Protein AF-A0A523C8T9-F1 (afdb_monomer_lite)

pLDDT: mean 72.07, std 26.59, range [23.75, 97.38]

Structure (mmCIF, N/CA/C/O backbone):
data_AF-A0A523C8T9-F1
#
_entry.id   AF-A0A523C8T9-F1
#
loop_
_atom_site.group_PDB
_atom_site.id
_atom_site.type_symbol
_atom_site.label_atom_id
_atom_site.label_alt_id
_atom_site.label_comp_id
_atom_site.label_asym_id
_atom_site.label_entity_id
_atom_site.label_seq_id
_atom_site.pdbx_PDB_ins_code
_atom_site.Cartn_x
_atom_site.Cartn_y
_atom_site.Cartn_z
_atom_site.occupancy
_atom_site.B_iso_or_equiv
_atom_site.auth_seq_id
_atom_site.auth_comp_id
_atom_site.auth_asym_id
_atom_site.auth_atom_id
_atom_site.pdbx_PDB_model_num
ATOM 1 N N . MET A 1 1 ? 38.894 -55.718 3.018 1.00 37.22 1 MET A N 1
ATOM 2 C CA . MET A 1 1 ? 40.128 -54.945 2.731 1.00 37.22 1 MET A CA 1
ATOM 3 C C . MET A 1 1 ? 39.734 -53.475 2.623 1.00 37.22 1 MET A C 1
ATOM 5 O O . MET A 1 1 ? 38.821 -53.216 1.859 1.00 37.22 1 MET A O 1
ATOM 9 N N . LYS A 1 2 ? 40.288 -52.498 3.348 1.00 43.62 2 LYS A N 1
ATOM 10 C CA . LYS A 1 2 ? 41.238 -52.496 4.485 1.00 43.62 2 LYS A CA 1
ATOM 11 C C . LYS A 1 2 ? 40.579 -51.779 5.685 1.00 43.62 2 LYS A C 1
ATOM 13 O O . LYS A 1 2 ? 39.730 -50.921 5.477 1.00 43.62 2 LYS A O 1
ATOM 18 N N . THR A 1 3 ? 40.974 -52.120 6.909 1.00 45.78 3 THR A N 1
ATOM 19 C CA . THR A 1 3 ? 40.557 -51.466 8.174 1.00 45.78 3 THR A CA 1
ATOM 20 C C . THR A 1 3 ? 41.821 -50.969 8.937 1.00 45.78 3 THR A C 1
ATOM 22 O O . THR A 1 3 ? 42.900 -51.067 8.350 1.00 45.78 3 THR A O 1
ATOM 25 N N . PRO A 1 4 ? 41.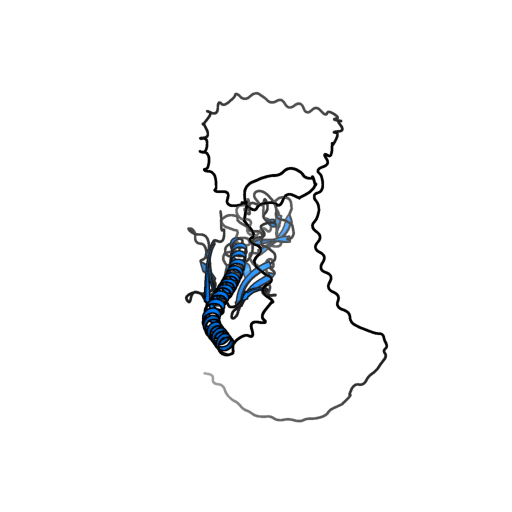749 -50.319 10.129 1.00 72.38 4 PRO A N 1
ATOM 26 C CA . PRO A 1 4 ? 41.976 -48.872 10.257 1.00 72.38 4 PRO A CA 1
ATOM 27 C C . PRO A 1 4 ? 43.333 -48.520 10.933 1.00 72.38 4 PRO A C 1
ATOM 29 O O . PRO A 1 4 ? 44.276 -48.406 10.152 1.00 72.38 4 PRO A O 1
ATOM 32 N N . PRO A 1 5 ? 43.567 -48.451 12.276 1.00 59.34 5 PRO A N 1
ATOM 33 C CA . PRO A 1 5 ? 42.740 -48.182 13.482 1.00 59.34 5 PRO A CA 1
ATOM 34 C C . PRO A 1 5 ? 43.213 -46.952 14.336 1.00 59.34 5 PRO A C 1
ATOM 36 O O . PRO A 1 5 ? 44.256 -46.386 14.051 1.00 59.34 5 PRO A O 1
ATOM 39 N N . TRP A 1 6 ? 42.466 -46.633 15.418 1.00 37.47 6 TRP A N 1
ATOM 40 C CA . TRP A 1 6 ? 42.847 -46.151 16.792 1.00 37.47 6 TRP A CA 1
ATOM 41 C C . TRP A 1 6 ? 43.844 -44.975 17.062 1.00 37.47 6 TRP A C 1
ATOM 43 O O . TRP A 1 6 ? 44.745 -44.727 16.279 1.00 37.47 6 TRP A O 1
ATOM 53 N N . ALA A 1 7 ? 43.854 -44.270 18.216 1.00 35.88 7 ALA A N 1
ATOM 54 C CA . ALA A 1 7 ? 42.842 -43.835 19.215 1.00 35.88 7 ALA A CA 1
ATOM 55 C C . ALA A 1 7 ? 43.500 -42.895 20.281 1.00 35.88 7 ALA A C 1
ATOM 57 O O . ALA A 1 7 ? 44.720 -42.855 20.371 1.00 35.88 7 ALA A O 1
ATOM 58 N N . ALA A 1 8 ? 42.682 -42.280 21.163 1.00 37.72 8 ALA A N 1
ATOM 59 C CA . ALA A 1 8 ? 43.032 -41.743 22.506 1.00 37.72 8 ALA A CA 1
ATOM 60 C C . ALA A 1 8 ? 43.953 -40.486 22.610 1.00 37.72 8 ALA A C 1
ATOM 62 O O . ALA A 1 8 ? 44.745 -40.224 21.721 1.00 37.72 8 ALA A O 1
ATOM 63 N N . ALA A 1 9 ? 43.962 -39.673 23.688 1.00 35.75 9 ALA A N 1
ATOM 64 C CA . ALA A 1 9 ? 42.971 -39.326 24.736 1.00 35.75 9 ALA A CA 1
ATOM 65 C C . ALA A 1 9 ? 43.523 -38.196 25.663 1.00 35.75 9 ALA A C 1
ATOM 67 O O . ALA A 1 9 ? 44.728 -38.174 25.880 1.00 35.75 9 ALA A O 1
ATOM 68 N N . ARG A 1 10 ? 42.643 -37.410 26.336 1.00 32.00 10 ARG A N 1
ATOM 69 C CA . ARG A 1 10 ? 42.911 -36.575 27.562 1.00 32.00 10 ARG A CA 1
ATOM 70 C C . ARG A 1 10 ? 43.926 -35.403 27.398 1.00 32.00 10 ARG A C 1
ATOM 72 O O . ARG A 1 10 ? 44.662 -35.372 26.429 1.00 32.00 10 ARG A O 1
ATOM 79 N N . SER A 1 11 ? 44.068 -34.401 28.285 1.00 34.22 11 SER A N 1
ATOM 80 C CA . SER A 1 11 ? 43.147 -33.680 29.204 1.00 34.22 11 SER A CA 1
ATOM 81 C C . SER A 1 11 ? 43.831 -32.402 29.771 1.00 34.22 11 SER A C 1
ATOM 83 O O . SER A 1 11 ? 44.939 -32.512 30.281 1.00 34.22 11 SER A O 1
ATOM 85 N N . ILE A 1 12 ? 43.174 -31.227 29.703 1.00 36.88 12 ILE A N 1
ATOM 86 C CA . ILE A 1 12 ? 42.833 -30.268 30.809 1.00 36.88 12 ILE A CA 1
ATOM 87 C C . ILE A 1 12 ? 43.649 -30.400 32.143 1.00 36.88 12 ILE A C 1
ATOM 89 O O . ILE A 1 12 ? 43.722 -31.544 32.594 1.00 36.88 12 ILE A O 1
ATOM 93 N N . PRO A 1 13 ? 44.119 -29.339 32.891 1.00 49.94 13 PRO A N 1
ATOM 94 C CA . PRO A 1 13 ? 43.817 -27.879 32.870 1.00 49.94 13 PRO A CA 1
ATOM 95 C C . PRO A 1 13 ? 45.052 -26.915 33.144 1.00 49.94 13 PRO A C 1
ATOM 97 O O . PRO A 1 13 ? 46.022 -27.066 32.408 1.00 49.94 13 PRO A O 1
ATOM 100 N N . PRO A 1 14 ? 45.079 -25.860 34.029 1.00 64.56 14 PRO A N 1
ATOM 101 C CA . PRO A 1 14 ? 45.525 -24.516 33.600 1.00 64.56 14 PRO A CA 1
ATOM 102 C C . PRO A 1 14 ? 46.557 -23.806 34.525 1.00 64.56 14 PRO A C 1
ATOM 104 O O . PRO A 1 14 ? 46.969 -24.339 35.549 1.00 64.56 14 PRO A O 1
ATOM 107 N N . ASN A 1 15 ? 46.919 -22.553 34.211 1.00 34.69 15 ASN A N 1
ATOM 108 C CA . ASN A 1 15 ? 47.305 -21.469 35.148 1.00 34.69 15 ASN A CA 1
ATOM 109 C C . ASN A 1 15 ? 47.692 -20.214 34.327 1.00 34.69 15 ASN A C 1
ATOM 111 O O . ASN A 1 15 ? 48.072 -20.359 33.173 1.00 34.69 15 ASN A O 1
ATOM 115 N N . ARG A 1 16 ? 47.771 -18.972 34.821 1.00 36.19 16 ARG A N 1
ATOM 116 C CA . ARG A 1 16 ? 47.111 -18.135 35.854 1.00 36.19 16 ARG A CA 1
ATOM 117 C C . ARG A 1 16 ? 48.080 -16.956 36.071 1.00 36.19 16 ARG A C 1
ATOM 119 O O . ARG A 1 16 ? 49.260 -17.217 36.269 1.00 36.19 16 ARG A O 1
ATOM 126 N N . LEU A 1 17 ? 47.551 -15.731 36.204 1.00 35.91 17 LEU A N 1
ATOM 127 C CA . LEU A 1 17 ? 48.224 -14.544 36.788 1.00 35.91 17 LEU A CA 1
ATOM 128 C C . LEU A 1 17 ? 49.372 -13.933 35.922 1.00 35.91 17 LEU A C 1
ATOM 130 O O . LEU A 1 17 ? 50.015 -14.639 35.163 1.00 35.91 17 LEU A O 1
ATOM 134 N N . ALA A 1 18 ? 49.673 -12.624 35.941 1.00 36.56 18 ALA A N 1
ATOM 135 C CA . ALA A 1 18 ? 49.119 -11.516 36.729 1.00 36.56 18 ALA A CA 1
ATOM 136 C C . ALA A 1 18 ? 49.058 -10.172 35.954 1.00 36.56 18 ALA A C 1
ATOM 138 O O . ALA A 1 18 ? 49.987 -9.795 35.251 1.00 36.56 18 ALA A O 1
ATOM 139 N N . ALA A 1 19 ? 47.958 -9.446 36.173 1.00 34.91 19 ALA A N 1
ATOM 140 C CA . ALA A 1 19 ? 47.850 -8.026 36.544 1.00 34.91 19 ALA A CA 1
ATOM 141 C C . ALA A 1 19 ? 48.919 -6.975 36.143 1.00 34.91 19 ALA A C 1
ATOM 143 O O . ALA A 1 19 ? 50.061 -7.017 36.600 1.00 34.91 19 ALA A O 1
ATOM 144 N N . ARG A 1 20 ? 48.436 -5.842 35.599 1.00 33.44 20 ARG A N 1
ATOM 145 C CA . ARG A 1 20 ? 48.812 -4.511 36.120 1.00 33.44 20 ARG A CA 1
ATOM 146 C C . ARG A 1 20 ? 47.688 -3.475 35.986 1.00 33.44 20 ARG A C 1
ATOM 148 O O . ARG A 1 20 ? 46.862 -3.547 35.084 1.00 33.44 20 ARG A O 1
ATOM 155 N N . LEU A 1 21 ? 47.652 -2.553 36.946 1.00 37.12 21 LEU A N 1
ATOM 156 C CA . LEU A 1 21 ? 46.619 -1.532 37.157 1.00 37.12 21 LEU A CA 1
ATOM 157 C C . LEU A 1 21 ? 47.009 -0.193 36.514 1.00 37.12 21 LEU A C 1
ATOM 159 O O . LEU A 1 21 ? 48.173 0.190 36.614 1.00 37.12 21 LEU A O 1
ATOM 163 N N . TYR A 1 22 ? 46.023 0.593 36.066 1.00 31.20 22 TYR A N 1
ATOM 164 C CA . TYR A 1 22 ? 45.958 2.018 36.430 1.00 31.20 22 TYR A CA 1
ATOM 165 C C . TYR A 1 22 ? 44.509 2.547 36.408 1.00 31.20 22 TYR A C 1
ATOM 167 O O . TYR A 1 22 ? 43.668 2.031 35.674 1.00 31.20 22 TYR A O 1
ATOM 175 N N . ARG A 1 23 ? 44.205 3.537 37.259 1.00 32.47 23 ARG A N 1
ATOM 176 C CA . ARG A 1 23 ? 42.871 4.153 37.456 1.00 32.47 23 ARG A CA 1
ATOM 177 C C . ARG A 1 23 ? 42.874 5.627 36.970 1.00 32.47 23 ARG A C 1
ATOM 179 O O . ARG A 1 23 ? 43.949 6.156 36.713 1.00 32.47 23 ARG A O 1
ATOM 186 N N . PRO A 1 24 ? 41.708 6.287 36.816 1.00 61.38 24 PRO A N 1
ATOM 187 C CA . PRO A 1 24 ? 41.586 7.632 36.224 1.00 61.38 24 PRO A CA 1
ATOM 188 C C . PRO A 1 24 ? 41.754 8.761 37.259 1.00 61.38 24 PRO A C 1
ATOM 190 O O . PRO A 1 24 ? 41.778 8.442 38.444 1.00 61.38 24 PRO A O 1
ATOM 193 N N . GLN A 1 25 ? 41.776 10.039 36.813 1.00 43.09 25 GLN A N 1
ATOM 194 C CA . GLN A 1 25 ? 41.272 11.299 37.448 1.00 43.09 25 GLN A CA 1
ATOM 195 C C . GLN A 1 25 ? 41.841 12.563 36.684 1.00 43.09 25 GLN A C 1
ATOM 197 O O . GLN A 1 25 ? 42.446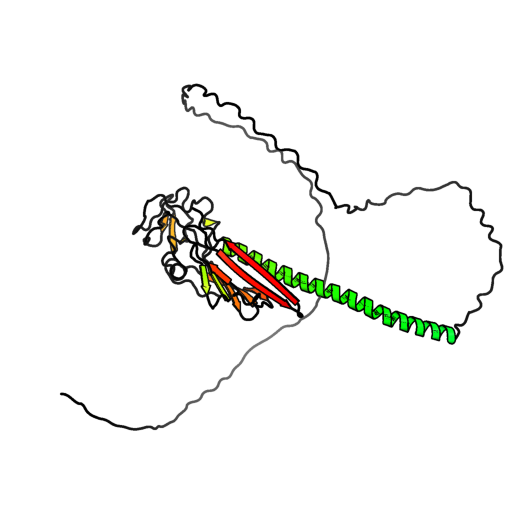 12.340 35.636 1.00 43.09 25 GLN A O 1
ATOM 202 N N . PRO A 1 26 ? 41.553 13.854 37.019 1.00 53.84 26 PRO A N 1
ATOM 203 C CA . PRO A 1 26 ? 40.389 14.593 36.472 1.00 53.84 26 PRO A CA 1
ATOM 204 C C . PRO A 1 26 ? 40.651 16.109 36.152 1.00 53.84 26 PRO A C 1
ATOM 206 O O . PRO A 1 26 ? 41.791 16.554 36.194 1.00 53.84 26 PRO A O 1
ATOM 209 N N . SER A 1 27 ? 39.575 16.912 35.979 1.00 34.81 27 SER A N 1
ATOM 210 C CA . SER A 1 27 ? 39.503 18.387 36.232 1.00 34.81 27 SER A CA 1
ATOM 211 C C . SER A 1 27 ? 40.286 19.340 35.294 1.00 34.81 27 SER A C 1
ATOM 213 O O . SER A 1 27 ? 41.322 18.972 34.767 1.00 34.81 27 SER A O 1
ATOM 215 N N . ALA A 1 28 ? 39.931 20.615 35.051 1.00 35.06 28 ALA A N 1
ATOM 216 C CA . ALA A 1 28 ? 38.731 21.471 35.215 1.00 35.06 28 ALA A CA 1
ATOM 2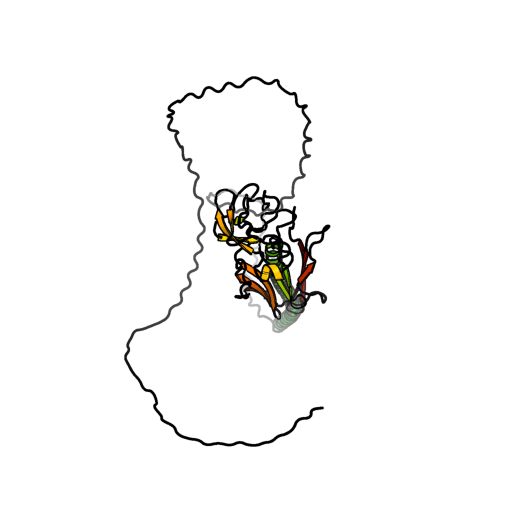17 C C . ALA A 1 28 ? 38.895 22.663 34.204 1.00 35.06 28 ALA A C 1
ATOM 219 O O . ALA A 1 28 ? 39.973 22.806 33.639 1.00 35.06 28 ALA A O 1
ATOM 220 N N . LEU A 1 29 ? 37.921 23.514 33.840 1.00 30.98 29 LEU A N 1
ATOM 221 C CA . LEU A 1 29 ? 37.247 24.530 34.666 1.00 30.98 29 LEU A CA 1
ATOM 222 C C . LEU A 1 29 ? 36.001 25.140 33.970 1.00 30.98 29 LEU A C 1
ATOM 224 O O . LEU A 1 29 ? 35.875 25.144 32.750 1.00 30.98 29 LEU A O 1
ATOM 228 N N . MET A 1 30 ? 35.114 25.685 34.807 1.00 29.20 30 MET A N 1
ATOM 229 C CA . MET A 1 30 ? 33.895 26.479 34.525 1.00 29.20 30 MET A CA 1
ATOM 230 C C . MET A 1 30 ? 34.236 28.011 34.482 1.00 29.20 30 MET A C 1
ATOM 232 O O . MET A 1 30 ? 35.439 28.279 34.519 1.00 29.20 30 MET A O 1
ATOM 236 N N . PRO A 1 31 ? 33.315 29.031 34.459 1.00 52.06 31 PRO A N 1
ATOM 237 C CA . PRO A 1 31 ? 31.879 29.034 34.836 1.00 52.06 31 PRO A CA 1
ATOM 238 C C . PRO A 1 31 ? 30.874 29.941 34.048 1.00 52.06 31 PRO A C 1
ATOM 240 O O . PRO A 1 31 ? 31.252 30.815 33.277 1.00 52.06 31 PRO A O 1
ATOM 243 N N . ALA A 1 32 ? 29.589 29.819 34.443 1.00 29.67 32 ALA A N 1
ATOM 244 C CA . ALA A 1 32 ? 28.508 30.838 34.418 1.00 29.67 32 ALA A CA 1
ATOM 245 C C . ALA A 1 32 ? 27.866 31.225 33.048 1.00 29.67 32 ALA A C 1
ATOM 247 O O . ALA A 1 32 ? 28.505 31.138 32.012 1.00 29.67 32 ALA A O 1
ATOM 248 N N . LYS A 1 33 ? 26.587 31.653 32.958 1.00 27.23 33 LYS A N 1
ATOM 249 C CA . LYS A 1 33 ? 25.671 32.200 33.990 1.00 27.23 33 LYS A CA 1
ATOM 250 C C . LYS A 1 33 ? 24.159 32.038 33.635 1.00 27.23 33 LYS A C 1
ATOM 252 O O . LYS A 1 33 ? 23.792 32.196 32.480 1.00 27.23 33 LYS A O 1
ATOM 257 N N . THR A 1 34 ? 23.321 31.828 34.664 1.00 29.62 34 THR A N 1
ATOM 258 C CA . THR A 1 34 ? 21.890 32.238 34.845 1.00 29.62 34 THR A CA 1
ATOM 259 C C . THR A 1 34 ? 20.736 31.858 33.878 1.00 29.62 34 THR A C 1
ATOM 261 O O . THR A 1 34 ? 20.648 32.340 32.759 1.00 29.62 34 THR A O 1
ATOM 264 N N . GLU A 1 35 ? 19.743 31.179 34.486 1.00 28.80 35 GLU A N 1
ATOM 265 C CA . GLU A 1 35 ? 18.283 31.476 34.498 1.00 28.80 35 GLU A CA 1
ATOM 266 C C . GLU A 1 35 ? 17.289 30.969 33.412 1.00 28.80 35 GLU A C 1
ATOM 268 O O . GLU A 1 35 ? 17.412 31.167 32.209 1.00 28.80 35 GLU A O 1
ATOM 273 N N . ARG A 1 36 ? 16.210 30.355 33.934 1.00 26.61 36 ARG A N 1
ATOM 274 C CA . ARG A 1 36 ? 14.832 30.231 33.399 1.00 26.61 36 ARG A CA 1
ATOM 275 C C . ARG A 1 36 ? 13.896 30.947 34.418 1.00 26.61 36 ARG A C 1
ATOM 277 O O . ARG A 1 36 ? 14.420 31.331 35.465 1.00 26.61 36 ARG A O 1
ATOM 284 N N . PRO A 1 37 ? 12.543 30.941 34.315 1.00 45.47 37 PRO A N 1
ATOM 285 C CA . PRO A 1 37 ? 11.622 30.764 33.174 1.00 45.47 37 PRO A CA 1
ATOM 286 C C . PRO A 1 37 ? 10.543 31.882 33.075 1.00 45.47 37 PRO A C 1
ATOM 288 O O . PRO A 1 37 ? 10.222 32.510 34.079 1.00 45.47 37 PRO A O 1
ATOM 291 N N . THR A 1 38 ? 9.809 31.977 31.954 1.00 29.05 38 THR A N 1
ATOM 292 C CA . THR A 1 38 ? 8.390 32.414 32.011 1.00 29.05 38 THR A CA 1
ATOM 293 C C . THR A 1 38 ? 7.542 31.863 30.862 1.00 29.05 38 THR A C 1
ATOM 295 O O . THR A 1 38 ? 7.963 31.860 29.709 1.00 29.05 38 THR A O 1
ATOM 298 N N . MET A 1 39 ? 6.318 31.429 31.176 1.00 28.11 39 MET A N 1
ATOM 299 C CA . MET A 1 39 ? 5.235 31.263 30.199 1.00 28.11 39 MET A CA 1
ATOM 300 C C . MET A 1 39 ? 4.612 32.625 29.875 1.00 28.11 39 MET A C 1
ATOM 302 O O . MET A 1 39 ? 4.397 33.414 30.793 1.00 28.11 39 MET A O 1
ATOM 306 N N . MET A 1 40 ? 4.151 32.832 28.640 1.00 23.75 40 MET A N 1
ATOM 307 C CA . MET A 1 40 ? 2.917 33.598 28.433 1.00 23.75 40 MET A CA 1
ATOM 308 C C . MET A 1 40 ? 2.206 33.181 27.144 1.00 23.75 40 MET A C 1
ATOM 310 O O . MET A 1 40 ? 2.809 33.114 26.077 1.00 23.75 40 MET A O 1
ATOM 314 N N . TRP A 1 41 ? 0.914 32.882 27.265 1.00 24.62 41 TRP A N 1
ATOM 315 C CA . TRP A 1 41 ? 0.017 32.667 26.135 1.00 24.62 41 TRP A CA 1
ATOM 316 C C . TRP A 1 41 ? -0.462 34.020 25.603 1.00 24.62 41 TRP A C 1
ATOM 318 O O . TRP A 1 41 ? -0.910 34.850 26.392 1.00 24.62 41 TRP A O 1
ATOM 328 N N . THR A 1 42 ? -0.498 34.197 24.283 1.00 28.97 42 THR A N 1
ATOM 329 C CA . THR A 1 42 ? -1.355 35.207 23.643 1.00 28.97 42 THR A CA 1
ATOM 330 C C . THR A 1 42 ? -2.029 34.636 22.400 1.00 28.97 42 THR A C 1
ATOM 332 O O . THR A 1 42 ? -1.442 34.474 21.334 1.00 28.97 42 THR A O 1
ATOM 335 N N . THR A 1 43 ? -3.318 34.345 22.541 1.00 29.05 43 THR A N 1
ATOM 336 C CA . THR A 1 43 ? -4.246 34.143 21.428 1.00 29.05 43 THR A CA 1
ATOM 337 C C . THR A 1 43 ? -4.558 35.483 20.762 1.00 29.05 43 THR A C 1
ATOM 339 O O . THR A 1 43 ? -5.124 36.348 21.430 1.00 29.05 43 THR A O 1
ATOM 342 N N . THR A 1 44 ? -4.324 35.627 19.453 1.00 28.31 44 THR A N 1
ATOM 343 C CA . THR A 1 44 ? -5.009 36.660 18.652 1.00 28.31 44 THR A CA 1
ATOM 344 C C . THR A 1 44 ? -5.352 36.140 17.260 1.00 28.31 44 THR A C 1
ATOM 346 O O . THR A 1 44 ? -4.497 36.001 16.388 1.00 28.31 44 THR A O 1
ATOM 349 N N . THR A 1 45 ? -6.641 35.902 17.046 1.00 27.78 45 THR A N 1
ATOM 350 C CA . THR A 1 45 ? -7.249 35.624 15.742 1.00 27.78 45 THR A CA 1
ATOM 351 C C . THR A 1 45 ? -7.250 36.886 14.874 1.00 27.78 45 THR A C 1
ATOM 353 O O . THR A 1 45 ? -7.756 37.919 15.308 1.00 27.78 45 THR A O 1
ATOM 356 N N . ALA A 1 46 ? -6.773 36.810 13.628 1.00 29.73 46 ALA A N 1
ATOM 357 C CA . ALA A 1 46 ? -6.945 37.881 12.641 1.00 29.73 46 ALA A CA 1
ATOM 358 C C . ALA A 1 46 ? -7.241 37.306 11.244 1.00 29.73 46 ALA A C 1
ATOM 360 O O . ALA A 1 46 ? -6.449 36.558 10.678 1.00 29.73 46 ALA A O 1
ATOM 361 N N . CYS A 1 47 ? -8.407 37.654 10.696 1.00 26.98 47 CYS A N 1
ATOM 362 C CA . CYS A 1 47 ? -8.896 37.185 9.397 1.00 26.98 47 CYS A CA 1
ATOM 363 C C . CYS A 1 47 ? -8.464 38.146 8.265 1.00 26.98 47 CYS A C 1
ATOM 365 O O . CYS A 1 47 ? -8.610 39.362 8.432 1.00 26.98 47 CYS A O 1
ATOM 367 N N . PRO A 1 48 ? -7.955 37.663 7.111 1.00 37.44 48 PRO A N 1
ATOM 368 C CA . PRO A 1 48 ? -7.512 38.535 6.026 1.00 37.44 48 PRO A CA 1
ATOM 369 C C . PRO A 1 48 ? -8.681 39.152 5.240 1.00 37.44 48 PRO A C 1
ATOM 371 O O . PRO A 1 48 ? -9.649 38.496 4.854 1.00 37.44 48 PRO A O 1
ATOM 374 N N . ARG A 1 49 ? -8.564 40.455 4.969 1.00 27.48 49 ARG A N 1
ATOM 375 C CA . ARG A 1 49 ? -9.554 41.278 4.256 1.00 27.48 49 ARG A CA 1
ATOM 376 C C . ARG A 1 49 ? -9.382 41.150 2.735 1.00 27.48 49 ARG A C 1
ATOM 378 O O . ARG A 1 49 ? -8.260 41.112 2.242 1.00 27.48 49 ARG A O 1
ATOM 385 N N . LYS A 1 50 ? -10.497 41.136 1.991 1.00 29.31 50 LYS A N 1
ATOM 386 C CA . LYS A 1 50 ? -10.520 41.087 0.513 1.00 29.31 50 LYS A CA 1
ATOM 387 C C . LYS A 1 50 ? -9.653 42.188 -0.116 1.00 29.31 50 LYS A C 1
ATOM 389 O O . LYS A 1 50 ? -9.819 43.357 0.232 1.00 29.31 50 LYS A O 1
ATOM 394 N N . LEU A 1 51 ? -8.829 41.815 -1.096 1.00 31.48 51 LEU A N 1
ATOM 395 C CA . LEU A 1 51 ? -8.132 42.740 -1.993 1.00 31.48 51 LEU A CA 1
ATOM 396 C C . LEU A 1 51 ? -8.873 42.889 -3.327 1.00 31.48 51 LEU A C 1
ATOM 398 O O . LEU A 1 51 ? -9.486 41.952 -3.839 1.00 31.48 51 LEU A O 1
ATOM 402 N N . THR A 1 52 ? -8.834 44.110 -3.849 1.00 30.16 52 THR A N 1
ATOM 403 C CA . THR A 1 52 ? -9.580 44.576 -5.020 1.00 30.16 52 THR A CA 1
ATOM 404 C C . THR A 1 52 ? -8.901 44.161 -6.325 1.00 30.16 52 THR A C 1
ATOM 406 O O . THR A 1 52 ? -7.680 44.216 -6.440 1.00 30.16 52 THR A O 1
ATOM 409 N N . THR A 1 53 ? -9.685 43.819 -7.346 1.00 32.12 53 THR A N 1
ATOM 410 C CA . THR A 1 53 ? -9.190 43.574 -8.706 1.00 32.12 53 THR A CA 1
ATOM 411 C C . THR A 1 53 ? -8.762 44.875 -9.391 1.00 32.12 53 THR A C 1
ATOM 413 O O . THR A 1 53 ? -9.587 45.754 -9.639 1.00 32.12 53 THR A O 1
ATOM 416 N N . SER A 1 54 ? -7.487 44.983 -9.773 1.00 26.72 54 SER A N 1
ATOM 417 C CA . SER A 1 54 ? -6.995 46.013 -10.697 1.00 26.72 54 SER A CA 1
ATOM 418 C C . SER A 1 54 ? -6.721 45.405 -12.079 1.00 26.72 54 SER A C 1
ATOM 420 O O . SER A 1 54 ? -6.076 44.367 -12.214 1.00 26.72 54 SER A O 1
ATOM 422 N N . ARG A 1 55 ? -7.242 46.040 -13.137 1.00 28.61 55 ARG A N 1
ATOM 423 C CA . ARG A 1 55 ? -6.935 45.662 -14.526 1.00 28.61 55 ARG A CA 1
ATOM 424 C C . ARG A 1 55 ? -5.542 46.166 -14.890 1.00 28.61 55 ARG A C 1
ATOM 426 O O . ARG A 1 55 ? -5.337 47.377 -14.920 1.00 28.61 55 ARG A O 1
ATOM 433 N N . ILE A 1 56 ? -4.637 45.268 -15.268 1.00 27.95 56 ILE A N 1
ATOM 434 C CA . ILE A 1 56 ? -3.414 45.647 -15.985 1.00 27.95 56 ILE A CA 1
ATOM 435 C C . ILE A 1 56 ? -3.745 45.725 -17.478 1.00 27.95 56 ILE A C 1
ATOM 437 O O . ILE A 1 56 ? -4.317 44.804 -18.057 1.00 27.95 56 ILE A O 1
ATOM 441 N N . LYS A 1 57 ? -3.430 46.871 -18.084 1.00 29.22 57 LYS A N 1
ATOM 442 C CA . LYS A 1 57 ? -3.699 47.191 -19.488 1.00 29.22 57 LYS A CA 1
ATOM 443 C C . LYS A 1 57 ? -2.380 47.082 -20.254 1.00 29.22 57 LYS A C 1
ATOM 445 O O . LYS A 1 57 ? -1.623 48.045 -20.295 1.00 29.22 57 LYS A O 1
ATOM 450 N N . THR A 1 58 ? -2.084 45.912 -20.815 1.00 29.78 58 THR A N 1
ATOM 451 C CA . THR A 1 58 ? -0.811 45.676 -21.515 1.00 29.78 58 THR A CA 1
ATOM 452 C C . THR A 1 58 ? -0.912 46.108 -22.976 1.00 29.78 58 THR A C 1
ATOM 454 O O . THR A 1 58 ? -1.644 45.514 -23.765 1.00 29.78 58 THR A O 1
ATOM 457 N N . THR A 1 59 ? -0.187 47.163 -23.337 1.00 29.80 59 THR A N 1
ATOM 458 C CA . THR A 1 59 ? -0.027 47.641 -24.716 1.00 29.80 59 THR A CA 1
ATOM 459 C C . THR A 1 59 ? 0.925 46.744 -25.506 1.00 29.80 59 THR A C 1
ATOM 461 O O . THR A 1 59 ? 2.024 46.455 -25.037 1.00 29.80 59 THR A O 1
ATOM 464 N N . MET A 1 60 ? 0.534 46.352 -26.721 1.00 29.55 60 MET A N 1
ATOM 465 C CA . MET A 1 60 ? 1.427 45.692 -27.682 1.00 29.55 60 MET A CA 1
ATOM 466 C C . MET A 1 60 ? 2.420 46.700 -28.288 1.00 29.55 60 MET A C 1
ATOM 468 O O . MET A 1 60 ? 1.987 47.780 -28.693 1.00 29.55 60 MET A O 1
ATOM 472 N N . PRO A 1 61 ? 3.703 46.341 -28.456 1.00 32.78 61 PRO A N 1
ATOM 473 C CA . PRO A 1 61 ? 4.578 46.947 -29.449 1.00 32.78 61 PRO A CA 1
ATOM 474 C C . PRO A 1 61 ? 4.559 46.127 -30.751 1.00 32.78 61 PRO A C 1
ATOM 476 O O . PRO A 1 61 ? 4.705 44.906 -30.743 1.00 32.78 61 PRO A O 1
ATOM 479 N N . SER A 1 62 ? 4.382 46.809 -31.880 1.00 32.94 62 SER A N 1
ATOM 480 C CA . SER A 1 62 ? 4.355 46.219 -33.219 1.00 32.94 62 SER A CA 1
ATOM 481 C C . SER A 1 62 ? 5.667 46.460 -33.970 1.00 32.94 62 SER A C 1
ATOM 483 O O . SER A 1 62 ? 5.943 47.603 -34.333 1.00 32.94 62 SER A O 1
ATOM 485 N N . THR A 1 63 ? 6.407 45.401 -34.308 1.00 31.44 63 THR A N 1
ATOM 486 C CA . THR A 1 63 ? 7.437 45.455 -35.364 1.00 31.44 63 THR A CA 1
ATOM 487 C C . THR A 1 63 ? 7.734 44.065 -35.934 1.00 31.44 63 THR A C 1
ATOM 489 O O . THR A 1 63 ? 8.302 43.212 -35.262 1.00 31.44 63 THR A O 1
ATOM 492 N N . PHE A 1 64 ? 7.379 43.859 -37.204 1.00 28.45 64 PHE A N 1
ATOM 493 C CA . PHE A 1 64 ? 7.852 42.752 -38.042 1.00 28.45 64 PHE A CA 1
ATOM 494 C C . PHE A 1 64 ? 8.933 43.274 -39.000 1.00 28.45 64 PHE A C 1
ATOM 496 O O . PHE A 1 64 ? 8.725 44.327 -39.605 1.00 28.45 64 PHE A O 1
ATOM 503 N N . PRO A 1 65 ? 10.000 42.508 -39.265 1.00 37.47 65 PRO A N 1
ATOM 504 C CA . PRO A 1 65 ? 10.646 42.477 -40.567 1.00 37.47 65 PRO A CA 1
ATOM 505 C C . PRO A 1 65 ? 10.136 41.269 -41.371 1.00 37.47 65 PRO A C 1
ATOM 507 O O . PRO A 1 65 ? 10.005 40.160 -40.851 1.00 37.47 65 PRO A O 1
ATOM 510 N N . ALA A 1 66 ? 9.824 41.485 -42.647 1.00 32.25 66 ALA A N 1
ATOM 511 C CA . ALA A 1 66 ? 9.345 40.436 -43.541 1.00 32.25 66 ALA A CA 1
ATOM 512 C C . ALA A 1 66 ? 10.507 39.670 -44.191 1.00 32.25 66 ALA A C 1
ATOM 514 O O . ALA A 1 66 ? 11.436 40.288 -44.705 1.00 32.25 66 ALA A O 1
ATOM 515 N N . THR A 1 67 ? 10.376 38.346 -44.294 1.00 30.19 67 THR A N 1
ATOM 516 C CA . THR A 1 67 ? 11.159 37.530 -45.234 1.00 30.19 67 THR A CA 1
ATOM 517 C C . THR A 1 67 ? 10.212 36.565 -45.938 1.00 30.19 67 THR A C 1
ATOM 519 O O . THR A 1 67 ? 9.493 35.802 -45.294 1.00 30.19 67 THR A O 1
ATOM 522 N N . ALA A 1 68 ? 10.158 36.633 -47.268 1.00 32.44 68 ALA A N 1
ATOM 523 C CA . ALA A 1 68 ? 9.178 35.901 -48.060 1.00 32.44 68 ALA A CA 1
ATOM 524 C C . ALA A 1 68 ? 9.595 34.440 -48.298 1.00 32.44 68 ALA A C 1
ATOM 526 O O . ALA A 1 68 ? 10.667 34.181 -48.841 1.00 32.44 68 ALA A O 1
ATOM 527 N N . ALA A 1 69 ? 8.700 33.495 -47.998 1.00 31.42 69 ALA A N 1
ATOM 528 C CA . ALA A 1 69 ? 8.784 32.108 -48.452 1.00 31.42 69 ALA A CA 1
ATOM 529 C C . ALA A 1 69 ? 7.503 31.753 -49.223 1.00 31.42 69 ALA A C 1
ATOM 531 O O . ALA A 1 69 ? 6.402 31.737 -48.674 1.00 31.42 69 ALA A O 1
ATOM 532 N N . LYS A 1 70 ? 7.647 31.528 -50.530 1.00 30.12 70 LYS A N 1
ATOM 533 C CA . LYS A 1 70 ? 6.546 31.413 -51.493 1.00 30.12 70 LYS A CA 1
ATOM 534 C C . LYS A 1 70 ? 6.192 29.943 -51.723 1.00 30.12 70 LYS A C 1
ATOM 536 O O . LYS A 1 70 ? 6.734 29.322 -52.633 1.00 30.12 70 LYS A O 1
ATOM 541 N N . TRP A 1 71 ? 5.270 29.400 -50.932 1.00 27.91 71 TRP A N 1
ATOM 542 C CA . TRP A 1 71 ? 4.768 28.035 -51.116 1.00 27.91 71 TRP A CA 1
ATOM 543 C C . TRP A 1 71 ? 3.430 28.037 -51.857 1.00 27.91 71 TRP A C 1
ATOM 545 O O . TRP A 1 71 ? 2.449 28.618 -51.396 1.00 27.91 71 TRP A O 1
ATOM 555 N N . ARG A 1 72 ? 3.404 27.397 -53.034 1.00 29.06 72 ARG A N 1
ATOM 556 C CA . ARG A 1 72 ? 2.160 27.069 -53.742 1.00 29.06 72 ARG A CA 1
ATOM 557 C C . ARG A 1 72 ? 1.422 25.990 -52.950 1.00 29.06 72 ARG A C 1
ATOM 559 O O . ARG A 1 72 ? 2.028 24.980 -52.612 1.00 29.06 72 ARG A O 1
ATOM 566 N N . PHE A 1 73 ? 0.127 26.182 -52.732 1.00 30.34 73 PHE A N 1
ATOM 567 C CA . PHE A 1 73 ? -0.788 25.095 -52.400 1.00 30.34 73 PHE A CA 1
ATOM 568 C C . PHE A 1 73 ? -1.662 24.822 -53.618 1.00 30.34 73 PHE A C 1
ATOM 570 O O . PHE A 1 73 ? -2.481 25.663 -53.991 1.00 30.34 73 PHE A O 1
ATOM 577 N N . ASP A 1 74 ? -1.460 23.664 -54.242 1.00 31.84 74 ASP A N 1
ATOM 578 C CA . ASP A 1 74 ? -2.333 23.192 -55.310 1.00 31.84 74 ASP A CA 1
ATOM 579 C C . ASP A 1 74 ? -3.688 22.758 -54.735 1.00 31.84 74 ASP A C 1
ATOM 581 O O . ASP A 1 74 ? -3.792 22.153 -53.665 1.00 31.84 74 ASP A O 1
ATOM 585 N N . THR A 1 75 ? -4.751 23.098 -55.456 1.00 41.28 75 THR A N 1
ATOM 586 C CA . THR A 1 75 ? -6.135 22.817 -55.073 1.00 41.28 75 THR A CA 1
ATOM 587 C C . THR A 1 75 ? -6.477 21.339 -55.254 1.00 41.28 75 THR A C 1
ATOM 589 O O . THR A 1 75 ? -6.478 20.846 -56.382 1.00 41.28 75 THR A O 1
ATOM 592 N N . LEU A 1 76 ? -6.876 20.658 -54.175 1.00 38.03 76 LEU A N 1
ATOM 593 C CA . LEU A 1 76 ? -7.569 19.365 -54.240 1.00 38.03 76 LEU A CA 1
ATOM 594 C C . LEU A 1 76 ? -9.060 19.535 -53.886 1.00 38.03 76 LEU A C 1
ATOM 596 O O . LEU A 1 76 ? -9.399 20.378 -53.053 1.00 38.03 76 LEU A O 1
ATOM 600 N N . PRO A 1 77 ? -9.967 18.783 -54.539 1.00 41.03 77 PRO A N 1
ATOM 601 C CA . PRO A 1 77 ? -11.399 19.062 -54.506 1.00 41.03 77 PRO A CA 1
ATOM 602 C C . PRO A 1 77 ? -12.069 18.672 -53.182 1.00 41.03 77 PRO A C 1
ATOM 604 O O . PRO A 1 77 ? -11.706 17.696 -52.524 1.00 41.03 77 PRO A O 1
ATOM 607 N N . ALA A 1 78 ? -13.107 19.429 -52.821 1.00 37.81 78 ALA A N 1
ATOM 608 C CA . ALA A 1 78 ? -13.853 19.256 -51.582 1.00 37.81 78 ALA A CA 1
ATOM 609 C C . ALA A 1 78 ? -14.580 17.899 -51.518 1.00 37.81 78 ALA A C 1
ATOM 611 O O . ALA A 1 78 ? -15.522 17.641 -52.270 1.00 37.81 78 ALA A O 1
ATOM 612 N N . ARG A 1 79 ? -14.195 17.054 -50.556 1.00 32.69 79 ARG A N 1
ATOM 613 C CA . ARG A 1 79 ? -14.933 15.832 -50.218 1.00 32.69 79 ARG A CA 1
ATOM 614 C C . ARG A 1 79 ? -16.066 16.183 -49.254 1.00 32.69 79 ARG A C 1
ATOM 616 O O . ARG A 1 79 ? -15.813 16.522 -48.101 1.00 32.69 79 ARG A O 1
ATOM 623 N N . GLN A 1 80 ? -17.312 16.109 -49.722 1.00 42.34 80 GLN A N 1
ATOM 624 C CA . GLN A 1 80 ? -18.487 16.302 -48.869 1.00 42.34 80 GLN A CA 1
ATOM 625 C C . GLN A 1 80 ? -18.522 15.235 -47.763 1.00 42.34 80 GLN A C 1
ATOM 627 O O . GLN A 1 80 ? -18.489 14.039 -48.048 1.00 42.34 80 GLN A O 1
ATOM 632 N N . ILE A 1 81 ? -18.621 15.675 -46.507 1.00 35.59 81 ILE A N 1
ATOM 633 C CA . ILE A 1 81 ? -18.904 14.816 -45.352 1.00 35.59 81 ILE A CA 1
ATOM 634 C C . ILE A 1 81 ? -20.370 15.060 -44.963 1.00 35.59 81 ILE A C 1
ATOM 636 O O . ILE A 1 81 ? -20.741 16.218 -44.749 1.00 35.59 81 ILE A O 1
ATOM 640 N N . PRO A 1 82 ? -21.227 14.025 -44.885 1.00 37.62 82 PRO A N 1
ATOM 641 C CA . PRO A 1 82 ? -22.620 14.204 -44.497 1.00 37.62 82 PRO A CA 1
ATOM 642 C C . PRO A 1 82 ? -22.731 14.626 -43.025 1.00 37.62 82 PRO A C 1
ATOM 644 O O . PRO A 1 82 ? -22.096 14.048 -42.146 1.00 37.62 82 PRO A O 1
ATOM 647 N N . SER A 1 83 ? -23.576 15.623 -42.759 1.00 40.28 83 SER A N 1
ATOM 648 C CA . SER A 1 83 ? -23.853 16.123 -41.409 1.00 40.28 83 SER A CA 1
ATOM 649 C C . SER A 1 83 ? -24.660 15.104 -40.597 1.00 40.28 83 SER A C 1
ATOM 651 O O . SER A 1 83 ? -25.889 15.042 -40.680 1.00 40.28 83 SER A O 1
ATOM 653 N N . THR A 1 84 ? -23.973 14.294 -39.793 1.00 37.19 84 THR A N 1
ATOM 654 C CA . THR A 1 84 ? -24.602 13.460 -38.767 1.00 37.19 84 THR A CA 1
ATOM 655 C C . THR A 1 84 ? -24.963 14.320 -37.556 1.00 37.19 84 THR A C 1
ATOM 657 O O . THR A 1 84 ? -24.106 14.788 -36.808 1.00 37.19 84 THR A O 1
ATOM 660 N N . LYS A 1 85 ? -26.269 14.537 -37.355 1.00 39.03 85 LYS A N 1
ATOM 661 C CA . LYS A 1 85 ? -26.811 15.228 -36.176 1.00 39.03 85 LYS A CA 1
ATOM 662 C C . LYS A 1 85 ? -26.332 14.548 -34.889 1.00 39.03 85 LYS A C 1
ATOM 664 O O . LYS A 1 85 ? -26.717 13.415 -34.615 1.00 39.03 85 LYS A O 1
ATOM 669 N N . ILE A 1 86 ? -25.592 15.283 -34.062 1.00 34.91 86 ILE A N 1
ATOM 670 C CA . ILE A 1 86 ? -25.357 14.912 -32.664 1.00 34.91 86 ILE A CA 1
ATOM 671 C C . ILE A 1 86 ? -26.704 15.024 -31.921 1.00 34.91 86 ILE A C 1
ATOM 673 O O . ILE A 1 86 ? -27.324 16.095 -31.974 1.00 34.91 86 ILE A O 1
ATOM 677 N N . PRO A 1 87 ? -27.196 13.968 -31.245 1.00 39.50 87 PRO A N 1
ATOM 678 C CA . PRO A 1 87 ? -28.387 14.079 -30.414 1.00 39.50 87 PRO A CA 1
ATOM 679 C C . PRO A 1 87 ? -28.090 14.985 -29.213 1.00 39.50 87 PRO A C 1
ATOM 681 O O . PRO A 1 87 ? -27.104 14.793 -28.502 1.00 39.50 87 PRO A O 1
ATOM 684 N N . ARG A 1 88 ? -28.944 15.988 -28.980 1.00 41.91 88 ARG A N 1
ATOM 685 C CA . ARG A 1 88 ? -28.849 16.832 -27.782 1.00 41.91 88 ARG A CA 1
ATOM 686 C C . ARG A 1 88 ? -29.151 15.975 -26.553 1.00 41.91 88 ARG A C 1
ATOM 688 O O . ARG A 1 88 ? -30.151 15.260 -26.553 1.00 41.91 88 ARG A O 1
ATOM 695 N N . GLN A 1 89 ? -28.324 16.078 -25.515 1.00 42.25 89 GLN A N 1
ATOM 696 C CA . GLN A 1 89 ? -28.651 15.508 -24.209 1.00 42.25 89 GLN A CA 1
ATOM 697 C C . GLN A 1 89 ? -29.939 16.158 -23.661 1.00 42.25 89 GLN A C 1
ATOM 699 O O . GLN A 1 89 ? -30.150 17.357 -23.880 1.00 42.25 89 GLN A O 1
ATOM 704 N N . PRO A 1 90 ? -30.810 15.399 -22.972 1.00 53.16 90 PRO A N 1
ATOM 705 C CA . PRO A 1 90 ? -31.921 15.979 -22.226 1.00 53.16 90 PRO A CA 1
ATOM 706 C C . PRO A 1 90 ? -31.388 16.812 -21.042 1.00 53.16 90 PRO A C 1
ATOM 708 O O . PRO A 1 90 ? -30.322 16.494 -20.514 1.00 53.16 90 PRO A O 1
ATOM 711 N N . PRO A 1 91 ? -32.098 17.872 -20.613 1.00 51.69 91 PRO A N 1
ATOM 712 C CA . PRO A 1 91 ? -31.689 18.666 -19.458 1.00 51.69 91 PRO A CA 1
ATOM 713 C C . PRO A 1 91 ? -31.783 17.848 -18.161 1.00 51.69 91 PRO A C 1
ATOM 715 O O . PRO A 1 91 ? -32.768 17.144 -17.936 1.00 51.69 91 PRO A O 1
ATOM 718 N N . GLU A 1 92 ? -30.772 17.970 -17.301 1.00 48.56 92 GLU A N 1
ATOM 719 C CA . GLU A 1 92 ? -30.767 17.349 -15.972 1.00 48.56 92 GLU A CA 1
ATOM 720 C C . GLU A 1 92 ? -31.831 17.973 -15.043 1.00 48.56 92 GLU A C 1
ATOM 722 O O . GLU A 1 92 ? -32.116 19.173 -15.139 1.00 48.56 92 GLU A O 1
ATOM 727 N N . PRO A 1 93 ? -32.424 17.188 -14.122 1.00 52.84 93 PRO A N 1
ATOM 728 C CA . PRO A 1 93 ? -33.342 17.708 -13.115 1.00 52.84 93 PRO A CA 1
ATOM 729 C C . PRO A 1 93 ? -32.596 18.534 -12.045 1.00 52.84 93 PRO A C 1
ATOM 731 O O . PRO A 1 93 ? -31.451 18.225 -11.712 1.00 52.84 93 PRO A O 1
ATOM 734 N N . PRO A 1 94 ? -33.233 19.563 -11.455 1.00 51.41 94 PRO A N 1
ATOM 735 C CA . PRO A 1 94 ? -32.592 20.414 -10.456 1.00 51.41 94 PRO A CA 1
ATOM 736 C C . PRO A 1 94 ? -32.313 19.661 -9.148 1.00 51.41 94 PRO A C 1
ATOM 738 O O . PRO A 1 94 ? -33.185 18.988 -8.595 1.00 51.41 94 PRO A O 1
ATOM 741 N N . THR A 1 95 ? -31.105 19.832 -8.612 1.00 46.56 95 THR A N 1
ATOM 742 C CA . THR A 1 95 ? -30.714 19.321 -7.293 1.00 46.56 95 THR A CA 1
ATOM 743 C C . THR A 1 95 ? -31.388 20.110 -6.155 1.00 46.56 95 THR A C 1
ATOM 745 O O . THR A 1 95 ? -31.568 21.327 -6.261 1.00 46.56 95 THR A O 1
ATOM 748 N N . PRO A 1 96 ? -31.763 19.461 -5.035 1.00 37.47 96 PRO A N 1
ATOM 749 C CA . PRO A 1 96 ? -32.382 20.147 -3.904 1.00 37.47 96 PRO A CA 1
ATOM 750 C C . PRO A 1 96 ? -31.340 20.915 -3.073 1.00 37.47 96 PRO A C 1
ATOM 752 O O . PRO A 1 96 ? -30.510 20.327 -2.380 1.00 37.47 96 PRO A O 1
ATOM 755 N N . ASN A 1 97 ? -31.415 22.247 -3.101 1.00 36.03 97 ASN A N 1
ATOM 756 C CA . ASN A 1 97 ? -30.572 23.132 -2.292 1.00 36.03 97 ASN A CA 1
ATOM 757 C C . ASN A 1 97 ? -31.035 23.172 -0.823 1.00 36.03 97 ASN A C 1
ATOM 759 O O . ASN A 1 97 ? -32.044 23.804 -0.516 1.00 36.03 97 ASN A O 1
ATOM 763 N N . TRP A 1 98 ? -30.261 22.587 0.097 1.00 37.50 98 TRP A N 1
ATOM 764 C CA . TRP A 1 98 ? -30.511 22.633 1.549 1.00 37.50 98 TRP A CA 1
ATOM 765 C C . TRP A 1 98 ? -29.462 23.447 2.330 1.00 37.50 98 TRP A C 1
ATOM 767 O O . TRP A 1 98 ? -28.981 23.019 3.369 1.00 37.50 98 TRP A O 1
ATOM 777 N N . TRP A 1 99 ? -29.122 24.660 1.878 1.00 28.67 99 TRP A N 1
ATOM 778 C CA . TRP A 1 99 ? -28.238 25.566 2.637 1.00 28.67 99 TRP A CA 1
ATOM 779 C C . TRP A 1 99 ? -28.849 26.959 2.813 1.00 28.67 99 TRP A C 1
ATOM 781 O O . TRP A 1 99 ? -28.487 27.922 2.141 1.00 28.67 99 TRP A O 1
ATOM 791 N N . LEU A 1 100 ? -29.775 27.060 3.770 1.00 32.38 100 LEU A N 1
ATOM 792 C CA . LEU A 1 100 ? -30.312 28.320 4.289 1.00 32.38 100 LEU A CA 1
ATOM 793 C C . LEU A 1 100 ? -29.625 28.647 5.623 1.00 32.38 100 LEU A C 1
ATOM 795 O O . LEU A 1 100 ? -30.153 28.377 6.697 1.00 32.38 100 LEU A O 1
ATOM 799 N N . CYS A 1 101 ? -28.428 29.234 5.551 1.00 29.41 101 CYS A N 1
ATOM 800 C CA . CYS A 1 101 ? -27.759 29.816 6.715 1.00 29.41 101 CYS A CA 1
ATOM 801 C C . CYS A 1 101 ? -27.774 31.344 6.576 1.00 29.41 101 CYS A C 1
ATOM 803 O O . CYS A 1 101 ? -27.167 31.906 5.662 1.00 29.41 101 CYS A O 1
ATOM 805 N N . ALA A 1 102 ? -28.550 32.014 7.430 1.00 33.62 102 ALA A N 1
ATOM 806 C CA . ALA A 1 102 ? -28.834 33.440 7.309 1.00 33.62 102 ALA A CA 1
ATOM 807 C C . ALA A 1 102 ? -27.630 34.308 7.713 1.00 33.62 102 ALA A C 1
ATOM 809 O O . ALA A 1 102 ? -27.051 34.138 8.784 1.00 33.62 102 ALA A O 1
ATOM 810 N N . SER A 1 103 ? -27.290 35.292 6.878 1.00 32.50 103 SER A N 1
ATOM 811 C CA . SER A 1 103 ? -26.301 36.318 7.211 1.00 32.50 103 SER A CA 1
ATOM 812 C C . SER A 1 103 ? -26.942 37.466 8.010 1.00 32.50 103 SER A C 1
ATOM 814 O O . SER A 1 103 ? -27.995 37.974 7.613 1.00 32.50 103 SER A O 1
ATOM 816 N N . PRO A 1 104 ? -26.327 37.936 9.112 1.00 38.69 104 PRO A N 1
ATOM 817 C CA . PRO A 1 104 ? -26.813 39.113 9.821 1.00 38.69 104 PRO A CA 1
ATOM 818 C C . PRO A 1 104 ? -26.491 40.394 9.034 1.00 38.69 104 PRO A C 1
ATOM 820 O O . PRO A 1 104 ? -25.358 40.607 8.598 1.00 38.69 104 PRO A O 1
ATOM 823 N N . ARG A 1 105 ? -27.484 41.280 8.878 1.00 36.06 105 ARG A N 1
ATOM 824 C CA . ARG A 1 105 ? -27.291 42.653 8.373 1.00 36.06 105 ARG A CA 1
ATOM 825 C C . ARG A 1 105 ? -27.111 43.634 9.545 1.00 36.06 105 ARG A C 1
ATOM 827 O O . ARG A 1 105 ? -27.706 43.416 10.598 1.00 36.06 105 ARG A O 1
ATOM 834 N N . PRO A 1 106 ? -26.311 44.705 9.389 1.00 38.44 106 PRO A N 1
ATOM 835 C CA . PRO A 1 106 ? -25.969 45.601 10.492 1.00 38.44 106 PRO A CA 1
ATOM 836 C C . PRO A 1 106 ? -27.099 46.581 10.836 1.00 38.44 106 PRO A C 1
ATOM 838 O O . PRO A 1 106 ? -27.745 47.137 9.948 1.00 38.44 106 PRO A O 1
ATOM 841 N N . LEU A 1 107 ? -27.278 46.847 12.133 1.00 34.28 107 LEU A N 1
ATOM 842 C CA . LEU A 1 107 ? -28.130 47.924 12.642 1.00 34.28 107 LEU A CA 1
ATOM 843 C C . LEU A 1 107 ? -27.405 49.274 12.607 1.00 34.28 107 LEU A C 1
ATOM 845 O O . LEU A 1 107 ? -26.250 49.384 13.016 1.00 34.28 107 LEU A O 1
ATOM 849 N N . GLY A 1 108 ? -28.123 50.324 12.207 1.00 35.12 108 GLY A N 1
ATOM 850 C CA . GLY A 1 108 ? -27.666 51.701 12.350 1.00 35.12 108 GLY A CA 1
ATOM 851 C C . GLY A 1 108 ? -28.743 52.731 12.007 1.00 35.12 108 GLY A C 1
ATOM 852 O O . GLY A 1 108 ? -29.311 52.676 10.923 1.00 35.12 108 GLY A O 1
ATOM 853 N N . LYS A 1 109 ? -28.894 53.720 12.905 1.00 31.92 109 LYS A N 1
ATOM 854 C CA . LYS A 1 109 ? -29.682 54.974 12.816 1.00 31.92 109 LYS A CA 1
ATOM 855 C C . LYS A 1 109 ? -31.165 54.935 13.242 1.00 31.92 109 LYS A C 1
ATOM 857 O O . LYS A 1 109 ? -32.051 54.598 12.473 1.00 31.92 109 LYS A O 1
ATOM 862 N N . SER A 1 110 ? -31.375 55.378 14.488 1.00 36.59 110 SER A N 1
ATOM 863 C CA . SER A 1 110 ? -32.220 56.520 14.909 1.00 36.59 110 SER A CA 1
ATOM 864 C C . SER A 1 110 ? -33.378 56.973 14.001 1.00 36.59 110 SER A C 1
ATOM 866 O O . SER A 1 110 ? -33.128 57.353 12.863 1.00 36.59 110 SER A O 1
ATOM 868 N N . LEU A 1 111 ? -34.591 57.079 14.564 1.00 32.66 111 LEU A N 1
ATOM 869 C CA . LEU A 1 111 ? -35.367 58.328 14.725 1.00 32.66 111 LEU A CA 1
ATOM 870 C C . LEU A 1 111 ? -36.670 58.032 15.522 1.00 32.66 111 LEU A C 1
ATOM 872 O O . LEU A 1 111 ? -37.434 57.143 15.167 1.00 32.66 111 LEU A O 1
ATOM 876 N N . THR A 1 112 ? -36.855 58.760 16.631 1.00 32.84 112 THR A N 1
ATOM 877 C CA . THR A 1 112 ? -38.076 59.476 17.102 1.00 32.84 112 THR A CA 1
ATOM 878 C C . THR A 1 112 ? -39.421 59.219 16.384 1.00 32.84 112 THR A C 1
ATOM 880 O O . THR A 1 112 ? -39.428 59.170 15.162 1.00 32.84 112 THR A O 1
ATOM 883 N N . LEU A 1 113 ? -40.638 59.258 16.949 1.00 29.44 113 LEU A N 1
ATOM 884 C CA . LEU A 1 113 ? -41.288 59.688 18.214 1.00 29.44 113 LEU A CA 1
ATOM 885 C C . LEU A 1 113 ? -42.717 60.147 17.775 1.00 29.44 113 LEU A C 1
ATOM 887 O O . LEU A 1 113 ? -42.843 60.631 16.656 1.00 29.44 113 LEU A O 1
ATOM 891 N N . TRP A 1 114 ? -43.724 60.097 18.666 1.00 32.28 114 TRP A N 1
ATOM 892 C CA . TRP A 1 114 ? -45.083 60.712 18.593 1.00 32.28 114 TRP A CA 1
ATOM 893 C C . TRP A 1 114 ? -46.320 59.870 18.168 1.00 32.28 114 TRP A C 1
ATOM 895 O O . TRP A 1 114 ? -46.366 59.261 17.108 1.00 32.28 114 TRP A O 1
ATOM 905 N N . LEU A 1 115 ? -47.365 60.012 19.014 1.00 32.62 115 LEU A N 1
ATOM 906 C CA . LEU A 1 115 ? -48.830 59.899 18.789 1.00 32.62 115 LEU A CA 1
ATOM 907 C C . LEU A 1 115 ? -49.548 58.519 18.811 1.00 32.62 115 LEU A C 1
ATOM 909 O O . LEU A 1 115 ? -49.921 57.965 17.786 1.00 32.62 115 LEU A O 1
ATOM 913 N N . LEU A 1 116 ? -49.793 58.026 20.040 1.00 34.75 116 LEU A N 1
ATOM 914 C CA . LEU A 1 116 ? -51.111 57.851 20.728 1.00 34.75 116 LEU A CA 1
ATOM 915 C C . LEU A 1 116 ? -52.441 57.883 19.911 1.00 34.75 116 LEU A C 1
ATOM 917 O O . LEU A 1 116 ? -52.500 58.623 18.933 1.00 34.75 116 LEU A O 1
ATOM 921 N N . PRO A 1 117 ? -53.585 57.340 20.427 1.00 51.62 117 PRO A N 1
ATOM 922 C CA . PRO A 1 117 ? -53.813 56.433 21.580 1.00 51.62 117 PRO A CA 1
ATOM 923 C C . PRO A 1 117 ? -54.839 55.279 21.321 1.00 51.62 117 PRO A C 1
ATOM 925 O O . PRO A 1 117 ? -55.376 55.139 20.231 1.00 51.62 117 PRO A O 1
ATOM 928 N N . ALA A 1 118 ? -55.198 54.546 22.395 1.00 38.78 118 ALA A N 1
ATOM 929 C CA . ALA A 1 118 ? -56.262 53.521 22.504 1.00 38.78 118 ALA A CA 1
ATOM 930 C C . ALA A 1 118 ? -55.978 52.190 21.756 1.00 38.78 118 ALA A C 1
ATOM 932 O O . ALA A 1 118 ? -55.445 52.181 20.661 1.00 38.78 118 ALA A O 1
ATOM 933 N N . ILE A 1 119 ? -56.274 50.997 22.288 1.00 44.50 119 ILE A N 1
ATOM 934 C CA . ILE A 1 119 ? -57.239 50.595 23.324 1.00 44.50 119 ILE A CA 1
ATOM 935 C C . ILE A 1 119 ? -56.590 49.547 24.250 1.00 44.50 119 ILE A C 1
ATOM 937 O O . ILE A 1 119 ? -56.280 48.461 23.782 1.00 44.50 119 ILE A O 1
ATOM 941 N N . PHE A 1 120 ? -56.467 49.812 25.558 1.00 33.03 120 PHE A N 1
ATOM 942 C CA . PHE A 1 120 ? -56.616 48.785 26.610 1.00 33.03 120 PHE A CA 1
ATOM 943 C C . PHE A 1 120 ? -56.764 49.457 27.985 1.00 33.03 120 PHE A C 1
ATOM 945 O O . PHE A 1 120 ? -55.796 49.780 28.672 1.00 33.03 120 PHE A O 1
ATOM 952 N N . ARG A 1 121 ? -58.011 49.722 28.390 1.00 37.91 121 ARG A N 1
ATOM 953 C CA . ARG A 1 121 ? -58.330 50.401 29.655 1.00 37.91 121 ARG A CA 1
ATOM 954 C C . ARG A 1 121 ? -58.327 49.394 30.812 1.00 37.91 121 ARG A C 1
ATOM 956 O O . ARG A 1 121 ? -59.383 49.104 31.372 1.00 37.91 121 ARG A O 1
ATOM 963 N N . ILE A 1 122 ? -57.158 48.845 31.163 1.00 43.56 122 ILE A N 1
ATOM 964 C CA . ILE A 1 122 ? -57.034 48.022 32.377 1.00 43.56 122 ILE A CA 1
ATOM 965 C C . ILE A 1 122 ? -57.269 48.928 33.580 1.00 43.56 122 ILE A C 1
ATOM 967 O O . ILE A 1 122 ? -56.488 49.827 33.888 1.00 43.56 122 ILE A O 1
ATOM 971 N N . LYS A 1 123 ? -58.396 48.691 34.244 1.00 41.34 123 LYS A N 1
ATOM 972 C CA . LYS A 1 123 ? -58.819 49.382 35.453 1.00 41.34 123 LYS A CA 1
ATOM 973 C C . LYS A 1 123 ? -57.949 48.881 36.607 1.00 41.34 123 LYS A C 1
ATOM 975 O O . LYS A 1 123 ? -58.335 47.942 37.297 1.00 41.34 123 LYS A O 1
ATOM 980 N N . ILE A 1 124 ? -56.769 49.478 36.793 1.00 47.59 124 ILE A N 1
ATOM 981 C CA . ILE A 1 124 ? -55.962 49.260 37.999 1.00 47.59 124 ILE A CA 1
ATOM 982 C C . ILE A 1 124 ? -56.771 49.824 39.169 1.00 47.59 124 ILE A C 1
ATOM 984 O O . ILE A 1 124 ? -56.798 51.031 39.402 1.00 47.59 124 ILE A O 1
ATOM 988 N N . GLN A 1 125 ? -57.501 48.946 39.856 1.00 54.22 125 GLN A N 1
ATOM 989 C CA . GLN A 1 125 ? -58.055 49.269 41.160 1.00 54.22 125 GLN A CA 1
ATOM 990 C C . GLN A 1 125 ? -56.893 49.402 42.132 1.00 54.22 125 GLN A C 1
ATOM 992 O O . GLN A 1 125 ? -56.084 48.486 42.279 1.00 54.22 125 GLN A O 1
ATOM 997 N N . ASP A 1 126 ? -56.843 50.552 42.789 1.00 51.19 126 ASP A N 1
ATOM 998 C CA . ASP A 1 126 ? -55.923 50.825 43.876 1.00 51.19 126 ASP A CA 1
ATOM 999 C C . ASP A 1 126 ? -56.276 49.913 45.062 1.00 51.19 126 ASP A C 1
ATOM 1001 O O . ASP A 1 126 ? -57.181 50.187 45.851 1.00 51.19 126 ASP A O 1
ATOM 1005 N N . MET A 1 127 ? -55.623 48.752 45.127 1.00 52.44 127 MET A N 1
ATOM 1006 C CA . MET A 1 127 ? -55.752 47.807 46.229 1.00 52.44 127 MET A CA 1
ATOM 1007 C C . MET A 1 127 ? -54.482 47.810 47.060 1.00 52.44 127 MET A C 1
ATOM 1009 O O . MET A 1 127 ? -53.629 46.936 46.929 1.00 52.44 127 MET A O 1
ATOM 1013 N N . GLY A 1 128 ? -54.434 48.795 47.958 1.00 48.91 128 GLY A N 1
ATOM 1014 C CA . GLY A 1 128 ? -53.973 48.643 49.332 1.00 48.91 128 GLY A CA 1
ATOM 1015 C C . GLY A 1 128 ? -52.621 47.962 49.507 1.00 48.91 128 GLY A C 1
ATOM 1016 O O . GLY A 1 128 ? -52.517 46.738 49.466 1.00 48.91 128 GLY A O 1
ATOM 1017 N N . ARG A 1 129 ? -51.622 48.777 49.851 1.00 61.22 129 ARG A N 1
ATOM 1018 C CA . ARG A 1 129 ? -50.273 48.421 50.313 1.00 61.22 129 ARG A CA 1
ATOM 1019 C C . ARG A 1 129 ? -50.298 47.309 51.382 1.00 61.22 129 ARG A C 1
ATOM 1021 O O . ARG A 1 129 ? -50.187 47.576 52.577 1.00 61.22 129 ARG A O 1
ATOM 1028 N N . ARG A 1 130 ? -50.433 46.045 50.963 1.00 56.84 130 ARG A N 1
ATOM 1029 C CA . ARG A 1 130 ? -50.277 44.874 51.829 1.00 56.84 130 ARG A CA 1
ATOM 1030 C C . ARG A 1 130 ? -48.813 44.838 52.227 1.00 56.84 130 ARG A C 1
ATOM 1032 O O . ARG A 1 130 ? -47.956 44.519 51.407 1.00 56.84 130 ARG A O 1
ATOM 1039 N N . GLY A 1 131 ? -48.539 45.232 53.472 1.00 55.62 131 GLY A N 1
ATOM 1040 C CA . GLY A 1 131 ? -47.204 45.154 54.050 1.00 55.62 131 GLY A CA 1
ATOM 1041 C C . GLY A 1 131 ? -46.629 43.765 53.804 1.00 55.62 131 GLY A C 1
ATOM 1042 O O . GLY A 1 131 ? -47.350 42.772 53.940 1.00 55.62 131 GLY A O 1
ATOM 1043 N N . ASN A 1 132 ? -45.363 43.718 53.391 1.00 63.97 132 ASN A N 1
ATOM 1044 C CA . ASN A 1 132 ? -44.692 42.491 52.990 1.00 63.97 132 ASN A CA 1
ATOM 1045 C C . ASN A 1 132 ? -44.509 41.597 54.227 1.00 63.97 132 ASN A C 1
ATOM 1047 O O . ASN A 1 132 ? -43.484 41.659 54.906 1.00 63.97 132 ASN A O 1
ATOM 1051 N N . LYS A 1 133 ? -45.551 40.828 54.573 1.00 60.88 133 LYS A N 1
ATOM 1052 C CA . LYS A 1 133 ? -45.497 39.807 55.616 1.00 60.88 133 LYS A CA 1
ATOM 1053 C C . LYS A 1 133 ? -44.402 38.846 55.191 1.00 60.88 133 LYS A C 1
ATOM 1055 O O . LYS A 1 133 ? -44.567 38.162 54.186 1.00 60.88 133 LYS A O 1
ATOM 1060 N N . GLN A 1 134 ? -43.304 38.819 55.939 1.00 65.12 134 GLN A N 1
ATOM 1061 C CA . GLN A 1 134 ? -42.244 37.842 55.737 1.00 65.12 134 GLN A CA 1
ATOM 1062 C C . GLN A 1 134 ? -42.865 36.452 55.901 1.00 65.12 134 GLN A C 1
ATOM 1064 O O . GLN A 1 134 ? -43.174 36.024 57.012 1.00 65.12 134 GLN A O 1
ATOM 1069 N N . GLN A 1 135 ? -43.128 35.789 54.777 1.00 70.00 135 GLN A N 1
ATOM 1070 C CA . GLN A 1 135 ? -43.588 34.411 54.754 1.00 70.00 135 GLN A CA 1
ATOM 1071 C C . GLN A 1 135 ? -42.376 33.549 55.098 1.00 70.00 135 GLN A C 1
ATOM 1073 O O . GLN A 1 135 ? -41.505 33.321 54.263 1.00 70.00 135 GLN A O 1
ATOM 1078 N N . GLY A 1 136 ? -42.281 33.149 56.365 1.00 73.88 136 GLY A N 1
ATOM 1079 C CA . GLY A 1 136 ? -41.305 32.154 56.785 1.00 73.88 136 GLY A CA 1
ATOM 1080 C C . GLY A 1 136 ? -41.653 30.807 56.160 1.00 73.88 136 GLY A C 1
ATOM 1081 O O . GLY A 1 136 ? -42.806 30.381 56.233 1.00 73.88 136 GLY A O 1
ATOM 1082 N N . PHE A 1 137 ? -40.661 30.144 55.566 1.00 78.62 137 PHE A N 1
ATOM 1083 C CA . PHE A 1 137 ? -40.811 28.775 55.077 1.00 78.62 137 PHE A CA 1
ATOM 1084 C C . PHE A 1 137 ? -41.195 27.843 56.224 1.00 78.62 137 PHE A C 1
ATOM 1086 O O . PHE A 1 137 ? -40.616 27.903 57.313 1.00 78.62 137 PHE A O 1
ATOM 1093 N N . THR A 1 138 ? -42.151 26.953 55.974 1.00 89.50 138 THR A N 1
ATOM 1094 C CA . THR A 1 138 ? -42.491 25.917 56.954 1.00 89.50 138 THR A CA 1
ATOM 1095 C C . THR A 1 138 ? -41.504 24.751 56.856 1.00 89.50 138 THR A C 1
ATOM 1097 O O . THR A 1 138 ? -41.021 24.417 55.774 1.00 89.50 138 THR A O 1
ATOM 1100 N N . LEU A 1 139 ? -41.215 24.086 57.981 1.00 90.81 139 LEU A N 1
ATOM 1101 C CA . LEU A 1 139 ? -40.330 22.910 58.000 1.00 90.81 139 LEU A CA 1
ATOM 1102 C C . LEU A 1 139 ? -40.820 21.818 57.027 1.00 90.81 139 LEU A C 1
ATOM 1104 O O . LEU A 1 139 ? -40.022 21.204 56.325 1.00 90.81 139 LEU A O 1
ATOM 1108 N N . ILE A 1 140 ? -42.139 21.609 56.962 1.00 92.81 140 ILE A N 1
ATOM 1109 C CA . ILE A 1 140 ? -42.763 20.601 56.097 1.00 92.81 140 ILE A CA 1
ATOM 1110 C C . ILE A 1 140 ? -42.591 20.916 54.605 1.00 92.81 140 ILE A C 1
ATOM 1112 O O . ILE A 1 140 ? -42.324 20.013 53.819 1.00 92.81 140 ILE A O 1
ATOM 1116 N N . GLU A 1 141 ? -42.667 22.188 54.215 1.00 91.19 141 GLU A N 1
ATOM 1117 C CA . GLU A 1 141 ? -42.446 22.636 52.837 1.00 91.19 141 GLU A CA 1
ATOM 1118 C C . GLU A 1 141 ? -41.001 22.378 52.390 1.00 91.19 141 GLU A C 1
ATOM 1120 O O . GLU A 1 141 ? -40.781 21.821 51.314 1.00 91.19 141 GLU A O 1
ATOM 1125 N N . LEU A 1 142 ? -40.018 22.668 53.250 1.00 92.56 142 LEU A N 1
ATOM 1126 C CA . LEU A 1 142 ? -38.611 22.367 52.971 1.00 92.56 142 LEU A CA 1
ATOM 1127 C C . LEU A 1 142 ? -38.357 20.855 52.854 1.00 92.56 142 LEU A C 1
ATOM 1129 O O . LEU A 1 142 ? -37.657 20.427 51.936 1.00 92.56 142 LEU A O 1
ATOM 1133 N N . ILE A 1 143 ? -38.956 20.038 53.730 1.00 95.06 143 ILE A N 1
ATOM 1134 C CA . ILE A 1 143 ? -38.860 18.570 53.655 1.00 95.06 143 ILE A CA 1
ATOM 1135 C C . ILE A 1 143 ? -39.424 18.061 52.322 1.00 95.06 143 ILE A C 1
ATOM 1137 O O . ILE A 1 143 ? -38.751 17.300 51.628 1.00 95.06 143 ILE A O 1
ATOM 1141 N N . ILE A 1 144 ? -40.622 18.508 51.929 1.00 95.62 144 ILE A N 1
ATOM 1142 C CA . ILE A 1 144 ? -41.257 18.100 50.667 1.00 95.62 144 ILE A CA 1
ATOM 1143 C C . ILE A 1 144 ? -40.388 18.495 49.465 1.00 95.62 144 ILE A C 1
ATOM 1145 O O . ILE A 1 144 ? -40.168 17.666 48.583 1.00 95.62 144 ILE A O 1
ATOM 1149 N N . VAL A 1 145 ? -39.835 19.713 49.440 1.00 95.94 145 VAL A N 1
ATOM 1150 C CA . VAL A 1 145 ? -38.956 20.172 48.350 1.00 95.94 145 VAL A CA 1
ATOM 1151 C C . VAL A 1 145 ? -37.695 19.310 48.232 1.00 95.94 145 VAL A C 1
ATOM 1153 O O . VAL A 1 145 ? -37.366 18.879 47.128 1.00 95.94 145 VAL A O 1
ATOM 1156 N N . VAL A 1 146 ? -37.008 19.006 49.339 1.00 95.56 146 VAL A N 1
ATOM 1157 C CA . VAL A 1 146 ? -35.787 18.176 49.306 1.00 95.56 146 VAL A CA 1
ATOM 1158 C C . VAL A 1 146 ? -36.098 16.737 48.875 1.00 95.56 146 VAL A C 1
ATOM 1160 O O . VAL A 1 146 ? -35.352 16.170 48.078 1.00 95.56 146 VAL A O 1
ATOM 1163 N N . VAL A 1 147 ? -37.219 16.159 49.324 1.00 97.19 147 VAL A N 1
ATOM 1164 C CA . VAL A 1 147 ? -37.660 14.816 48.901 1.00 97.19 147 VAL A CA 1
ATOM 1165 C C . VAL A 1 147 ? -37.994 14.782 47.404 1.00 97.19 147 VAL A C 1
ATOM 1167 O O . VAL A 1 147 ? -37.523 13.893 46.694 1.00 97.19 147 VAL A O 1
ATOM 1170 N N . LEU A 1 148 ? -38.749 15.763 46.896 1.00 96.81 148 LEU A N 1
ATOM 1171 C CA . LEU A 1 148 ? -39.099 15.849 45.474 1.00 96.81 148 LEU A CA 1
ATOM 1172 C C . LEU A 1 148 ? -37.864 16.061 44.588 1.00 96.81 148 LEU A C 1
ATOM 1174 O O . LEU A 1 148 ? -37.725 15.385 43.569 1.00 96.81 148 LEU A O 1
ATOM 1178 N N . LEU A 1 149 ? -36.939 16.941 44.989 1.00 97.06 149 LEU A N 1
ATOM 1179 C CA . LEU A 1 149 ? -35.663 17.133 44.291 1.00 97.06 149 LEU A CA 1
ATOM 1180 C C . LEU A 1 149 ? -34.791 15.871 44.322 1.00 97.06 149 LEU A C 1
ATOM 1182 O O . LEU A 1 149 ? -34.137 15.574 43.327 1.00 97.06 149 LEU A O 1
ATOM 1186 N N . GLY A 1 150 ? -34.812 15.102 45.415 1.00 97.12 150 GLY A N 1
ATOM 1187 C CA . GLY A 1 150 ? -34.118 13.818 45.511 1.00 97.12 150 GLY A CA 1
ATOM 1188 C C . GLY A 1 150 ? -34.639 12.788 44.504 1.00 97.12 150 GLY A C 1
ATOM 1189 O O . GLY A 1 150 ? -33.849 12.190 43.775 1.00 97.12 150 GLY A O 1
ATOM 1190 N N . ILE A 1 151 ? -35.963 12.625 44.408 1.00 95.81 151 ILE A N 1
ATOM 1191 C CA . ILE A 1 151 ? -36.599 11.692 43.459 1.00 95.81 151 ILE A CA 1
ATOM 1192 C C . ILE A 1 151 ? -36.334 12.127 42.009 1.00 95.81 151 ILE A C 1
ATOM 1194 O O . ILE A 1 151 ? -35.878 11.323 41.195 1.00 95.81 151 ILE A O 1
ATOM 1198 N N . LEU A 1 152 ? -36.563 13.406 41.689 1.00 96.56 152 LEU A N 1
ATOM 1199 C CA . LEU A 1 152 ? -36.334 13.947 40.344 1.00 96.56 152 LEU A CA 1
ATOM 1200 C C . LEU A 1 152 ? -34.853 13.894 39.945 1.00 96.56 152 LEU A C 1
ATOM 1202 O O . LEU A 1 152 ? -34.542 13.554 38.805 1.00 96.56 152 LEU A O 1
ATOM 1206 N N . GLY A 1 153 ? -33.940 14.182 40.877 1.00 96.06 153 GLY A N 1
ATOM 1207 C CA . GLY A 1 153 ? -32.498 14.090 40.662 1.00 96.06 153 GLY A CA 1
ATOM 1208 C C . GLY A 1 153 ? -32.039 12.656 40.398 1.00 96.06 153 GLY A C 1
ATOM 1209 O O . GLY A 1 153 ? -31.306 12.422 39.439 1.00 96.06 153 GLY A O 1
ATOM 1210 N N . ALA A 1 154 ? -32.521 11.689 41.186 1.00 93.88 154 ALA A N 1
ATOM 1211 C CA . ALA A 1 154 ? -32.207 10.273 41.001 1.00 93.88 154 ALA A CA 1
ATOM 1212 C C . ALA A 1 154 ? -32.696 9.738 39.643 1.00 93.88 154 ALA A C 1
ATOM 1214 O O . ALA A 1 154 ? -31.952 9.038 38.957 1.00 93.88 154 ALA A O 1
ATOM 1215 N N . MET A 1 155 ? -33.911 10.105 39.219 1.00 93.44 155 MET A N 1
ATOM 1216 C CA . MET A 1 155 ? -34.437 9.727 37.902 1.00 93.44 155 MET A CA 1
ATOM 1217 C C . MET A 1 155 ? -33.690 10.434 36.760 1.00 93.44 155 MET A C 1
ATOM 1219 O O . MET A 1 155 ? -33.283 9.790 35.794 1.00 93.44 155 MET A O 1
ATOM 1223 N N . GLY A 1 156 ? -33.478 11.749 36.866 1.00 94.44 156 GLY A N 1
ATOM 1224 C CA . GLY A 1 156 ? -32.844 12.558 35.822 1.00 94.44 156 GLY A CA 1
ATOM 1225 C C . GLY A 1 156 ? -31.377 12.202 35.570 1.00 94.44 156 GLY A C 1
ATOM 1226 O O . GLY A 1 156 ? -30.948 12.170 34.416 1.00 94.44 156 GLY A O 1
ATOM 1227 N N . ALA A 1 157 ? -30.616 11.876 36.620 1.00 94.00 157 ALA A N 1
ATOM 1228 C CA . ALA A 1 157 ? -29.200 11.526 36.508 1.00 94.00 157 ALA A CA 1
ATOM 1229 C C . ALA A 1 157 ? -28.953 10.302 35.605 1.00 94.00 157 ALA A C 1
ATOM 1231 O O . ALA A 1 157 ? -28.000 10.304 34.825 1.00 94.00 157 ALA A O 1
ATOM 1232 N N . GLY A 1 158 ? -29.830 9.291 35.660 1.00 91.12 158 GLY A N 1
ATOM 1233 C CA . GLY A 1 158 ? -29.734 8.099 34.811 1.00 91.12 158 GLY A CA 1
ATOM 1234 C C . GLY A 1 158 ? -29.883 8.423 33.322 1.00 91.12 158 GLY A C 1
ATOM 1235 O O . GLY A 1 158 ? -29.015 8.070 32.524 1.00 91.12 158 GLY A O 1
ATOM 1236 N N . PHE A 1 159 ? -30.933 9.167 32.954 1.00 92.31 159 PHE A N 1
ATOM 1237 C CA . PHE A 1 159 ? -31.165 9.588 31.565 1.00 92.31 159 PHE A CA 1
ATOM 1238 C C . PHE A 1 159 ? -30.027 10.454 31.014 1.00 92.31 159 PHE A C 1
ATOM 1240 O O . PHE A 1 159 ? -29.601 10.263 29.876 1.00 92.31 159 PHE A O 1
ATOM 1247 N N . ILE A 1 160 ? -29.507 11.380 31.826 1.00 93.06 160 ILE A N 1
ATOM 1248 C CA . ILE A 1 160 ? -28.391 12.250 31.436 1.00 93.06 160 ILE A CA 1
ATOM 1249 C C . ILE A 1 160 ? -27.107 11.429 31.225 1.00 93.06 160 ILE A C 1
ATOM 1251 O O . ILE A 1 160 ? -26.416 11.630 30.227 1.00 93.06 160 ILE A O 1
ATOM 1255 N N . SER A 1 161 ? -26.797 10.476 32.113 1.00 92.94 161 SER A N 1
ATOM 1256 C CA . SER A 1 161 ? -25.611 9.618 31.967 1.00 92.94 161 SER A CA 1
ATOM 1257 C C . SER A 1 161 ? -25.653 8.769 30.698 1.00 92.94 161 SER A C 1
ATOM 1259 O O . SER A 1 161 ? -24.613 8.577 30.071 1.00 92.94 161 SER A O 1
ATOM 1261 N N . GLU A 1 162 ? -26.821 8.250 30.322 1.00 93.31 162 GLU A N 1
ATOM 1262 C CA . GLU A 1 162 ? -26.946 7.396 29.138 1.00 93.31 162 GLU A CA 1
ATOM 1263 C C . GLU A 1 162 ? -26.862 8.213 27.839 1.00 93.31 162 GLU A C 1
ATOM 1265 O O . GLU A 1 162 ? -26.186 7.810 26.894 1.00 93.31 162 GLU A O 1
ATOM 1270 N N . ALA A 1 163 ? -27.438 9.421 27.827 1.00 90.19 163 ALA A N 1
ATOM 1271 C CA . ALA A 1 163 ? -27.287 10.360 26.716 1.00 90.19 163 ALA A CA 1
ATOM 1272 C C . ALA A 1 163 ? -25.815 10.748 26.466 1.00 90.19 163 ALA A C 1
ATOM 1274 O O . ALA A 1 163 ? -25.390 10.836 25.314 1.00 90.19 163 ALA A O 1
ATOM 1275 N N . PHE A 1 164 ? -25.018 10.937 27.527 1.00 93.00 164 PHE A N 1
ATOM 1276 C CA . PHE A 1 164 ? -23.581 11.195 27.388 1.00 93.00 164 PHE A CA 1
ATOM 1277 C C . PHE A 1 164 ? -22.787 9.967 26.924 1.00 93.00 164 PHE A C 1
ATOM 1279 O O . PHE A 1 164 ? -21.887 10.126 26.102 1.00 93.00 164 PHE A O 1
ATOM 1286 N N . ARG A 1 165 ? -23.115 8.751 27.386 1.00 91.25 165 ARG A N 1
ATOM 1287 C CA . ARG A 1 165 ? -22.461 7.515 26.909 1.00 91.25 165 ARG A CA 1
ATOM 1288 C C . ARG A 1 165 ? -22.616 7.339 25.404 1.00 91.25 165 ARG A C 1
ATOM 1290 O O . ARG A 1 165 ? -21.611 7.255 24.710 1.00 91.25 165 ARG A O 1
ATOM 1297 N N . GLY A 1 166 ? -23.847 7.424 24.895 1.00 90.38 166 GLY A N 1
ATOM 1298 C CA . GLY A 1 166 ? -24.111 7.303 23.459 1.00 90.38 166 GLY A CA 1
ATOM 1299 C C . GLY A 1 166 ? -23.384 8.349 22.602 1.00 90.38 166 GLY A C 1
ATOM 1300 O O . GLY A 1 166 ? -23.034 8.060 21.460 1.00 90.38 166 GLY A O 1
ATOM 1301 N N . PHE A 1 167 ? -23.108 9.541 23.146 1.00 92.44 167 PHE A N 1
ATOM 1302 C CA . PHE A 1 167 ? -22.276 10.546 22.477 1.00 92.44 167 PHE A CA 1
ATOM 1303 C C . PHE A 1 167 ? -20.802 10.117 22.388 1.00 92.44 167 PHE A C 1
ATOM 1305 O O . PHE A 1 167 ? -20.220 10.181 21.308 1.00 92.44 167 PHE A O 1
ATOM 1312 N N . PHE A 1 168 ? -20.206 9.641 23.488 1.00 91.31 168 PHE A N 1
ATOM 1313 C CA . PHE A 1 168 ? -18.811 9.178 23.490 1.00 91.31 168 PHE A CA 1
ATOM 1314 C C . PHE A 1 168 ? -18.608 7.893 22.676 1.00 91.31 168 PHE A C 1
ATOM 1316 O O . PHE A 1 168 ? -17.618 7.784 21.957 1.00 91.31 168 PHE A O 1
ATOM 1323 N N . ASP A 1 169 ? -19.552 6.952 22.724 1.00 91.50 169 ASP A N 1
ATOM 1324 C CA . ASP A 1 169 ? -19.491 5.722 21.927 1.00 91.50 169 ASP A CA 1
ATOM 1325 C C . ASP A 1 169 ? -19.550 6.035 20.420 1.00 91.50 169 ASP A C 1
ATOM 1327 O O . ASP A 1 169 ? -18.818 5.445 19.621 1.00 91.50 169 ASP A O 1
ATOM 1331 N N . ALA A 1 170 ? -20.368 7.018 20.021 1.00 91.88 170 ALA A N 1
ATOM 1332 C CA . ALA A 1 170 ? -20.410 7.506 18.644 1.00 91.88 170 ALA A CA 1
ATOM 1333 C C . ALA A 1 170 ? -19.100 8.196 18.219 1.00 91.88 170 ALA A C 1
ATOM 1335 O O . ALA A 1 170 ? -18.644 7.977 17.097 1.00 91.88 170 ALA A O 1
ATOM 1336 N N . ASP A 1 171 ? -18.479 8.988 19.098 1.00 93.31 171 ASP A N 1
ATOM 1337 C CA . ASP A 1 171 ? -17.201 9.664 18.832 1.00 93.31 171 ASP A CA 1
ATOM 1338 C C . ASP A 1 171 ? -16.058 8.648 18.630 1.00 93.31 171 ASP A C 1
ATOM 1340 O O . ASP A 1 171 ? -15.366 8.675 17.610 1.00 93.31 171 ASP A O 1
ATOM 1344 N N . VAL A 1 172 ? -15.945 7.652 19.519 1.00 91.44 172 VAL A N 1
ATOM 1345 C CA . VAL A 1 172 ? -14.956 6.559 19.412 1.00 91.44 172 VAL A CA 1
ATOM 1346 C C . VAL A 1 172 ? -15.171 5.717 18.146 1.00 91.44 172 VAL A C 1
ATOM 1348 O O . VAL A 1 172 ? -14.203 5.360 17.469 1.00 91.44 172 VAL A O 1
ATOM 1351 N N . ARG A 1 173 ? -16.427 5.430 17.771 1.00 93.38 173 ARG A N 1
ATOM 1352 C CA . ARG A 1 173 ? -16.762 4.758 16.501 1.00 93.38 173 ARG A CA 1
ATOM 1353 C C . ARG A 1 173 ? -16.306 5.564 15.284 1.00 93.38 173 ARG A C 1
ATOM 1355 O O . ARG A 1 173 ? -15.760 4.989 14.340 1.00 93.38 173 ARG A O 1
ATOM 1362 N N . MET A 1 174 ? -16.516 6.880 15.297 1.00 94.88 174 MET A N 1
ATOM 1363 C CA . MET A 1 174 ? -16.095 7.770 14.212 1.00 94.88 174 MET A CA 1
ATOM 1364 C C . MET A 1 174 ? -14.568 7.871 14.107 1.00 94.88 174 MET A C 1
ATOM 1366 O O . MET A 1 174 ? -14.043 7.826 12.993 1.00 94.88 174 MET A O 1
ATOM 1370 N N . GLU A 1 175 ? -13.851 7.929 15.235 1.00 94.44 175 GLU A N 1
ATOM 1371 C CA . GLU A 1 175 ? -12.382 7.910 15.266 1.00 94.44 175 GLU A CA 1
ATOM 1372 C C . GLU A 1 175 ? -11.830 6.620 14.633 1.00 94.44 175 GLU A C 1
ATOM 1374 O O . GLU A 1 175 ? -11.034 6.684 13.693 1.00 94.44 175 GLU A O 1
ATOM 1379 N N . MET A 1 176 ? -12.313 5.448 15.072 1.00 95.00 176 MET A N 1
ATOM 1380 C CA . MET A 1 176 ? -11.915 4.152 14.499 1.00 95.00 176 MET A CA 1
ATOM 1381 C C . MET A 1 176 ? -12.205 4.063 12.998 1.00 95.00 176 MET A C 1
ATOM 1383 O O . MET A 1 176 ? -11.398 3.517 12.240 1.00 95.00 176 MET A O 1
ATOM 1387 N N . TYR A 1 177 ? -13.355 4.588 12.562 1.00 96.06 177 TYR A N 1
ATOM 1388 C CA . TYR A 1 177 ? -13.738 4.576 11.156 1.00 96.06 177 TYR A CA 1
ATOM 1389 C C . TYR A 1 177 ? -12.805 5.434 10.295 1.00 96.06 177 TYR A C 1
ATOM 1391 O O . TYR A 1 177 ? -12.299 4.946 9.284 1.00 96.06 177 TYR A O 1
ATOM 1399 N N . GLU A 1 178 ? -12.542 6.685 10.684 1.00 96.31 178 GLU A N 1
ATOM 1400 C CA . GLU A 1 178 ? -11.678 7.581 9.907 1.00 96.31 178 GLU A CA 1
ATOM 1401 C C . GLU A 1 178 ? -10.200 7.156 9.952 1.00 96.31 178 GLU A C 1
ATOM 1403 O O . GLU A 1 178 ? -9.518 7.250 8.929 1.00 96.31 178 GLU A O 1
ATOM 1408 N N . GLU A 1 179 ? -9.712 6.592 11.064 1.00 95.88 179 GLU A N 1
ATOM 1409 C CA . GLU A 1 179 ? -8.366 6.008 11.143 1.00 95.88 179 GLU A CA 1
ATOM 1410 C C . GLU A 1 179 ? -8.196 4.867 10.128 1.00 95.88 179 GLU A C 1
ATOM 1412 O O . GLU A 1 179 ? -7.346 4.952 9.233 1.00 95.88 179 GLU A O 1
ATOM 1417 N N . GLY A 1 180 ? -9.056 3.843 10.185 1.00 96.25 180 GLY A N 1
ATOM 1418 C CA . GLY A 1 180 ? -8.990 2.704 9.265 1.00 96.25 180 GLY A CA 1
ATOM 1419 C C . GLY A 1 180 ? -9.240 3.094 7.807 1.00 96.25 180 GLY A C 1
ATOM 1420 O O . GLY A 1 180 ? -8.540 2.628 6.907 1.00 96.25 180 GLY A O 1
ATOM 1421 N N . LYS A 1 181 ? -10.164 4.025 7.553 1.00 96.31 181 LYS A N 1
ATOM 1422 C CA . LYS A 1 181 ? -10.415 4.590 6.219 1.00 96.31 181 LYS A CA 1
ATOM 1423 C C . LYS A 1 181 ? -9.201 5.342 5.674 1.00 96.31 181 LYS A C 1
ATOM 1425 O O . LYS A 1 181 ? -8.866 5.161 4.504 1.00 96.31 181 LYS A O 1
ATOM 1430 N N . SER A 1 182 ? -8.513 6.143 6.490 1.00 97.12 182 SER A N 1
ATOM 1431 C CA . SER A 1 182 ? -7.310 6.872 6.064 1.00 97.12 182 SER A CA 1
ATOM 1432 C C . SER A 1 182 ? -6.168 5.918 5.690 1.00 97.12 182 SER A C 1
ATOM 1434 O O . SER A 1 182 ? -5.540 6.083 4.638 1.00 97.12 182 SER A O 1
ATOM 1436 N N . ALA A 1 183 ? -5.966 4.861 6.485 1.00 97.06 183 ALA A N 1
ATOM 1437 C CA . ALA A 1 183 ? -5.007 3.803 6.197 1.00 97.06 183 ALA A CA 1
ATOM 1438 C C . ALA A 1 183 ? -5.380 3.040 4.915 1.00 97.06 183 ALA A C 1
ATOM 1440 O O . ALA A 1 183 ? -4.527 2.848 4.047 1.00 97.06 183 ALA A O 1
ATOM 1441 N N . MET A 1 184 ? -6.655 2.670 4.750 1.00 96.88 184 MET A N 1
ATOM 1442 C CA . MET A 1 184 ? -7.152 1.953 3.573 1.00 96.88 184 MET A CA 1
ATOM 1443 C C . MET A 1 184 ? -6.989 2.766 2.282 1.00 96.88 184 MET A C 1
ATOM 1445 O O . MET A 1 184 ? -6.441 2.252 1.311 1.00 96.88 184 MET A O 1
ATOM 1449 N N . VAL A 1 185 ? -7.386 4.045 2.271 1.00 97.00 185 VAL A N 1
ATOM 1450 C CA . VAL A 1 185 ? -7.234 4.932 1.099 1.00 97.00 185 VAL A CA 1
ATOM 1451 C C . VAL A 1 185 ? -5.761 5.111 0.725 1.00 97.00 185 VAL A C 1
ATOM 1453 O O . VAL A 1 185 ? -5.422 5.147 -0.461 1.00 97.00 185 VAL A O 1
ATOM 1456 N N . ARG A 1 186 ? -4.861 5.189 1.715 1.00 96.12 186 ARG A N 1
ATOM 1457 C CA . ARG A 1 186 ? -3.420 5.248 1.456 1.00 96.12 186 ARG A CA 1
ATOM 1458 C C . ARG A 1 186 ? -2.895 3.949 0.844 1.00 96.12 186 ARG A C 1
ATOM 1460 O O . ARG A 1 186 ? -2.173 4.012 -0.149 1.00 96.12 186 ARG A O 1
ATOM 1467 N N . MET A 1 187 ? -3.258 2.797 1.409 1.00 96.56 187 MET A N 1
ATOM 1468 C CA . MET A 1 187 ? -2.857 1.493 0.872 1.00 96.56 187 MET A CA 1
ATOM 1469 C C . MET A 1 187 ? -3.378 1.293 -0.551 1.00 96.56 187 MET A C 1
ATOM 1471 O O . MET A 1 187 ? -2.596 0.960 -1.433 1.00 96.56 187 MET A O 1
ATOM 1475 N N . GLU A 1 188 ? -4.658 1.580 -0.800 1.00 96.25 188 GLU A N 1
ATOM 1476 C CA . GLU A 1 188 ? -5.267 1.528 -2.131 1.00 96.25 188 GLU A CA 1
ATOM 1477 C C . GLU A 1 188 ? -4.511 2.394 -3.139 1.00 96.25 188 GLU A C 1
ATOM 1479 O O . GLU A 1 188 ? -4.129 1.900 -4.200 1.00 96.25 188 GLU A O 1
ATOM 1484 N N . ARG A 1 189 ? -4.252 3.666 -2.805 1.00 94.69 189 ARG A N 1
ATOM 1485 C CA . ARG A 1 189 ? -3.556 4.585 -3.711 1.00 94.69 189 ARG A CA 1
ATOM 1486 C C . ARG A 1 189 ? -2.152 4.099 -4.055 1.00 94.69 189 ARG A C 1
ATOM 1488 O O . ARG A 1 189 ? -1.763 4.190 -5.213 1.00 94.69 189 ARG A O 1
ATOM 1495 N N . GLU A 1 190 ? -1.391 3.617 -3.073 1.00 95.69 190 GLU A N 1
ATOM 1496 C CA . GLU A 1 190 ? -0.016 3.164 -3.303 1.00 95.69 190 GLU A CA 1
ATOM 1497 C C . GLU A 1 190 ? 0.035 1.799 -4.019 1.00 95.69 190 GLU A C 1
ATOM 1499 O O . GLU A 1 190 ? 0.876 1.614 -4.894 1.00 95.69 190 GLU A O 1
ATOM 1504 N N . ILE A 1 191 ? -0.893 0.876 -3.736 1.00 95.62 191 ILE A N 1
ATOM 1505 C CA . ILE A 1 191 ? -0.974 -0.440 -4.401 1.00 95.62 191 ILE A CA 1
ATOM 1506 C C . ILE A 1 191 ? -1.493 -0.322 -5.843 1.00 95.62 191 ILE A C 1
ATOM 1508 O O . ILE A 1 191 ? -1.059 -1.079 -6.710 1.00 95.62 191 ILE A O 1
ATOM 1512 N N . HIS A 1 192 ? -2.381 0.631 -6.150 1.00 93.25 192 HIS A N 1
ATOM 1513 C CA . HIS A 1 192 ? -2.896 0.805 -7.516 1.00 93.25 192 HIS A CA 1
ATOM 1514 C C . HIS A 1 192 ? -1.797 1.169 -8.532 1.00 93.25 192 HIS A C 1
ATOM 1516 O O . HIS A 1 192 ? -1.900 0.803 -9.704 1.00 93.25 192 HIS A O 1
ATOM 1522 N N . ILE A 1 193 ? -0.737 1.838 -8.062 1.00 93.69 193 ILE A N 1
ATOM 1523 C CA . ILE A 1 193 ? 0.460 2.217 -8.831 1.00 93.69 193 ILE A CA 1
ATOM 1524 C C . ILE A 1 193 ? 1.636 1.243 -8.620 1.00 93.69 193 ILE A C 1
ATOM 1526 O O . ILE A 1 193 ? 2.792 1.590 -8.874 1.00 93.69 193 ILE A O 1
ATOM 1530 N N . ALA A 1 194 ? 1.373 0.025 -8.134 1.00 95.06 194 ALA A N 1
ATOM 1531 C CA . ALA A 1 194 ? 2.398 -1.004 -8.008 1.00 95.06 194 ALA A CA 1
ATOM 1532 C C . ALA A 1 194 ? 2.904 -1.467 -9.386 1.00 95.06 194 ALA A C 1
ATOM 1534 O O . ALA A 1 194 ? 2.136 -1.627 -10.336 1.00 95.06 194 ALA A O 1
ATOM 1535 N N . VAL A 1 195 ? 4.207 -1.732 -9.484 1.00 93.25 195 VAL A N 1
ATOM 1536 C CA . VAL A 1 195 ? 4.835 -2.271 -10.697 1.00 93.25 195 VAL A CA 1
ATOM 1537 C C . VAL A 1 195 ? 4.295 -3.692 -10.956 1.00 93.25 195 VAL A C 1
ATOM 1539 O O . VAL A 1 195 ? 4.309 -4.525 -10.041 1.00 93.25 195 VAL A O 1
ATOM 1542 N N . PRO A 1 196 ? 3.839 -4.024 -12.181 1.00 91.50 196 PRO A N 1
ATOM 1543 C CA . PRO A 1 196 ? 3.308 -5.349 -12.488 1.00 91.50 196 PRO A CA 1
ATOM 1544 C C . PRO A 1 196 ? 4.270 -6.490 -12.132 1.00 91.50 196 PRO A C 1
ATOM 1546 O O . PRO A 1 196 ? 5.482 -6.420 -12.348 1.00 91.50 196 PRO A O 1
ATOM 1549 N N . ASN A 1 197 ? 3.708 -7.552 -11.548 1.00 91.06 197 ASN A N 1
ATOM 1550 C CA . ASN A 1 197 ? 4.415 -8.722 -11.010 1.00 91.06 197 ASN A CA 1
ATOM 1551 C C . ASN A 1 197 ? 5.492 -8.419 -9.944 1.00 91.06 197 ASN A C 1
ATOM 1553 O O . ASN A 1 197 ? 6.201 -9.330 -9.520 1.00 91.06 197 ASN A O 1
ATOM 1557 N N . ALA A 1 198 ? 5.639 -7.172 -9.488 1.00 93.94 198 ALA A N 1
ATOM 1558 C CA . ALA A 1 198 ? 6.580 -6.768 -8.445 1.00 93.94 198 ALA A CA 1
ATOM 1559 C C . ALA A 1 198 ? 5.872 -6.627 -7.091 1.00 93.94 198 ALA A C 1
ATOM 1561 O O . ALA A 1 198 ? 6.108 -5.658 -6.376 1.00 93.94 198 ALA A O 1
ATOM 1562 N N . VAL A 1 199 ? 4.992 -7.577 -6.766 1.00 95.44 199 VAL A N 1
ATOM 1563 C CA . VAL A 1 199 ? 4.214 -7.614 -5.521 1.00 95.44 199 VAL A CA 1
ATOM 1564 C C . VAL A 1 199 ? 4.402 -8.968 -4.853 1.00 95.44 199 VAL A C 1
ATOM 1566 O O . VAL A 1 199 ? 4.405 -9.999 -5.527 1.00 95.44 199 VAL A O 1
ATOM 1569 N N . ASP A 1 200 ? 4.557 -8.943 -3.535 1.00 95.00 200 ASP A N 1
ATOM 1570 C CA . ASP A 1 200 ? 4.723 -10.103 -2.668 1.00 95.00 200 ASP A CA 1
ATOM 1571 C C . ASP A 1 200 ? 3.885 -9.958 -1.409 1.00 95.00 200 ASP A C 1
ATOM 1573 O O . ASP A 1 200 ? 3.763 -8.865 -0.854 1.00 95.00 200 ASP A O 1
ATOM 1577 N N . VAL A 1 201 ? 3.336 -11.080 -0.957 1.00 94.75 201 VAL A N 1
ATOM 1578 C CA . VAL A 1 201 ? 2.622 -11.195 0.310 1.00 94.75 201 VAL A CA 1
ATOM 1579 C C . VAL A 1 201 ? 3.337 -12.260 1.126 1.00 94.75 201 VAL A C 1
ATOM 1581 O O . VAL A 1 201 ? 3.274 -13.451 0.828 1.00 94.75 201 VAL A O 1
ATOM 1584 N N . ALA A 1 202 ? 4.043 -11.797 2.149 1.00 90.50 202 ALA A N 1
ATOM 1585 C CA . ALA A 1 202 ? 4.904 -12.600 2.998 1.00 90.50 202 ALA A CA 1
ATOM 1586 C C . ALA A 1 202 ? 4.236 -12.890 4.351 1.00 90.50 202 ALA A C 1
ATOM 1588 O O . ALA A 1 202 ? 3.232 -12.274 4.714 1.00 90.50 202 ALA A O 1
ATOM 1589 N N . ILE A 1 203 ? 4.842 -13.806 5.118 1.00 78.50 203 ILE A N 1
ATOM 1590 C CA . ILE A 1 203 ? 4.510 -14.086 6.528 1.00 78.50 203 ILE A CA 1
ATOM 1591 C C . ILE A 1 203 ? 3.002 -14.335 6.709 1.00 78.50 203 ILE A C 1
ATOM 1593 O O . ILE 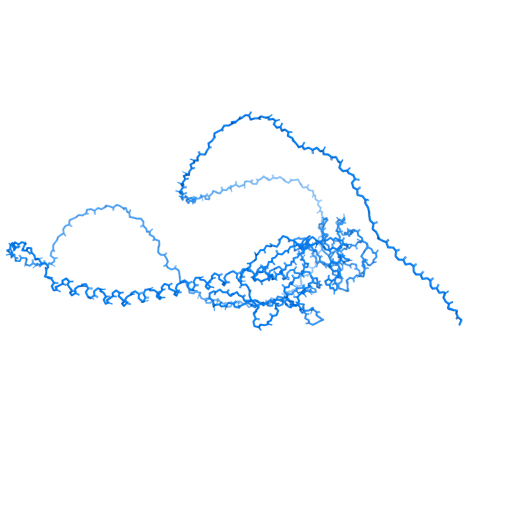A 1 203 ? 2.295 -13.534 7.303 1.00 78.50 203 ILE A O 1
ATOM 1597 N N . ALA A 1 204 ? 2.495 -15.417 6.108 1.00 83.00 204 ALA A N 1
ATOM 1598 C CA . ALA A 1 204 ? 1.090 -15.847 6.191 1.00 83.00 204 ALA A CA 1
ATOM 1599 C C . ALA A 1 204 ? 0.014 -14.798 5.807 1.00 83.00 204 ALA A C 1
ATOM 1601 O O . ALA A 1 204 ? -1.170 -15.056 6.006 1.00 83.00 204 ALA A O 1
ATOM 1602 N N . GLY A 1 205 ? 0.399 -13.660 5.213 1.00 88.88 205 GLY A N 1
ATOM 1603 C CA . GLY A 1 205 ? -0.508 -12.562 4.879 1.00 88.88 205 GLY A CA 1
ATOM 1604 C C . GLY A 1 205 ? -0.373 -11.309 5.748 1.00 88.88 205 GLY A C 1
ATOM 1605 O O . GLY A 1 205 ? -1.119 -10.362 5.526 1.00 88.88 205 GLY A O 1
ATOM 1606 N N . ASP A 1 206 ? 0.570 -11.257 6.694 1.00 93.31 206 ASP A N 1
ATOM 1607 C CA . ASP A 1 206 ? 0.775 -10.101 7.586 1.00 93.31 206 ASP A CA 1
ATOM 1608 C C . ASP A 1 206 ? 1.468 -8.912 6.907 1.00 93.31 206 ASP A C 1
ATOM 1610 O O . ASP A 1 206 ? 1.451 -7.786 7.412 1.00 93.31 206 ASP A O 1
ATOM 1614 N N . THR A 1 207 ? 2.143 -9.151 5.780 1.00 95.19 207 THR A N 1
ATOM 1615 C CA . THR A 1 207 ? 2.981 -8.154 5.107 1.00 95.19 207 THR A CA 1
ATOM 1616 C C . THR A 1 207 ? 2.810 -8.208 3.596 1.00 95.19 207 THR A C 1
ATOM 1618 O O . THR A 1 207 ? 3.031 -9.253 2.993 1.00 95.19 207 THR A O 1
ATOM 1621 N N . VAL A 1 208 ? 2.532 -7.062 2.972 1.00 96.69 208 VAL A N 1
ATOM 1622 C CA . VAL A 1 208 ? 2.587 -6.875 1.515 1.00 96.69 208 VAL A CA 1
ATOM 1623 C C . VAL A 1 208 ? 3.741 -5.938 1.151 1.00 96.69 208 VAL A C 1
ATOM 1625 O O . VAL A 1 208 ? 3.886 -4.862 1.729 1.00 96.69 208 VAL A O 1
ATOM 1628 N N . SER A 1 209 ? 4.590 -6.352 0.210 1.00 96.56 209 SER A N 1
ATOM 1629 C CA . SER A 1 209 ? 5.734 -5.579 -0.299 1.00 96.56 209 SER A CA 1
ATOM 1630 C C . SER A 1 209 ? 5.597 -5.391 -1.805 1.00 96.56 209 SER A C 1
ATOM 1632 O O . SER A 1 209 ? 5.231 -6.337 -2.500 1.00 96.56 209 SER A O 1
ATOM 1634 N N . PHE A 1 210 ? 5.884 -4.195 -2.322 1.00 96.56 210 PHE A N 1
ATOM 1635 C CA . PHE A 1 210 ? 5.783 -3.928 -3.753 1.00 96.56 210 PHE A CA 1
ATOM 1636 C C . PHE A 1 210 ? 6.713 -2.820 -4.261 1.00 96.56 210 PHE A C 1
ATOM 1638 O O . PHE A 1 210 ? 7.046 -1.866 -3.554 1.00 96.56 210 PHE A O 1
ATOM 1645 N N . GLY A 1 211 ? 7.123 -2.949 -5.524 1.00 95.62 211 GLY A N 1
ATOM 1646 C CA . GLY A 1 211 ? 7.732 -1.859 -6.288 1.00 95.62 211 GLY A CA 1
ATOM 1647 C C . GLY A 1 211 ? 6.676 -0.849 -6.729 1.00 95.62 211 GLY A C 1
ATOM 1648 O O . GLY A 1 211 ? 5.550 -1.243 -7.023 1.00 95.62 211 GLY A O 1
ATOM 1649 N N . VAL A 1 212 ? 7.023 0.437 -6.805 1.00 95.56 212 VAL A N 1
ATOM 1650 C CA . VAL A 1 212 ? 6.081 1.507 -7.176 1.00 95.56 212 VAL A CA 1
ATOM 1651 C C . VAL A 1 212 ? 6.495 2.181 -8.478 1.00 95.56 212 VAL A C 1
ATOM 1653 O O . VAL A 1 212 ? 7.673 2.476 -8.675 1.00 95.56 212 VAL A O 1
ATOM 1656 N N . ILE A 1 213 ? 5.524 2.413 -9.362 1.00 94.50 213 ILE A N 1
ATOM 1657 C CA . ILE A 1 213 ? 5.721 3.126 -10.625 1.00 94.50 213 ILE A CA 1
ATOM 1658 C C . ILE A 1 213 ? 5.992 4.607 -10.334 1.00 94.50 213 ILE A C 1
ATOM 1660 O O . ILE A 1 213 ? 5.312 5.229 -9.514 1.00 94.50 213 ILE A O 1
ATOM 1664 N N . ASP A 1 214 ? 6.971 5.184 -11.025 1.00 94.06 214 ASP A N 1
ATOM 1665 C CA . ASP A 1 214 ? 7.178 6.632 -11.042 1.00 94.06 214 ASP A CA 1
ATOM 1666 C C . ASP A 1 214 ? 6.315 7.270 -12.145 1.00 94.06 214 ASP A C 1
ATOM 1668 O O . ASP A 1 214 ? 6.719 7.385 -13.304 1.00 94.06 214 ASP A O 1
ATOM 1672 N N . GLU A 1 215 ? 5.091 7.660 -11.774 1.00 90.62 215 GLU A N 1
ATOM 1673 C CA . GLU A 1 215 ? 4.135 8.330 -12.669 1.00 90.62 215 GLU A CA 1
ATOM 1674 C C . GLU A 1 215 ? 4.668 9.667 -13.214 1.00 90.62 215 GLU A C 1
ATOM 1676 O O . GLU A 1 215 ? 4.304 10.063 -14.320 1.00 90.62 215 GLU A O 1
ATOM 1681 N N . ASN A 1 216 ? 5.552 10.352 -12.474 1.00 90.94 216 ASN A N 1
ATOM 1682 C CA . ASN A 1 216 ? 6.135 11.620 -12.911 1.00 90.94 216 ASN A CA 1
ATOM 1683 C C . ASN A 1 216 ? 7.206 11.385 -13.982 1.00 90.94 216 ASN A C 1
ATOM 1685 O O . ASN A 1 216 ? 7.252 12.114 -14.970 1.00 90.94 216 ASN A O 1
ATOM 1689 N N . ALA A 1 217 ? 8.048 10.362 -13.812 1.00 88.12 217 ALA A N 1
ATOM 1690 C CA . ALA A 1 217 ? 9.033 9.983 -14.821 1.00 88.12 217 ALA A CA 1
ATOM 1691 C C . ALA A 1 217 ? 8.376 9.409 -16.091 1.00 88.12 217 ALA A C 1
ATOM 1693 O O . ALA A 1 217 ? 8.896 9.606 -17.184 1.00 88.12 217 ALA A O 1
ATOM 1694 N N . MET A 1 218 ? 7.222 8.743 -15.964 1.00 87.62 218 MET A N 1
ATOM 1695 C CA . MET A 1 218 ? 6.431 8.239 -17.099 1.00 87.62 218 MET A CA 1
ATOM 1696 C C . MET A 1 218 ? 5.517 9.297 -17.750 1.00 87.62 218 MET A C 1
ATOM 1698 O O . MET A 1 218 ? 4.787 8.981 -18.690 1.00 87.62 218 MET A O 1
ATOM 1702 N N . ALA A 1 219 ? 5.538 10.554 -17.299 1.00 86.75 219 ALA A N 1
ATOM 1703 C CA . ALA A 1 219 ? 4.698 11.607 -17.862 1.00 86.75 219 ALA A CA 1
ATOM 1704 C C . ALA A 1 219 ? 5.062 11.896 -19.335 1.00 86.75 219 ALA A C 1
ATOM 1706 O O . ALA A 1 219 ? 6.101 12.481 -19.633 1.00 86.75 219 ALA A O 1
ATOM 1707 N N . GLY A 1 220 ? 4.181 11.503 -20.261 1.00 82.19 220 GLY A N 1
ATOM 1708 C CA . GLY A 1 220 ? 4.393 11.647 -21.710 1.00 82.19 220 GLY A CA 1
ATOM 1709 C C . GLY A 1 220 ? 5.178 10.505 -22.370 1.00 82.19 220 GLY A C 1
ATOM 1710 O O . GLY A 1 220 ? 5.478 10.596 -23.557 1.00 82.19 220 GLY A O 1
ATOM 1711 N N . VAL A 1 221 ? 5.481 9.436 -21.629 1.00 85.31 221 VAL A N 1
ATOM 1712 C CA . VAL A 1 221 ? 6.178 8.229 -22.103 1.00 85.31 221 VAL A CA 1
ATOM 1713 C C . VAL A 1 221 ? 5.146 7.112 -22.287 1.00 85.31 221 VAL A C 1
ATOM 1715 O O . VAL A 1 221 ? 4.274 6.947 -21.434 1.00 85.31 221 VAL A O 1
ATOM 1718 N N . PHE A 1 222 ? 5.213 6.332 -23.373 1.00 83.88 222 PHE A N 1
ATOM 1719 C CA . PHE A 1 222 ? 4.253 5.229 -23.576 1.00 83.88 222 PHE A CA 1
ATOM 1720 C C . PHE A 1 222 ? 4.586 3.981 -22.746 1.00 83.88 222 PHE A C 1
ATOM 1722 O O . PHE A 1 222 ? 3.706 3.153 -22.503 1.00 83.88 222 PHE A O 1
ATOM 1729 N N . GLY A 1 223 ? 5.846 3.819 -22.326 1.00 87.38 223 GLY A N 1
ATOM 1730 C CA . GLY A 1 223 ? 6.307 2.613 -21.631 1.00 87.38 223 GLY A CA 1
ATOM 1731 C C . GLY A 1 223 ? 6.402 1.409 -22.573 1.00 87.38 223 GLY A C 1
ATOM 1732 O O . GLY A 1 223 ? 6.372 0.258 -22.128 1.00 87.38 223 GLY A O 1
ATOM 1733 N N . GLN A 1 224 ? 6.491 1.675 -23.880 1.00 88.25 224 GLN A N 1
ATOM 1734 C CA . GLN A 1 224 ? 6.612 0.681 -24.941 1.00 88.25 224 GLN A CA 1
ATOM 1735 C C . GLN A 1 224 ? 7.799 1.043 -25.823 1.00 88.25 224 GLN A C 1
ATOM 1737 O O . GLN A 1 224 ? 7.830 2.122 -26.419 1.00 88.25 224 GLN A O 1
ATOM 1742 N N . TYR A 1 225 ? 8.778 0.145 -25.904 1.00 84.88 225 TYR A N 1
ATOM 1743 C CA . TYR A 1 225 ? 9.928 0.345 -26.770 1.00 84.88 225 TYR A CA 1
ATOM 1744 C C . TYR A 1 225 ? 9.615 -0.079 -28.217 1.00 84.88 225 TYR A C 1
ATOM 1746 O O . TYR A 1 225 ? 8.893 -1.043 -28.451 1.00 84.88 225 TYR A O 1
ATOM 1754 N N . THR A 1 226 ? 10.130 0.659 -29.202 1.00 81.25 226 THR A N 1
ATOM 1755 C CA . THR A 1 226 ? 9.850 0.451 -30.639 1.00 81.25 226 THR A CA 1
ATOM 1756 C C . THR A 1 226 ? 10.601 -0.734 -31.243 1.00 81.25 226 THR A C 1
ATOM 1758 O O . THR A 1 226 ? 10.148 -1.343 -32.211 1.00 81.25 226 THR A O 1
ATOM 1761 N N . GLU A 1 227 ? 11.774 -1.048 -30.699 1.00 71.50 227 GLU A N 1
ATOM 1762 C CA . GLU A 1 227 ? 12.641 -2.117 -31.186 1.00 71.50 227 GLU A CA 1
ATOM 1763 C C . GLU A 1 227 ? 12.096 -3.485 -30.782 1.00 71.50 227 GLU A C 1
ATOM 1765 O O . GLU A 1 227 ? 11.708 -3.693 -29.637 1.00 71.50 227 GLU A O 1
ATOM 1770 N N . ALA A 1 228 ? 12.106 -4.454 -31.701 1.00 63.41 228 ALA A N 1
ATOM 1771 C CA . ALA A 1 228 ? 11.413 -5.718 -31.469 1.00 63.41 228 ALA A CA 1
ATOM 1772 C C . ALA A 1 228 ? 11.838 -6.400 -30.153 1.00 63.41 228 ALA A C 1
ATOM 1774 O O . ALA A 1 228 ? 10.984 -6.820 -29.372 1.00 63.41 228 ALA A O 1
ATOM 1775 N N . HIS A 1 229 ? 13.153 -6.511 -29.937 1.00 62.22 229 HIS A N 1
ATOM 1776 C CA . HIS A 1 229 ? 13.782 -7.250 -28.843 1.00 62.22 229 HIS A CA 1
ATOM 1777 C C . HIS A 1 229 ? 15.186 -6.659 -28.556 1.00 62.22 229 HIS A C 1
ATOM 1779 O O . HIS A 1 229 ? 16.154 -7.136 -29.147 1.00 62.22 229 HIS A O 1
ATOM 1785 N N . PRO A 1 230 ? 15.360 -5.667 -27.657 1.00 65.12 230 PRO A N 1
ATOM 1786 C CA . PRO A 1 230 ? 16.674 -5.080 -27.335 1.00 65.12 230 PRO A CA 1
ATOM 1787 C C . PRO A 1 230 ? 17.544 -5.997 -26.441 1.00 65.12 230 PRO A C 1
ATOM 1789 O O . PRO A 1 230 ? 18.286 -5.549 -25.570 1.00 65.12 230 PRO A O 1
ATOM 1792 N N . SER A 1 231 ? 17.446 -7.317 -26.618 1.00 68.94 231 SER A N 1
ATOM 1793 C CA . SER A 1 231 ? 18.150 -8.319 -25.814 1.00 68.94 231 SER A CA 1
ATOM 1794 C C . SER A 1 231 ? 19.654 -8.283 -26.064 1.00 68.94 231 SER A C 1
ATOM 1796 O O . SER A 1 231 ? 20.091 -8.380 -27.210 1.00 68.94 231 SER A O 1
ATOM 1798 N N . GLY A 1 232 ? 20.454 -8.187 -25.003 1.00 74.25 232 GLY A N 1
ATOM 1799 C CA . GLY A 1 232 ? 21.910 -8.087 -25.111 1.00 74.25 232 GLY A CA 1
ATOM 1800 C C . GLY A 1 232 ? 22.425 -6.703 -25.523 1.00 74.25 232 GLY A C 1
ATOM 1801 O O . GLY A 1 232 ? 23.630 -6.483 -25.438 1.00 74.25 232 GLY A O 1
ATOM 1802 N N . GLY A 1 233 ? 21.552 -5.759 -25.890 1.00 83.56 233 GLY A N 1
ATOM 1803 C CA . GLY A 1 233 ? 21.873 -4.334 -26.000 1.00 83.56 233 GLY A CA 1
ATOM 1804 C C . GLY A 1 233 ? 21.648 -3.606 -24.672 1.00 83.56 233 GLY A C 1
ATOM 1805 O O . GLY A 1 233 ? 20.961 -4.115 -23.792 1.00 83.56 233 GLY A O 1
ATOM 1806 N N . ALA A 1 234 ? 22.223 -2.413 -24.513 1.00 87.31 234 ALA A N 1
ATOM 1807 C CA . ALA A 1 234 ? 21.955 -1.525 -23.372 1.00 87.31 234 ALA A CA 1
ATOM 1808 C C . ALA A 1 234 ? 21.038 -0.343 -23.747 1.00 87.31 234 ALA A C 1
ATOM 1810 O O . ALA A 1 234 ? 20.837 0.559 -22.945 1.00 87.31 234 ALA A O 1
ATOM 1811 N N . THR A 1 235 ? 20.506 -0.306 -24.967 1.00 88.31 235 THR A N 1
ATOM 1812 C CA . THR A 1 235 ? 19.677 0.789 -25.486 1.00 88.31 235 THR A CA 1
ATOM 1813 C C . THR A 1 235 ? 18.204 0.405 -25.526 1.00 88.31 235 THR A C 1
ATOM 1815 O O . THR A 1 235 ? 17.868 -0.722 -25.883 1.00 88.31 235 THR A O 1
ATOM 1818 N N . ILE A 1 236 ? 17.331 1.356 -25.195 1.00 87.25 236 ILE A N 1
ATOM 1819 C CA . ILE A 1 236 ? 15.890 1.283 -25.463 1.00 87.25 236 ILE A CA 1
ATOM 1820 C C . ILE A 1 236 ? 15.421 2.585 -26.115 1.00 87.25 236 ILE A C 1
ATOM 1822 O O . ILE A 1 236 ? 15.968 3.657 -25.856 1.00 87.25 236 ILE A O 1
ATOM 1826 N N . THR A 1 237 ? 14.379 2.486 -26.932 1.00 86.69 237 THR A N 1
ATOM 1827 C CA . THR A 1 237 ? 13.806 3.597 -27.700 1.00 86.69 237 THR A CA 1
ATOM 1828 C C . THR A 1 237 ? 12.300 3.606 -27.455 1.00 86.69 237 THR A C 1
ATOM 1830 O O . THR A 1 237 ? 11.641 2.665 -27.881 1.00 86.69 237 THR A O 1
ATOM 1833 N N . ASP A 1 238 ? 11.743 4.597 -26.749 1.00 85.56 238 ASP A N 1
ATOM 1834 C CA . ASP A 1 238 ? 10.288 4.676 -26.490 1.00 85.56 238 ASP A CA 1
ATOM 1835 C C . ASP A 1 238 ? 9.527 5.201 -27.717 1.00 85.56 238 ASP A C 1
ATOM 1837 O O . ASP A 1 238 ? 10.077 5.967 -28.511 1.00 85.56 238 ASP A O 1
ATOM 1841 N N . GLN A 1 239 ? 8.248 4.842 -27.850 1.00 80.88 239 GLN A N 1
ATOM 1842 C CA . GLN A 1 239 ? 7.387 5.327 -28.936 1.00 80.88 239 GLN A CA 1
ATOM 1843 C C . GLN A 1 239 ? 7.166 6.853 -28.959 1.00 80.88 239 GLN A C 1
ATOM 1845 O O . GLN A 1 239 ? 6.898 7.383 -30.038 1.00 80.88 239 GLN A O 1
ATOM 1850 N N . ALA A 1 240 ? 7.282 7.569 -27.831 1.00 80.69 240 ALA A N 1
ATOM 1851 C CA . ALA A 1 240 ? 7.109 9.027 -27.782 1.00 80.69 240 ALA A CA 1
ATOM 1852 C C . ALA A 1 240 ? 8.281 9.794 -27.154 1.00 80.69 240 ALA A C 1
ATOM 1854 O O . ALA A 1 240 ? 8.694 10.806 -27.723 1.00 80.69 240 ALA A O 1
ATOM 1855 N N . ALA A 1 241 ? 8.799 9.371 -25.995 1.00 81.12 241 ALA A N 1
ATOM 1856 C CA . ALA A 1 241 ? 9.747 10.188 -25.230 1.00 81.12 241 ALA A CA 1
ATOM 1857 C C . ALA A 1 241 ? 10.730 9.375 -24.372 1.00 81.12 241 ALA A C 1
ATOM 1859 O O . ALA A 1 241 ? 10.377 8.372 -23.757 1.00 81.12 241 ALA A O 1
ATOM 1860 N N . GLY A 1 242 ? 11.977 9.849 -24.287 1.00 83.06 242 GLY A N 1
ATOM 1861 C CA . GLY A 1 242 ? 13.005 9.266 -23.420 1.00 83.06 242 GLY A CA 1
ATOM 1862 C C . GLY A 1 242 ? 12.828 9.650 -21.947 1.00 83.06 242 GLY A C 1
ATOM 1863 O O . GLY A 1 242 ? 12.466 10.785 -21.632 1.00 83.06 242 GLY A O 1
ATOM 1864 N N . LEU A 1 243 ? 13.141 8.721 -21.042 1.00 88.19 243 LEU A N 1
ATOM 1865 C CA . LEU A 1 243 ? 13.075 8.932 -19.592 1.00 88.19 243 LEU A CA 1
ATOM 1866 C C . LEU A 1 243 ? 14.177 9.876 -19.067 1.00 88.19 243 LEU A C 1
ATOM 1868 O O . LEU A 1 243 ? 15.260 9.949 -19.655 1.00 88.19 243 LEU A O 1
ATOM 1872 N N . PRO A 1 244 ? 13.960 10.574 -17.935 1.00 89.06 244 PRO A N 1
ATOM 1873 C CA . PRO A 1 244 ? 15.000 11.373 -17.289 1.00 89.06 244 PRO A CA 1
ATOM 1874 C C . PRO A 1 244 ? 16.265 10.568 -16.935 1.00 89.06 244 PRO A C 1
ATOM 1876 O O . PRO A 1 244 ? 16.226 9.361 -16.692 1.00 89.06 244 PRO A O 1
ATOM 1879 N N . LEU A 1 245 ? 17.408 11.257 -16.870 1.00 91.00 245 LEU A N 1
ATOM 1880 C CA . LEU A 1 245 ? 18.669 10.662 -16.413 1.00 91.00 245 LEU A CA 1
ATOM 1881 C C . LEU A 1 245 ? 18.552 10.208 -14.950 1.00 91.00 245 LEU A C 1
ATOM 1883 O O . LEU A 1 245 ? 18.023 10.934 -14.110 1.00 91.00 245 LEU A O 1
ATOM 1887 N N . GLY A 1 246 ? 19.076 9.022 -14.643 1.00 90.38 246 GLY A N 1
ATOM 1888 C CA . GLY A 1 246 ? 19.021 8.419 -13.310 1.00 90.38 246 GLY A CA 1
ATOM 1889 C C . GLY A 1 246 ? 17.679 7.774 -12.941 1.00 90.38 246 GLY A C 1
ATOM 1890 O O . GLY A 1 246 ? 17.571 7.208 -11.855 1.00 90.38 246 GLY A O 1
ATOM 1891 N N . THR A 1 247 ? 16.664 7.818 -13.813 1.00 93.12 247 THR A N 1
ATOM 1892 C CA . THR A 1 247 ? 15.412 7.079 -13.601 1.00 93.12 247 THR A CA 1
ATOM 1893 C C . THR A 1 247 ? 15.673 5.571 -13.606 1.00 93.12 247 THR A C 1
ATOM 1895 O O . THR A 1 247 ? 16.357 5.049 -14.490 1.00 93.12 247 THR A O 1
ATOM 1898 N N . LEU A 1 248 ? 15.097 4.861 -12.631 1.00 94.62 248 LEU A N 1
ATOM 1899 C CA . LEU A 1 248 ? 15.114 3.401 -12.597 1.00 94.62 248 LEU A CA 1
ATOM 1900 C C . LEU A 1 248 ? 14.020 2.838 -13.507 1.00 94.62 248 LEU A C 1
ATOM 1902 O O . LEU A 1 248 ? 12.912 3.366 -13.554 1.00 94.62 248 LEU A O 1
ATOM 1906 N N . VAL A 1 249 ? 14.309 1.742 -14.203 1.00 93.19 249 VAL A N 1
ATOM 1907 C CA . VAL A 1 249 ? 13.413 1.137 -15.196 1.00 93.19 249 VAL A CA 1
ATOM 1908 C C . VAL A 1 249 ? 13.287 -0.356 -14.947 1.00 93.19 249 VAL A C 1
ATOM 1910 O O . VAL A 1 249 ? 14.292 -1.060 -14.962 1.00 93.19 249 VAL A O 1
ATOM 1913 N N . SER A 1 250 ? 12.067 -0.864 -14.766 1.00 93.06 250 SER A N 1
ATOM 1914 C CA . SER A 1 250 ? 11.812 -2.304 -14.726 1.00 93.06 250 SER A CA 1
ATOM 1915 C C . SER A 1 250 ? 11.398 -2.831 -16.098 1.00 93.06 250 SER A C 1
ATOM 1917 O O . SER A 1 250 ? 10.445 -2.328 -16.695 1.00 93.06 250 SER A O 1
ATOM 1919 N N . ILE A 1 251 ? 12.102 -3.856 -16.589 1.00 92.00 251 ILE A N 1
ATOM 1920 C CA . ILE A 1 251 ? 11.851 -4.494 -17.890 1.00 92.00 251 ILE A CA 1
ATOM 1921 C C . ILE A 1 251 ? 11.642 -5.993 -17.687 1.00 92.00 251 ILE A C 1
ATOM 1923 O O . ILE A 1 251 ? 12.542 -6.694 -17.229 1.00 92.00 251 ILE A O 1
ATOM 1927 N N . TYR A 1 252 ? 10.470 -6.494 -18.084 1.00 91.06 252 TYR A N 1
ATOM 1928 C CA . TYR A 1 252 ? 10.112 -7.916 -18.014 1.00 91.06 252 TYR A CA 1
ATOM 1929 C C . TYR A 1 252 ? 10.330 -8.551 -16.627 1.00 91.06 252 TYR A C 1
ATOM 1931 O O . TYR A 1 252 ? 11.008 -9.568 -16.460 1.00 91.06 252 TYR A O 1
ATOM 1939 N N . ASN A 1 253 ? 9.734 -7.940 -15.604 1.00 90.94 253 ASN A N 1
ATOM 1940 C CA . ASN A 1 253 ? 9.643 -8.558 -14.292 1.00 90.94 253 ASN A CA 1
ATOM 1941 C C . ASN A 1 253 ? 8.560 -9.657 -14.284 1.00 90.94 253 ASN A C 1
ATOM 1943 O O . ASN A 1 253 ? 7.393 -9.390 -14.580 1.00 90.94 253 ASN A O 1
ATOM 1947 N N . THR A 1 254 ? 8.933 -10.890 -13.928 1.00 90.88 254 THR A N 1
ATOM 1948 C CA . THR A 1 254 ? 8.008 -12.043 -13.897 1.00 90.88 254 THR A CA 1
ATOM 1949 C C . THR A 1 254 ? 7.571 -12.440 -12.484 1.00 90.88 254 THR A C 1
ATOM 1951 O O . THR A 1 254 ? 6.783 -13.368 -12.336 1.00 90.88 254 THR A O 1
ATOM 1954 N N . GLY A 1 255 ? 8.074 -11.773 -11.441 1.00 92.50 255 GLY A N 1
ATOM 1955 C CA . GLY A 1 255 ? 7.717 -12.062 -10.052 1.00 92.50 255 GLY A CA 1
ATOM 1956 C C . GLY A 1 255 ? 8.604 -11.323 -9.051 1.00 92.50 255 GLY A C 1
ATOM 1957 O O . GLY A 1 255 ? 9.726 -10.930 -9.373 1.00 92.50 255 GLY A O 1
ATOM 1958 N N . TRP A 1 256 ? 8.133 -11.177 -7.813 1.00 94.00 256 TRP A N 1
ATOM 1959 C CA . TRP A 1 256 ? 8.848 -10.441 -6.767 1.00 94.00 256 TRP A CA 1
ATOM 1960 C C . TRP A 1 256 ? 10.321 -10.830 -6.554 1.00 94.00 256 TRP A C 1
ATOM 1962 O O . TRP A 1 256 ? 11.125 -9.908 -6.441 1.00 94.00 256 TRP A O 1
ATOM 1972 N N . PRO A 1 257 ? 10.745 -12.115 -6.561 1.00 94.25 257 PRO A N 1
ATOM 1973 C CA . PRO A 1 257 ? 12.157 -12.458 -6.357 1.00 94.25 257 PRO A CA 1
ATOM 1974 C C . PRO A 1 257 ? 13.103 -11.803 -7.374 1.00 94.25 257 PRO A C 1
ATOM 1976 O O . PRO A 1 257 ? 14.243 -11.483 -7.044 1.00 94.25 257 PRO A O 1
ATOM 1979 N N . ILE A 1 258 ? 12.621 -11.562 -8.597 1.00 94.12 258 ILE A N 1
ATOM 1980 C CA . ILE A 1 258 ? 13.390 -10.929 -9.669 1.00 94.12 258 ILE A CA 1
ATOM 1981 C C . ILE A 1 258 ? 13.484 -9.411 -9.462 1.00 94.12 258 ILE A C 1
ATOM 1983 O O . ILE A 1 258 ? 14.564 -8.840 -9.626 1.00 94.12 258 ILE A O 1
ATOM 1987 N N . PHE A 1 259 ? 12.383 -8.772 -9.056 1.00 94.75 259 PHE A N 1
ATOM 1988 C CA . PHE A 1 259 ? 12.371 -7.359 -8.667 1.00 94.75 259 PHE A CA 1
ATOM 1989 C C . PHE A 1 259 ? 13.245 -7.103 -7.428 1.00 94.75 259 PHE A C 1
ATOM 1991 O O . PHE A 1 259 ? 14.058 -6.183 -7.419 1.00 94.75 259 PHE A O 1
ATOM 1998 N N . ASN A 1 260 ? 13.132 -7.960 -6.411 1.00 95.06 260 ASN A N 1
ATOM 1999 C CA . ASN A 1 260 ? 13.861 -7.873 -5.147 1.00 95.06 260 ASN A CA 1
ATOM 2000 C C . ASN A 1 260 ? 15.381 -8.058 -5.311 1.00 95.06 260 ASN A C 1
ATOM 2002 O O . ASN A 1 260 ? 16.147 -7.476 -4.554 1.00 95.06 260 ASN A O 1
ATOM 2006 N N . ASN A 1 261 ? 15.837 -8.827 -6.306 1.00 94.25 261 ASN A N 1
ATOM 2007 C CA . ASN A 1 261 ? 17.261 -8.929 -6.659 1.00 94.25 261 ASN A CA 1
ATOM 2008 C C . ASN A 1 261 ? 17.728 -7.836 -7.644 1.00 94.25 261 ASN A C 1
ATOM 2010 O O . ASN A 1 261 ? 18.843 -7.898 -8.165 1.00 94.25 261 ASN A O 1
ATOM 2014 N N . GLY A 1 262 ? 16.846 -6.895 -7.999 1.00 92.38 262 GLY A N 1
ATOM 2015 C CA . GLY A 1 262 ? 17.100 -5.825 -8.962 1.00 92.38 262 GLY A CA 1
ATOM 2016 C C . GLY A 1 262 ? 17.442 -6.302 -10.375 1.00 92.38 262 GLY A C 1
ATOM 2017 O O . GLY A 1 262 ? 17.698 -5.474 -11.238 1.00 92.38 262 GLY A O 1
ATOM 2018 N N . SER A 1 263 ? 17.449 -7.610 -10.666 1.00 92.31 263 SER A N 1
ATOM 2019 C CA . SER A 1 263 ? 18.040 -8.187 -11.890 1.00 92.31 263 SER A CA 1
ATOM 2020 C C . SER A 1 263 ? 17.338 -7.756 -13.182 1.00 92.31 263 SER A C 1
ATOM 2022 O O . SER A 1 263 ? 17.858 -7.971 -14.274 1.00 92.31 263 SER A O 1
ATOM 2024 N N . ARG A 1 264 ? 16.142 -7.178 -13.045 1.00 92.94 264 ARG A N 1
ATOM 2025 C CA . ARG A 1 264 ? 15.312 -6.597 -14.107 1.00 92.94 264 ARG A CA 1
ATOM 2026 C C . ARG A 1 264 ? 15.024 -5.117 -13.900 1.00 92.94 264 ARG A C 1
ATOM 2028 O O . ARG A 1 264 ? 14.110 -4.591 -14.527 1.00 92.94 264 ARG A O 1
ATOM 2035 N N . THR A 1 265 ? 15.797 -4.475 -13.035 1.00 94.44 265 THR A N 1
ATOM 2036 C CA . THR A 1 265 ? 15.768 -3.047 -12.754 1.00 94.44 265 THR A CA 1
ATOM 2037 C C . THR A 1 265 ? 17.078 -2.443 -13.243 1.00 94.44 265 THR A C 1
ATOM 2039 O O . THR A 1 265 ? 18.160 -2.842 -12.816 1.00 94.44 265 THR A O 1
ATOM 2042 N N . TYR A 1 266 ? 16.954 -1.492 -14.153 1.00 94.12 266 TYR A N 1
ATOM 2043 C CA . TYR A 1 266 ? 18.026 -0.822 -14.879 1.00 94.12 266 TYR A CA 1
ATOM 2044 C C . TYR A 1 266 ? 18.035 0.664 -14.496 1.00 94.12 266 TYR A C 1
ATOM 2046 O O . TYR A 1 266 ? 17.045 1.153 -13.956 1.00 94.12 266 TYR A O 1
ATOM 2054 N N . SER A 1 267 ? 19.113 1.393 -14.773 1.00 94.38 267 SER A N 1
ATOM 2055 C CA . SER A 1 267 ? 19.200 2.847 -14.564 1.00 94.38 267 SER A CA 1
ATOM 2056 C C . SER A 1 267 ? 19.517 3.568 -15.871 1.00 94.38 267 SER A C 1
ATOM 2058 O O . SER A 1 267 ? 20.438 3.173 -16.587 1.00 94.38 267 SER A O 1
ATOM 2060 N N . VAL A 1 268 ? 18.776 4.631 -16.192 1.00 92.75 268 VAL A N 1
ATOM 2061 C CA . VAL A 1 268 ? 19.004 5.435 -17.404 1.00 92.75 268 VAL A CA 1
ATOM 2062 C C . VAL A 1 268 ? 20.277 6.268 -17.237 1.00 92.75 268 VAL A C 1
ATOM 2064 O O . VAL A 1 268 ? 20.320 7.223 -16.463 1.00 92.75 268 VAL A O 1
ATOM 2067 N N . THR A 1 269 ? 21.319 5.908 -17.984 1.00 92.50 269 THR A N 1
ATOM 2068 C CA . THR A 1 269 ? 22.649 6.540 -17.937 1.00 92.50 269 THR A CA 1
ATOM 2069 C C . THR A 1 269 ? 22.818 7.611 -19.019 1.00 92.50 269 THR A C 1
ATOM 2071 O O . THR A 1 269 ? 23.556 8.574 -18.821 1.00 92.50 269 THR A O 1
ATOM 2074 N N . SER A 1 270 ? 22.106 7.493 -20.145 1.00 87.69 270 SER A N 1
ATOM 2075 C CA . SER A 1 270 ? 22.015 8.543 -21.167 1.00 87.69 270 SER A CA 1
ATOM 2076 C C . SER A 1 270 ? 20.575 8.687 -21.676 1.00 87.69 270 SER A C 1
ATOM 2078 O O . SER A 1 270 ? 19.855 7.698 -21.809 1.00 87.69 270 SER A O 1
ATOM 2080 N N . ASN A 1 271 ? 20.160 9.913 -21.997 1.00 78.00 271 ASN A N 1
ATOM 2081 C CA . ASN A 1 271 ? 18.916 10.203 -22.710 1.00 78.00 271 ASN A CA 1
ATOM 2082 C C . ASN A 1 271 ? 19.278 10.959 -23.995 1.00 78.00 271 ASN A C 1
ATOM 2084 O O . ASN A 1 271 ? 19.221 12.186 -24.059 1.00 78.00 271 ASN A O 1
ATOM 2088 N N . GLY A 1 272 ? 19.743 10.207 -24.994 1.00 60.62 272 GLY A N 1
ATOM 2089 C CA . GLY A 1 272 ? 20.174 10.715 -26.296 1.00 60.62 272 GLY A CA 1
ATOM 2090 C C . GLY A 1 272 ? 19.021 10.912 -27.278 1.00 60.62 272 GLY A C 1
ATOM 2091 O O . GLY A 1 272 ? 19.147 10.500 -28.424 1.00 60.62 272 GLY A O 1
ATOM 2092 N N . THR A 1 273 ? 17.901 11.494 -26.832 1.00 63.03 273 THR A N 1
ATOM 2093 C CA . THR A 1 273 ? 16.715 11.796 -27.663 1.00 63.03 273 THR A CA 1
ATOM 2094 C C . THR A 1 273 ? 16.268 10.608 -28.532 1.00 63.03 273 THR A C 1
ATOM 2096 O O . THR A 1 273 ? 16.044 10.767 -29.729 1.00 63.03 273 THR A O 1
ATOM 2099 N N . ASN A 1 274 ? 16.119 9.430 -27.906 1.00 67.25 274 ASN A N 1
ATOM 2100 C CA . ASN A 1 274 ? 15.811 8.138 -28.540 1.00 67.25 274 ASN A CA 1
ATOM 2101 C C . ASN A 1 274 ? 16.912 7.651 -29.527 1.00 67.25 274 ASN A C 1
ATOM 2103 O O . ASN A 1 274 ? 16.940 8.094 -30.676 1.00 67.25 274 ASN A O 1
ATOM 2107 N N . PRO A 1 275 ? 17.793 6.700 -29.138 1.00 81.88 275 PRO A N 1
ATOM 2108 C CA . PRO A 1 275 ? 17.714 5.819 -27.964 1.00 81.88 275 PRO A CA 1
ATOM 2109 C C . PRO A 1 275 ? 18.193 6.450 -26.644 1.00 81.88 275 PRO A C 1
ATOM 2111 O O . PRO A 1 275 ? 19.053 7.330 -26.606 1.00 81.88 275 PRO A O 1
ATOM 2114 N N . MET A 1 276 ? 17.677 5.926 -25.532 1.00 88.12 276 MET A N 1
ATOM 2115 C CA . MET A 1 276 ? 18.238 6.103 -24.187 1.00 88.12 276 MET A CA 1
ATOM 2116 C C . MET A 1 276 ? 19.091 4.879 -23.810 1.00 88.12 276 MET A C 1
ATOM 2118 O O . MET A 1 276 ? 18.716 3.741 -24.102 1.00 88.12 276 MET A O 1
ATOM 2122 N N . THR A 1 277 ? 20.253 5.096 -23.184 1.00 90.31 277 THR A N 1
ATOM 2123 C CA . THR A 1 277 ? 21.167 4.018 -22.761 1.00 90.31 277 THR A CA 1
ATOM 2124 C C . THR A 1 277 ? 21.014 3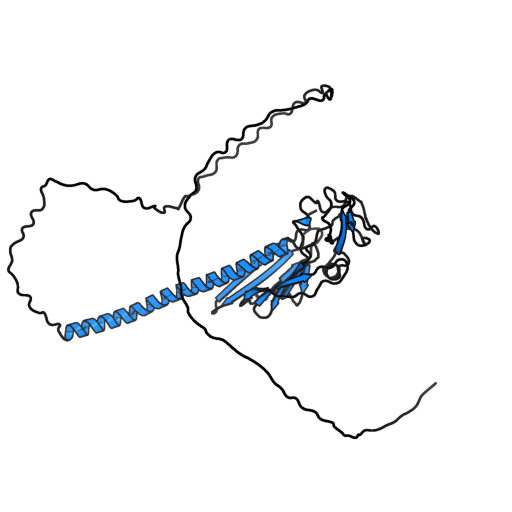.726 -21.270 1.00 90.31 277 THR A C 1
ATOM 2126 O O . THR A 1 277 ? 21.018 4.636 -20.439 1.00 90.31 277 THR A O 1
ATOM 2129 N N . LEU A 1 278 ? 20.927 2.445 -20.935 1.00 92.06 278 LEU A N 1
ATOM 2130 C CA . LEU A 1 278 ? 20.864 1.890 -19.590 1.00 92.06 278 LEU A CA 1
ATOM 2131 C C . LEU A 1 278 ? 22.266 1.566 -19.047 1.00 92.06 278 LEU A C 1
ATOM 2133 O O . LEU A 1 278 ? 23.236 1.455 -19.792 1.00 92.06 278 LEU A O 1
ATOM 2137 N N . ASP A 1 279 ? 22.356 1.364 -17.737 1.00 92.88 279 ASP A N 1
ATOM 2138 C CA . ASP A 1 279 ? 23.578 1.028 -16.995 1.00 92.88 279 ASP A CA 1
ATOM 2139 C C . ASP A 1 279 ? 24.200 -0.335 -17.355 1.00 92.88 279 ASP A C 1
ATOM 2141 O O . ASP A 1 279 ? 25.362 -0.592 -17.040 1.00 92.88 279 ASP A O 1
ATOM 2145 N N . ARG A 1 280 ? 23.429 -1.229 -17.983 1.00 92.25 280 ARG A N 1
ATOM 2146 C CA . ARG A 1 280 ? 23.839 -2.595 -18.338 1.00 92.25 280 ARG A CA 1
ATOM 2147 C C . ARG A 1 280 ? 23.008 -3.154 -19.491 1.00 92.25 280 ARG A C 1
ATOM 2149 O O . ARG A 1 280 ? 21.914 -2.670 -19.780 1.00 92.25 280 ARG A O 1
ATOM 2156 N N . ASN A 1 281 ? 23.491 -4.240 -20.086 1.00 91.12 281 ASN A N 1
ATOM 2157 C CA . ASN A 1 281 ? 22.781 -4.955 -21.139 1.00 91.12 281 ASN A CA 1
ATOM 2158 C C . ASN A 1 281 ? 21.470 -5.566 -20.607 1.00 91.12 281 ASN A C 1
ATOM 2160 O O . ASN A 1 281 ? 21.413 -6.150 -19.520 1.00 91.12 281 ASN A O 1
ATOM 2164 N N . ILE A 1 282 ? 20.413 -5.454 -21.403 1.00 89.94 282 ILE A N 1
ATOM 2165 C CA . ILE A 1 282 ? 19.075 -5.959 -21.110 1.00 89.94 282 ILE A CA 1
ATOM 2166 C C . ILE A 1 282 ? 19.085 -7.481 -21.262 1.00 89.94 282 ILE A C 1
ATOM 2168 O O . ILE A 1 282 ? 19.668 -8.027 -22.202 1.00 89.94 282 ILE A O 1
ATOM 2172 N N . GLY A 1 283 ? 18.442 -8.173 -20.320 1.00 87.81 283 GLY A N 1
ATOM 2173 C CA . GLY A 1 283 ? 18.300 -9.628 -20.358 1.00 87.81 283 GLY A CA 1
ATOM 2174 C C . GLY A 1 283 ? 17.243 -10.078 -21.373 1.00 87.81 283 GLY A C 1
ATOM 2175 O O . GLY A 1 283 ? 17.047 -9.464 -22.418 1.00 87.81 283 GLY A O 1
ATOM 2176 N N . ALA A 1 284 ? 16.496 -11.138 -21.042 1.00 87.06 284 ALA A N 1
ATOM 2177 C CA . ALA A 1 284 ? 15.319 -11.520 -21.830 1.00 87.06 284 ALA A CA 1
ATOM 2178 C C . ALA A 1 284 ? 14.342 -10.323 -21.981 1.00 87.06 284 ALA A C 1
ATOM 2180 O O . ALA A 1 284 ? 13.963 -9.739 -20.964 1.00 87.06 284 ALA A O 1
ATOM 2181 N N . PRO A 1 285 ? 13.947 -9.941 -23.198 1.00 83.56 285 PRO A N 1
ATOM 2182 C CA . PRO A 1 285 ? 13.117 -8.767 -23.442 1.00 83.56 285 PRO A CA 1
ATOM 2183 C C . PRO A 1 285 ? 11.665 -9.026 -23.020 1.00 83.56 285 PRO A C 1
ATOM 2185 O O . PRO A 1 285 ? 11.245 -10.166 -22.829 1.00 83.56 285 PRO A O 1
ATOM 2188 N N . SER A 1 286 ? 10.889 -7.954 -22.886 1.00 86.75 286 SER A N 1
ATOM 2189 C CA . SER A 1 286 ? 9.453 -8.023 -22.616 1.00 86.75 286 SER A CA 1
ATOM 2190 C C . SER A 1 286 ? 8.702 -8.501 -23.870 1.00 86.75 286 SER A C 1
ATOM 2192 O O . SER A 1 286 ? 8.828 -7.844 -24.906 1.00 86.75 286 SER A O 1
ATOM 2194 N N . PRO A 1 287 ? 7.898 -9.586 -23.815 1.00 85.75 287 PRO A N 1
ATOM 2195 C CA . PRO A 1 287 ? 7.145 -10.092 -24.972 1.00 85.75 287 PRO A CA 1
ATOM 2196 C C . PRO A 1 287 ? 6.174 -9.074 -25.581 1.00 85.75 287 PRO A C 1
ATOM 2198 O O . PRO A 1 287 ? 5.877 -9.133 -26.768 1.00 85.75 287 PRO A O 1
ATOM 2201 N N . TYR A 1 288 ? 5.703 -8.127 -24.766 1.00 85.38 288 TYR A N 1
ATOM 2202 C CA . TYR A 1 288 ? 4.827 -7.022 -25.167 1.00 85.38 288 TYR A CA 1
ATOM 2203 C C . TYR A 1 288 ? 5.577 -5.683 -25.252 1.00 85.38 288 TYR A C 1
ATOM 2205 O O . TYR A 1 288 ? 4.969 -4.629 -25.107 1.00 85.38 288 TYR A O 1
ATOM 2213 N N . GLN A 1 289 ? 6.905 -5.722 -25.404 1.00 88.25 289 GLN A N 1
ATOM 2214 C CA . GLN A 1 289 ? 7.778 -4.556 -25.606 1.00 88.25 289 GLN A CA 1
ATOM 2215 C C . GLN A 1 289 ? 7.728 -3.494 -24.491 1.00 88.25 289 GLN A C 1
ATOM 2217 O O . GLN A 1 289 ? 8.011 -2.320 -24.701 1.00 88.25 289 GLN A O 1
ATOM 2222 N N . ARG A 1 290 ? 7.367 -3.912 -23.273 1.00 87.88 290 ARG A N 1
ATOM 2223 C CA . ARG A 1 290 ? 7.016 -3.019 -22.160 1.00 87.88 290 ARG A CA 1
ATOM 2224 C C . ARG A 1 290 ? 8.094 -2.815 -21.111 1.00 87.88 290 ARG A C 1
ATOM 2226 O O . ARG A 1 290 ? 8.756 -3.774 -20.701 1.00 87.88 290 ARG A O 1
ATOM 2233 N N . PHE A 1 291 ? 8.163 -1.582 -20.616 1.00 90.62 291 PHE A N 1
ATOM 2234 C CA . PHE A 1 291 ? 8.984 -1.150 -19.492 1.00 90.62 291 PHE A CA 1
ATOM 2235 C C . PHE A 1 291 ? 8.224 -0.148 -18.609 1.00 90.62 291 PHE A C 1
ATOM 2237 O O . PHE A 1 291 ? 7.341 0.561 -19.080 1.00 90.62 291 PHE A O 1
ATOM 2244 N N . PHE A 1 292 ? 8.581 -0.080 -17.327 1.00 92.31 292 PHE A N 1
ATOM 2245 C CA . PHE A 1 292 ? 7.973 0.838 -16.359 1.00 92.31 292 PHE A CA 1
ATOM 2246 C C . PHE A 1 292 ? 9.063 1.634 -15.646 1.00 92.31 292 PHE A C 1
ATOM 2248 O O . PHE A 1 292 ? 10.041 1.035 -15.196 1.00 92.31 292 PHE A O 1
ATOM 2255 N N . ALA A 1 293 ? 8.903 2.951 -15.494 1.00 93.31 293 ALA A N 1
ATOM 2256 C CA . ALA A 1 293 ? 9.753 3.700 -14.570 1.00 93.31 293 ALA A CA 1
ATOM 2257 C C . ALA A 1 293 ? 9.400 3.302 -13.133 1.00 93.31 293 ALA A C 1
ATOM 2259 O O . ALA A 1 293 ? 8.224 3.189 -12.788 1.00 93.31 293 ALA A O 1
ATOM 2260 N N . VAL A 1 294 ? 10.412 3.085 -12.302 1.00 95.38 294 VAL A N 1
ATOM 2261 C CA . VAL A 1 294 ? 10.269 2.668 -10.907 1.00 95.38 294 VAL A CA 1
ATOM 2262 C C . VAL A 1 294 ? 10.790 3.780 -10.014 1.00 95.38 294 VAL A C 1
ATOM 2264 O O . VAL A 1 294 ? 11.858 4.342 -10.257 1.00 95.38 294 VAL A O 1
ATOM 2267 N N . ARG A 1 295 ? 10.047 4.081 -8.955 1.00 95.12 295 ARG A N 1
ATOM 2268 C CA . ARG A 1 295 ? 10.465 5.044 -7.940 1.00 95.12 295 ARG A CA 1
ATOM 2269 C C . ARG A 1 295 ? 11.656 4.474 -7.143 1.00 95.12 295 ARG A C 1
ATOM 2271 O O . ARG A 1 295 ? 11.687 3.266 -6.900 1.00 95.12 295 ARG A O 1
ATOM 2278 N N . PRO A 1 296 ? 12.629 5.290 -6.695 1.00 94.25 296 PRO A N 1
ATOM 2279 C CA . PRO A 1 296 ? 13.773 4.803 -5.913 1.00 94.25 296 PRO A CA 1
ATOM 2280 C C . PRO A 1 296 ? 13.415 4.185 -4.547 1.00 94.25 296 PRO A C 1
ATOM 2282 O O . PRO A 1 296 ? 14.297 3.617 -3.905 1.00 94.25 296 PRO A O 1
ATOM 2285 N N . ASP A 1 297 ? 12.157 4.251 -4.096 1.00 95.06 297 ASP A N 1
ATOM 2286 C CA . ASP A 1 297 ? 11.637 3.533 -2.929 1.00 95.06 297 ASP A CA 1
ATOM 2287 C C . ASP A 1 297 ? 10.572 2.479 -3.296 1.00 95.06 297 ASP A C 1
ATOM 2289 O O . ASP A 1 297 ? 9.512 2.782 -3.847 1.00 95.06 297 ASP A O 1
ATOM 2293 N N . ALA A 1 298 ? 10.824 1.231 -2.898 1.00 96.25 298 ALA A N 1
ATOM 2294 C CA . ALA A 1 298 ? 9.798 0.204 -2.765 1.00 96.25 298 ALA A CA 1
ATOM 2295 C C . ALA A 1 298 ? 9.035 0.406 -1.450 1.00 96.25 298 ALA A C 1
ATOM 2297 O O . ALA A 1 298 ? 9.589 0.902 -0.462 1.00 96.25 298 ALA A O 1
ATOM 2298 N N . VAL A 1 299 ? 7.773 -0.015 -1.419 1.00 97.06 299 VAL A N 1
ATOM 2299 C CA . VAL A 1 299 ? 6.861 0.180 -0.286 1.00 97.06 299 VAL A CA 1
ATOM 2300 C C . VAL A 1 299 ? 6.494 -1.163 0.326 1.00 97.06 299 VAL A C 1
ATOM 2302 O O . VAL A 1 299 ? 6.329 -2.163 -0.370 1.00 97.06 299 VAL A O 1
ATOM 2305 N N . ARG A 1 300 ? 6.359 -1.184 1.651 1.00 96.75 300 ARG A N 1
ATOM 2306 C CA . ARG A 1 300 ? 5.831 -2.319 2.402 1.00 96.75 300 ARG A CA 1
ATOM 2307 C C . ARG A 1 300 ? 4.786 -1.846 3.395 1.00 96.75 300 ARG A C 1
ATOM 2309 O O . ARG A 1 300 ? 5.054 -0.929 4.172 1.00 96.75 300 ARG A O 1
ATOM 2316 N N . PHE A 1 301 ? 3.646 -2.524 3.417 1.00 97.38 301 PHE A N 1
ATOM 2317 C CA . PHE A 1 301 ? 2.707 -2.471 4.530 1.00 97.38 301 PHE A CA 1
ATOM 2318 C C . PHE A 1 301 ? 2.851 -3.750 5.350 1.00 97.38 301 PHE A C 1
ATOM 2320 O O . PHE A 1 301 ? 2.871 -4.845 4.792 1.00 97.38 301 PHE A O 1
ATOM 2327 N N . SER A 1 302 ? 2.985 -3.610 6.664 1.00 95.81 302 SER A N 1
ATOM 2328 C CA . SER A 1 302 ? 3.174 -4.727 7.591 1.00 95.81 302 SER A CA 1
ATOM 2329 C C . SER A 1 302 ? 2.366 -4.506 8.860 1.00 95.81 302 SER A C 1
ATOM 2331 O O . SER A 1 302 ? 2.484 -3.446 9.489 1.00 95.81 302 SER A O 1
ATOM 2333 N N . VAL A 1 303 ? 1.580 -5.509 9.247 1.00 95.38 303 VAL A N 1
ATOM 2334 C CA . VAL A 1 303 ? 0.938 -5.572 10.561 1.00 95.38 303 VAL A CA 1
ATOM 2335 C C . VAL A 1 303 ? 1.910 -6.235 11.534 1.00 95.38 303 VAL A C 1
ATOM 2337 O O . VAL A 1 303 ? 2.380 -7.344 11.298 1.00 95.38 303 VAL A O 1
ATOM 2340 N N . ALA A 1 304 ? 2.244 -5.539 12.619 1.00 91.94 304 ALA A N 1
ATOM 2341 C CA . ALA A 1 304 ? 3.099 -6.049 13.684 1.00 91.94 304 ALA A CA 1
ATOM 2342 C C . ALA A 1 304 ? 2.366 -5.901 15.022 1.00 91.94 304 ALA A C 1
ATOM 2344 O O . ALA A 1 304 ? 2.089 -4.785 15.473 1.00 91.94 304 ALA A O 1
ATOM 2345 N N . GLY A 1 305 ? 2.008 -7.030 15.640 1.00 90.75 305 GLY A N 1
ATOM 2346 C CA . GLY A 1 305 ? 1.100 -7.043 16.787 1.00 90.75 305 GLY A CA 1
ATOM 2347 C C . GLY A 1 305 ? -0.257 -6.452 16.400 1.00 90.75 305 GLY A C 1
ATOM 2348 O O . GLY A 1 305 ? -0.978 -7.037 15.601 1.00 90.75 305 GLY A O 1
ATOM 2349 N N . THR A 1 306 ? -0.578 -5.278 16.943 1.00 93.25 306 THR A N 1
ATOM 2350 C CA . THR A 1 306 ? -1.834 -4.545 16.702 1.00 93.25 306 THR A CA 1
ATOM 2351 C C . THR A 1 306 ? -1.662 -3.293 15.833 1.00 93.25 306 THR A C 1
ATOM 2353 O O . THR A 1 306 ? -2.593 -2.497 15.719 1.00 93.25 306 THR A O 1
ATOM 2356 N N . THR A 1 307 ? -0.480 -3.059 15.249 1.00 95.81 307 THR A N 1
ATOM 2357 C CA . THR A 1 307 ? -0.172 -1.828 14.498 1.00 95.81 307 THR A CA 1
ATOM 2358 C C . THR A 1 307 ? 0.124 -2.125 13.032 1.00 95.81 307 THR A C 1
ATOM 2360 O O . THR A 1 307 ? 1.054 -2.868 12.716 1.00 95.81 307 THR A O 1
ATOM 2363 N N . LEU A 1 308 ? -0.622 -1.488 12.127 1.00 97.00 308 LEU A N 1
ATOM 2364 C CA . LEU A 1 308 ? -0.304 -1.429 10.702 1.00 97.00 308 LEU A CA 1
ATOM 2365 C C . LEU A 1 308 ? 0.706 -0.311 10.477 1.00 97.00 308 LEU A C 1
ATOM 2367 O O . LEU A 1 308 ? 0.483 0.840 10.857 1.00 97.00 308 LEU A O 1
ATOM 2371 N N . SER A 1 309 ? 1.803 -0.649 9.815 1.00 97.25 309 SER A N 1
ATOM 2372 C CA . SER A 1 309 ? 2.892 0.274 9.520 1.00 97.25 309 SER A CA 1
ATOM 2373 C C . SER A 1 309 ? 3.259 0.261 8.040 1.00 97.25 309 SER A C 1
ATOM 2375 O O . SER A 1 309 ? 3.172 -0.769 7.371 1.00 97.25 309 SER A O 1
ATOM 2377 N N . ARG A 1 310 ? 3.692 1.418 7.532 1.00 97.31 310 ARG A N 1
ATOM 2378 C CA . ARG A 1 310 ? 4.298 1.591 6.210 1.00 97.31 310 ARG A CA 1
ATOM 2379 C C . ARG A 1 310 ? 5.802 1.765 6.363 1.00 97.31 310 ARG A C 1
ATOM 2381 O O . ARG A 1 310 ? 6.240 2.717 7.002 1.00 97.31 310 ARG A O 1
ATOM 2388 N N . SER A 1 311 ? 6.586 0.909 5.726 1.00 97.06 311 SER A N 1
ATOM 2389 C CA . SER A 1 311 ? 8.043 1.046 5.604 1.00 97.06 311 SER A CA 1
ATOM 2390 C C . SER A 1 311 ? 8.446 1.209 4.138 1.00 97.06 311 SER A C 1
ATOM 2392 O O . SER A 1 311 ? 7.660 0.930 3.227 1.00 97.06 311 SER A O 1
ATOM 2394 N N . THR A 1 312 ? 9.667 1.688 3.904 1.00 97.12 312 THR A N 1
ATOM 2395 C CA . THR A 1 312 ? 10.256 1.788 2.562 1.00 97.12 312 THR A CA 1
ATOM 2396 C C . THR A 1 312 ? 11.630 1.139 2.507 1.00 97.12 312 THR A C 1
ATOM 2398 O O . THR A 1 312 ? 12.299 0.984 3.531 1.00 97.12 312 THR A O 1
ATOM 2401 N N . ALA A 1 313 ? 12.036 0.758 1.299 1.00 96.81 313 ALA A N 1
ATOM 2402 C CA . ALA A 1 313 ? 13.347 0.205 0.989 1.00 96.81 313 ALA A CA 1
ATOM 2403 C C . ALA A 1 313 ? 13.887 0.809 -0.311 1.00 96.81 313 ALA A C 1
ATOM 2405 O O . ALA A 1 313 ? 13.132 0.985 -1.266 1.00 96.81 313 ALA A O 1
ATOM 2406 N N . THR A 1 314 ? 15.187 1.097 -0.370 1.00 96.38 314 THR A N 1
ATOM 2407 C CA . THR A 1 314 ? 15.825 1.644 -1.576 1.00 96.38 314 THR A CA 1
ATOM 2408 C C . THR A 1 314 ? 15.854 0.612 -2.702 1.00 96.38 314 THR A C 1
ATOM 2410 O O . THR A 1 314 ? 16.351 -0.500 -2.508 1.00 96.38 314 THR A O 1
ATOM 2413 N N . VAL A 1 315 ? 15.364 0.989 -3.883 1.00 95.94 315 VAL A N 1
ATOM 2414 C CA . VAL A 1 315 ? 15.481 0.207 -5.119 1.00 95.94 315 VAL A CA 1
ATOM 2415 C C . VAL A 1 315 ? 16.836 0.484 -5.759 1.00 95.94 315 VAL A C 1
ATOM 2417 O O . VAL A 1 315 ? 17.174 1.628 -6.044 1.00 95.94 315 VAL A O 1
ATOM 2420 N N . ASN A 1 316 ? 17.603 -0.577 -6.006 1.00 92.69 316 ASN A N 1
ATOM 2421 C CA . ASN A 1 316 ? 18.902 -0.510 -6.667 1.00 92.69 316 ASN A CA 1
ATOM 2422 C C . ASN A 1 316 ? 18.808 -1.163 -8.052 1.00 92.69 316 ASN A C 1
ATOM 2424 O O . ASN A 1 316 ? 18.209 -2.231 -8.197 1.00 92.69 316 ASN A O 1
ATOM 2428 N N . ALA A 1 317 ? 19.424 -0.561 -9.072 1.00 92.75 317 ALA A N 1
ATOM 2429 C CA . ALA A 1 317 ? 19.545 -1.205 -10.379 1.00 92.75 317 ALA A CA 1
ATOM 2430 C C . ALA A 1 317 ? 20.460 -2.439 -10.272 1.00 92.75 317 ALA A C 1
ATOM 2432 O O . ALA A 1 317 ? 21.626 -2.330 -9.883 1.00 92.75 317 ALA A O 1
ATOM 2433 N N . GLY A 1 318 ? 19.931 -3.622 -10.596 1.00 92.50 318 GLY A N 1
ATOM 2434 C CA . GLY A 1 318 ? 20.675 -4.883 -10.642 1.00 92.50 318 GLY A CA 1
ATOM 2435 C C . GLY A 1 318 ? 21.441 -5.280 -9.383 1.00 92.50 318 GLY A C 1
ATOM 2436 O O . GLY A 1 318 ? 22.468 -5.948 -9.496 1.00 92.50 318 GLY A O 1
ATOM 2437 N N . ALA A 1 319 ? 20.951 -4.871 -8.216 1.00 94.12 319 ALA A N 1
ATOM 2438 C CA . ALA A 1 319 ? 21.398 -5.341 -6.914 1.00 94.12 319 ALA A CA 1
ATOM 2439 C C . ALA A 1 319 ? 20.178 -5.590 -6.018 1.00 94.12 319 ALA A C 1
ATOM 2441 O O . ALA A 1 319 ? 19.074 -5.135 -6.321 1.00 94.12 319 ALA A O 1
ATOM 2442 N N . LEU A 1 320 ? 20.385 -6.295 -4.904 1.00 95.38 320 LEU A N 1
ATOM 2443 C CA . LEU A 1 320 ? 19.331 -6.539 -3.922 1.00 95.38 320 LEU A CA 1
ATOM 2444 C C . LEU A 1 320 ? 18.686 -5.225 -3.453 1.00 95.38 320 LEU A C 1
ATOM 2446 O O . LEU A 1 320 ? 19.354 -4.200 -3.267 1.00 95.38 320 LEU A O 1
ATOM 2450 N N . LEU A 1 321 ? 17.373 -5.285 -3.245 1.00 95.62 321 LEU A N 1
ATOM 2451 C CA . LEU A 1 321 ? 16.597 -4.245 -2.591 1.00 95.62 321 LEU A CA 1
ATOM 2452 C C . LEU A 1 321 ? 17.193 -3.953 -1.205 1.00 95.62 321 LEU A C 1
ATOM 2454 O O . LEU A 1 321 ? 17.647 -4.862 -0.504 1.00 95.62 321 LEU A O 1
ATOM 2458 N N . GLY A 1 322 ? 17.185 -2.683 -0.800 1.00 94.81 322 GLY A N 1
ATOM 2459 C CA . GLY A 1 322 ? 17.573 -2.302 0.555 1.00 94.81 322 GLY A CA 1
ATOM 2460 C C . GLY A 1 322 ? 16.713 -2.992 1.623 1.00 94.81 322 GLY A C 1
ATOM 2461 O O . GLY A 1 322 ? 15.606 -3.465 1.362 1.00 94.81 322 GLY A O 1
ATOM 2462 N N . ALA A 1 323 ? 17.197 -3.021 2.864 1.00 94.62 323 ALA A N 1
ATOM 2463 C CA . ALA A 1 323 ? 16.359 -3.445 3.979 1.00 94.62 323 ALA A CA 1
ATOM 2464 C C . ALA A 1 323 ? 15.186 -2.463 4.157 1.00 94.62 323 ALA A C 1
ATOM 2466 O O . ALA A 1 323 ? 15.381 -1.247 4.134 1.00 94.62 323 ALA A O 1
ATOM 2467 N N . PHE A 1 324 ? 13.977 -2.988 4.369 1.00 95.38 324 PHE A N 1
ATOM 2468 C CA . PHE A 1 324 ? 12.828 -2.162 4.737 1.00 95.38 324 PHE A CA 1
ATOM 2469 C C . PHE A 1 324 ? 13.038 -1.569 6.130 1.00 95.38 324 PHE A C 1
ATOM 2471 O O . PHE A 1 324 ? 13.266 -2.304 7.091 1.00 95.38 324 PHE A O 1
ATOM 2478 N N . GLY A 1 325 ? 12.954 -0.243 6.233 1.00 92.88 325 GLY A N 1
ATOM 2479 C CA . GLY A 1 325 ? 13.232 0.496 7.463 1.00 92.88 325 GLY A CA 1
ATOM 2480 C C . GLY A 1 325 ? 12.230 1.613 7.743 1.00 92.88 325 GLY A C 1
ATOM 2481 O O . GLY A 1 325 ? 11.285 1.838 6.984 1.00 92.88 325 GLY A O 1
ATOM 2482 N N . ASN A 1 326 ? 12.461 2.316 8.856 1.00 92.00 326 ASN A N 1
ATOM 2483 C CA . ASN A 1 326 ? 11.708 3.495 9.301 1.00 92.00 326 ASN A CA 1
ATOM 2484 C C . ASN A 1 326 ? 10.169 3.331 9.257 1.00 92.00 326 ASN A C 1
ATOM 2486 O O . ASN A 1 326 ? 9.492 4.167 8.648 1.00 92.00 326 ASN A O 1
ATOM 2490 N N . PRO A 1 327 ? 9.596 2.280 9.883 1.00 94.62 327 PRO A N 1
ATOM 2491 C CA . PRO A 1 327 ? 8.158 2.021 9.845 1.00 94.62 327 PRO A CA 1
ATOM 2492 C C . PRO A 1 327 ? 7.361 3.199 10.421 1.00 94.62 327 PRO A C 1
ATOM 2494 O O . PRO A 1 327 ? 7.558 3.602 11.565 1.00 94.62 327 PRO A O 1
ATOM 2497 N N . GLN A 1 328 ? 6.446 3.738 9.620 1.00 95.56 328 GLN A N 1
ATOM 2498 C CA . GLN A 1 328 ? 5.505 4.787 10.005 1.00 95.56 328 GLN A CA 1
ATOM 2499 C C . GLN A 1 328 ? 4.154 4.143 10.347 1.00 95.56 328 GLN A C 1
ATOM 2501 O O . GLN A 1 328 ? 3.617 3.439 9.487 1.00 95.56 328 GLN A O 1
ATOM 2506 N N . PRO A 1 329 ? 3.584 4.342 11.548 1.00 96.12 329 PRO A N 1
ATOM 2507 C CA . PRO A 1 329 ? 2.268 3.803 11.878 1.00 96.12 329 PRO A CA 1
ATOM 2508 C C . PRO A 1 329 ? 1.184 4.455 11.006 1.00 96.12 329 PRO A C 1
ATOM 2510 O O . PRO A 1 329 ? 1.224 5.657 10.748 1.00 96.12 329 PRO A O 1
ATOM 2513 N N . LEU A 1 330 ? 0.224 3.650 10.547 1.00 96.25 330 LEU A N 1
ATOM 2514 C CA . LEU A 1 330 ? -0.960 4.103 9.808 1.00 96.25 330 LEU A CA 1
ATOM 2515 C C . LEU A 1 330 ? -2.242 3.949 10.626 1.00 96.25 330 LEU A C 1
ATOM 2517 O O . LEU A 1 330 ? -3.102 4.818 10.560 1.00 96.25 330 LEU A O 1
ATOM 2521 N N . ALA A 1 331 ? -2.362 2.843 11.362 1.00 96.06 331 ALA A N 1
ATOM 2522 C CA . ALA A 1 331 ? -3.495 2.546 12.228 1.00 96.06 331 ALA A CA 1
ATOM 2523 C C . ALA A 1 331 ? -3.077 1.565 13.340 1.00 96.06 331 ALA A C 1
ATOM 2525 O O . ALA A 1 331 ? -2.138 0.778 13.171 1.00 96.06 331 ALA A O 1
ATOM 2526 N N . GLN A 1 332 ? -3.765 1.632 14.476 1.00 95.00 332 GLN A N 1
ATOM 2527 C CA . GLN A 1 332 ? -3.517 0.873 15.702 1.00 95.00 332 GLN A CA 1
ATOM 2528 C C . GLN A 1 332 ? -4.765 0.092 16.136 1.00 95.00 332 GLN A C 1
ATOM 2530 O O . GLN A 1 332 ? -5.871 0.321 15.649 1.00 95.00 332 GLN A O 1
ATOM 2535 N N . ASN A 1 333 ? -4.592 -0.811 17.107 1.00 95.25 333 ASN A N 1
ATOM 2536 C CA . ASN A 1 333 ? -5.647 -1.694 17.619 1.00 95.25 333 ASN A CA 1
ATOM 2537 C C . ASN A 1 333 ? -6.285 -2.563 16.521 1.00 95.25 333 ASN A C 1
ATOM 2539 O O . ASN A 1 333 ? -7.490 -2.817 16.511 1.00 95.25 333 ASN A O 1
ATOM 2543 N N . ILE A 1 334 ? -5.445 -3.006 15.585 1.00 95.06 334 ILE A N 1
ATOM 2544 C CA . ILE A 1 334 ? -5.836 -3.857 14.469 1.00 95.06 334 ILE A CA 1
ATOM 2545 C C . ILE A 1 334 ? -5.931 -5.313 14.910 1.00 95.06 334 ILE A C 1
ATOM 2547 O O . ILE A 1 334 ? -5.072 -5.817 15.636 1.00 95.06 334 ILE A O 1
ATOM 2551 N N . VAL A 1 335 ? -6.978 -5.975 14.427 1.00 93.62 335 VAL A N 1
ATOM 2552 C CA . VAL A 1 335 ? -7.274 -7.395 14.619 1.00 93.62 335 VAL A CA 1
ATOM 2553 C C . VAL A 1 335 ? -7.626 -8.037 13.264 1.00 93.62 335 VAL A C 1
ATOM 2555 O O . VAL A 1 335 ? -8.092 -7.334 12.356 1.00 93.62 335 VAL A O 1
ATOM 2558 N N . PRO A 1 336 ? -7.414 -9.355 13.081 1.00 91.31 336 PRO A N 1
ATOM 2559 C CA . PRO A 1 336 ? -7.749 -10.029 11.829 1.00 91.31 336 PRO A CA 1
ATOM 2560 C C . PRO A 1 336 ? -9.268 -10.056 11.621 1.00 91.31 336 PRO A C 1
ATOM 2562 O O . PRO A 1 336 ? -10.027 -10.416 12.522 1.00 91.31 336 PRO A O 1
ATOM 2565 N N . SER A 1 337 ? -9.727 -9.700 10.419 1.00 88.38 337 SER A N 1
ATOM 2566 C CA . SER A 1 337 ? -11.157 -9.712 10.091 1.00 88.38 337 SER A CA 1
ATOM 2567 C C . SER A 1 337 ? -11.603 -11.126 9.711 1.00 88.38 337 SER A C 1
ATOM 2569 O O . SER A 1 337 ? -11.107 -11.696 8.742 1.00 88.38 337 SER A O 1
ATOM 2571 N N . ASN A 1 338 ? -12.543 -11.701 10.468 1.00 83.12 338 ASN A N 1
ATOM 2572 C CA . ASN A 1 338 ? -13.206 -12.982 10.169 1.00 83.12 338 ASN A CA 1
ATOM 2573 C C . ASN A 1 338 ? -12.260 -14.176 9.901 1.00 83.12 338 ASN A C 1
ATOM 2575 O O . ASN A 1 338 ? -12.595 -15.077 9.135 1.00 83.12 338 ASN A O 1
ATOM 2579 N N . GLY A 1 339 ? -11.074 -14.188 10.520 1.00 82.81 339 GLY A N 1
ATOM 2580 C CA . GLY A 1 339 ? -10.068 -15.242 10.326 1.00 82.81 339 GLY A CA 1
ATOM 2581 C C . GLY A 1 339 ? -9.354 -15.207 8.968 1.00 82.81 339 GLY A C 1
ATOM 2582 O O . GLY A 1 339 ? -8.642 -16.153 8.637 1.00 82.81 339 GLY A O 1
ATOM 2583 N N . LEU A 1 340 ? -9.531 -14.139 8.185 1.00 87.81 340 LEU A N 1
ATOM 2584 C CA . LEU A 1 340 ? -8.807 -13.920 6.937 1.00 87.81 340 LEU A CA 1
ATOM 2585 C C . LEU A 1 340 ? -7.414 -13.316 7.208 1.00 87.81 340 LEU A C 1
ATOM 2587 O O . LEU A 1 340 ? -7.265 -12.528 8.147 1.00 87.81 340 LEU A O 1
ATOM 2591 N N . PRO A 1 341 ? -6.402 -13.642 6.382 1.00 92.62 341 PRO A N 1
ATOM 2592 C CA . PRO A 1 341 ? -5.115 -12.947 6.390 1.00 92.62 341 PRO A CA 1
ATOM 2593 C C . PRO A 1 341 ? -5.274 -11.463 6.029 1.00 92.62 341 PRO A C 1
ATOM 2595 O O . PRO A 1 341 ? -6.149 -11.106 5.236 1.00 92.62 341 PRO A O 1
ATOM 2598 N N . TYR A 1 342 ? -4.395 -10.604 6.559 1.00 94.88 342 TYR A N 1
ATOM 2599 C CA . TYR A 1 342 ? -4.503 -9.154 6.353 1.00 94.88 342 TYR A CA 1
ATOM 2600 C C . TYR A 1 342 ? -4.368 -8.733 4.888 1.00 94.88 342 TYR A C 1
ATOM 2602 O O . TYR A 1 342 ? -5.072 -7.837 4.414 1.00 94.88 342 TYR A O 1
ATOM 2610 N N . PHE A 1 343 ? -3.473 -9.404 4.168 1.00 96.25 343 PHE A N 1
ATOM 2611 C CA . PHE A 1 343 ? -3.232 -9.216 2.750 1.00 96.25 343 PHE A CA 1
ATOM 2612 C C . PHE A 1 343 ? -3.300 -10.560 2.027 1.00 96.25 343 PHE A C 1
ATOM 2614 O O . PHE A 1 343 ? -2.766 -11.566 2.494 1.00 96.25 343 PHE A O 1
ATOM 2621 N N . THR A 1 344 ? -3.895 -10.564 0.838 1.00 94.75 344 THR A N 1
ATOM 2622 C CA . THR A 1 344 ? -3.746 -11.649 -0.139 1.00 94.75 344 THR A CA 1
ATOM 2623 C C . THR A 1 344 ? -3.368 -11.068 -1.492 1.00 94.75 344 THR A C 1
ATOM 2625 O O . THR A 1 344 ? -3.789 -9.969 -1.845 1.00 94.75 344 THR A O 1
ATOM 2628 N N . TYR A 1 345 ? -2.558 -11.799 -2.257 1.00 94.38 345 TYR A N 1
ATOM 2629 C CA . TYR A 1 345 ? -2.186 -11.426 -3.618 1.00 94.38 345 TYR A CA 1
ATOM 2630 C C . TYR A 1 345 ? -2.561 -12.548 -4.576 1.00 94.38 345 TYR A C 1
ATOM 2632 O O . TYR A 1 345 ? -2.089 -13.677 -4.450 1.00 94.38 345 TYR A O 1
ATOM 2640 N N . ASN A 1 346 ? -3.409 -12.221 -5.547 1.00 92.50 346 ASN A N 1
ATOM 2641 C CA . ASN A 1 346 ? -3.786 -13.111 -6.630 1.00 92.50 346 ASN A CA 1
ATOM 2642 C C . ASN A 1 346 ? -3.090 -12.611 -7.910 1.00 92.50 346 ASN A C 1
ATOM 2644 O O . ASN A 1 346 ? -3.479 -11.557 -8.431 1.00 92.50 346 ASN A O 1
ATOM 2648 N N . PRO A 1 347 ? -2.044 -13.300 -8.409 1.00 88.38 347 PRO A N 1
ATOM 2649 C CA . PRO A 1 347 ? -1.280 -12.841 -9.565 1.00 88.38 347 PRO A CA 1
ATOM 2650 C C . PRO A 1 347 ? -2.151 -12.742 -10.824 1.00 88.38 347 PRO A C 1
ATOM 2652 O O . PRO A 1 347 ? -3.205 -13.369 -10.934 1.00 88.38 347 PRO A O 1
ATOM 2655 N N . GLY A 1 348 ? -1.720 -11.928 -11.785 1.00 84.06 348 GLY A N 1
ATOM 2656 C CA . GLY A 1 348 ? -2.411 -11.803 -13.065 1.00 84.06 348 GLY A CA 1
ATOM 2657 C C . GLY A 1 348 ? -2.286 -13.080 -13.896 1.00 84.06 348 GLY A C 1
ATOM 2658 O O . GLY A 1 348 ? -1.299 -13.809 -13.796 1.00 84.06 348 GLY A O 1
ATOM 2659 N N . ASN A 1 349 ? -3.277 -13.336 -14.740 1.00 83.31 349 ASN A N 1
ATOM 2660 C CA . ASN A 1 349 ? -3.225 -14.356 -15.784 1.00 83.31 349 ASN A CA 1
ATOM 2661 C C . ASN A 1 349 ? -3.662 -13.733 -17.123 1.00 83.31 349 ASN A C 1
ATOM 2663 O O . ASN A 1 349 ? -3.985 -12.548 -17.188 1.00 83.31 349 ASN A O 1
ATOM 2667 N N . SER A 1 350 ? -3.700 -14.517 -18.201 1.00 78.88 350 SER A N 1
ATOM 2668 C CA . SER A 1 350 ? -4.053 -14.011 -19.538 1.00 78.88 350 SER A CA 1
ATOM 2669 C C . SER A 1 350 ? -5.485 -13.463 -19.674 1.00 78.88 350 SER A C 1
ATOM 2671 O O . SER A 1 350 ? -5.809 -12.906 -20.717 1.00 78.88 350 SER A O 1
ATOM 2673 N N . THR A 1 351 ? -6.352 -13.634 -18.667 1.00 82.69 351 THR A N 1
ATOM 2674 C CA . THR A 1 351 ? -7.761 -13.200 -18.688 1.00 82.69 351 THR A CA 1
ATOM 2675 C C . THR A 1 351 ? -8.122 -12.187 -17.597 1.00 82.69 351 THR A C 1
ATOM 2677 O O . THR A 1 351 ? -9.213 -11.621 -17.636 1.00 82.69 351 THR A O 1
ATOM 2680 N N . ARG A 1 352 ? -7.235 -11.933 -16.625 1.00 85.94 352 ARG A N 1
ATOM 2681 C CA . ARG A 1 352 ? -7.482 -11.056 -15.475 1.00 85.94 352 ARG A CA 1
ATOM 2682 C C . ARG A 1 352 ? -6.180 -10.438 -14.965 1.00 85.94 352 ARG A C 1
ATOM 2684 O O . ARG A 1 352 ? -5.195 -11.140 -14.737 1.00 85.94 352 ARG A O 1
ATOM 2691 N N . ASN A 1 353 ? -6.217 -9.139 -14.675 1.00 87.88 353 ASN A N 1
ATOM 2692 C CA . ASN A 1 353 ? -5.153 -8.446 -13.947 1.00 87.88 353 ASN A CA 1
ATOM 2693 C C . ASN A 1 353 ? -4.901 -9.055 -12.553 1.00 87.88 353 ASN A C 1
ATOM 2695 O O . ASN A 1 353 ? -5.729 -9.788 -11.998 1.00 87.88 353 ASN A O 1
ATOM 2699 N N . SER A 1 354 ? -3.741 -8.739 -11.977 1.00 91.88 354 SER A N 1
ATOM 2700 C CA . SER A 1 354 ? -3.445 -9.048 -10.581 1.00 91.88 354 SER A CA 1
ATOM 2701 C C . SER A 1 354 ? -4.304 -8.215 -9.630 1.00 91.88 354 SER A C 1
ATOM 2703 O O . SER A 1 354 ? -4.645 -7.062 -9.909 1.00 91.88 354 SER A O 1
ATOM 2705 N N . VAL A 1 355 ? -4.635 -8.810 -8.485 1.00 94.56 355 VAL A N 1
ATOM 2706 C CA . VAL A 1 355 ? -5.444 -8.190 -7.430 1.00 94.56 355 VAL A CA 1
ATOM 2707 C C . VAL A 1 355 ? -4.753 -8.394 -6.088 1.00 94.56 355 VAL A C 1
ATOM 2709 O O . VAL A 1 355 ? -4.266 -9.489 -5.802 1.00 94.56 355 VAL A O 1
ATOM 2712 N N . VAL A 1 356 ? -4.718 -7.344 -5.271 1.00 95.69 356 VAL A N 1
ATOM 2713 C CA . VAL A 1 356 ? -4.400 -7.428 -3.841 1.00 95.69 356 VAL A CA 1
ATOM 2714 C C . VAL A 1 356 ? -5.691 -7.204 -3.066 1.00 95.69 356 VAL A C 1
ATOM 2716 O O . VAL A 1 356 ? -6.327 -6.165 -3.247 1.00 95.69 356 VAL A O 1
ATOM 2719 N N . SER A 1 357 ? -6.067 -8.143 -2.203 1.00 95.44 357 SER A N 1
ATOM 2720 C CA . SER A 1 357 ? -7.207 -7.976 -1.295 1.00 95.44 357 SER A CA 1
ATOM 2721 C C . SER A 1 357 ? -6.699 -7.682 0.116 1.00 95.44 357 SER A C 1
ATOM 2723 O O . SER A 1 357 ? -5.768 -8.327 0.603 1.00 95.44 357 SER A O 1
ATOM 2725 N N . ILE A 1 358 ? -7.286 -6.663 0.740 1.00 96.12 358 ILE A N 1
ATOM 2726 C CA . ILE A 1 358 ? -6.904 -6.090 2.031 1.00 96.12 358 ILE A CA 1
ATOM 2727 C C . ILE A 1 358 ? -8.066 -6.301 3.002 1.00 96.12 358 ILE A C 1
ATOM 2729 O O . ILE A 1 358 ? -9.184 -5.850 2.733 1.00 96.12 358 ILE A O 1
ATOM 2733 N N . HIS A 1 359 ? -7.794 -6.947 4.133 1.00 95.31 359 HIS A N 1
ATOM 2734 C CA . HIS A 1 359 ? -8.782 -7.325 5.141 1.00 95.31 359 HIS A CA 1
ATOM 2735 C C . HIS A 1 359 ? -8.250 -6.962 6.527 1.00 95.31 359 HIS A C 1
ATOM 2737 O O . HIS A 1 359 ? -7.263 -7.526 6.977 1.00 95.31 359 HIS A O 1
ATOM 2743 N N . PHE A 1 360 ? -8.883 -6.047 7.251 1.00 95.31 360 PHE A N 1
ATOM 2744 C CA . PHE A 1 360 ? -8.524 -5.812 8.654 1.00 95.31 360 PHE A CA 1
ATOM 2745 C C . PHE A 1 360 ? -9.718 -5.278 9.428 1.00 95.31 360 PHE A C 1
ATOM 2747 O O . PHE A 1 360 ? -10.666 -4.765 8.839 1.00 95.31 360 PHE A O 1
ATOM 2754 N N . ALA A 1 361 ? -9.680 -5.381 10.750 1.00 95.44 361 ALA A N 1
ATOM 2755 C CA . ALA A 1 361 ? -10.629 -4.690 11.605 1.00 95.44 361 ALA A CA 1
ATOM 2756 C C . ALA A 1 361 ? -9.884 -3.854 12.649 1.00 95.44 361 ALA A C 1
ATOM 2758 O O . ALA A 1 361 ? -8.764 -4.196 13.023 1.00 95.44 361 ALA A O 1
ATOM 2759 N N . ILE A 1 362 ? -10.496 -2.767 13.113 1.00 96.00 362 ILE A N 1
ATOM 2760 C CA . ILE A 1 362 ? -10.021 -1.989 14.266 1.00 96.00 362 ILE A CA 1
ATOM 2761 C C . ILE A 1 362 ? -10.973 -2.270 15.423 1.00 96.00 362 ILE A C 1
ATOM 2763 O O . ILE A 1 362 ? -12.188 -2.170 15.246 1.00 96.00 362 ILE A O 1
ATOM 2767 N N . ALA A 1 363 ? -10.430 -2.628 16.587 1.00 94.31 363 ALA A N 1
ATOM 2768 C CA . ALA A 1 363 ? -11.210 -2.973 17.770 1.00 94.31 363 ALA A CA 1
ATOM 2769 C C . ALA A 1 363 ? -10.814 -2.118 18.982 1.00 94.31 363 ALA A C 1
ATOM 2771 O O . ALA A 1 363 ? -9.664 -2.138 19.418 1.00 94.31 363 ALA A O 1
ATOM 2772 N N . ARG A 1 364 ? -11.770 -1.382 19.559 1.00 92.75 364 ARG A N 1
ATOM 2773 C CA . ARG A 1 364 ? -11.598 -0.602 20.800 1.00 92.75 364 ARG A CA 1
ATOM 2774 C C . ARG A 1 364 ? -12.860 -0.720 21.648 1.00 92.75 364 ARG A C 1
ATOM 2776 O O . ARG A 1 364 ? -13.957 -0.809 21.111 1.00 92.75 364 ARG A O 1
ATOM 2783 N N . ASN A 1 365 ? -12.709 -0.727 22.973 1.00 88.19 365 ASN A N 1
ATOM 2784 C CA . ASN A 1 365 ? -13.813 -0.727 23.949 1.00 88.19 365 ASN A CA 1
ATOM 2785 C C . ASN A 1 365 ? -14.895 -1.816 23.740 1.00 88.19 365 ASN A C 1
ATOM 2787 O O . ASN A 1 365 ? -16.040 -1.638 24.140 1.00 88.19 365 ASN A O 1
ATOM 2791 N N . GLY A 1 366 ? -14.542 -2.957 23.134 1.00 87.50 366 GLY A N 1
ATOM 2792 C CA . GLY A 1 366 ? -15.480 -4.047 22.825 1.00 87.50 366 GLY A CA 1
ATOM 2793 C C . GLY A 1 366 ? -16.248 -3.889 21.506 1.00 87.50 366 GLY A C 1
ATOM 2794 O O . GLY A 1 366 ? -16.949 -4.813 21.103 1.00 87.50 366 GLY A O 1
ATOM 2795 N N . GLU A 1 367 ? -16.080 -2.772 20.799 1.00 90.44 367 GLU A N 1
ATOM 2796 C CA . GLU A 1 367 ? -16.560 -2.588 19.431 1.00 90.44 367 GLU A CA 1
ATOM 2797 C C . GLU A 1 367 ? -15.503 -3.044 18.408 1.00 90.44 367 GLU A C 1
ATOM 2799 O O . GLU A 1 367 ? -14.307 -3.102 18.700 1.00 90.44 367 GLU A O 1
ATOM 2804 N N . THR 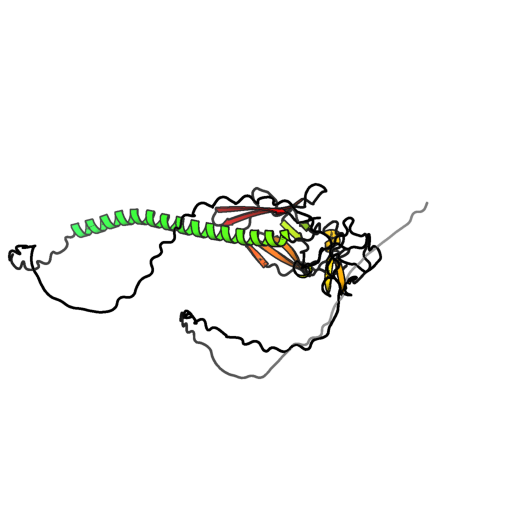A 1 368 ? -15.930 -3.403 17.192 1.00 93.06 368 THR A N 1
ATOM 2805 C CA . THR A 1 368 ? -15.037 -3.756 16.080 1.00 93.06 368 THR A CA 1
ATOM 2806 C C . THR A 1 368 ? -15.586 -3.253 14.745 1.00 93.06 368 THR A C 1
ATOM 2808 O O . THR A 1 368 ? -16.692 -3.615 14.345 1.00 93.06 368 THR A O 1
ATOM 2811 N N . VAL A 1 369 ? -14.787 -2.461 14.025 1.00 94.00 369 VAL A N 1
ATOM 2812 C CA . VAL A 1 369 ? -15.101 -1.938 12.685 1.00 94.00 369 VAL A CA 1
ATOM 2813 C C . VAL A 1 369 ? -14.285 -2.708 11.650 1.00 94.00 369 VAL A C 1
ATOM 2815 O O . VAL A 1 369 ? -13.058 -2.702 11.707 1.00 94.00 369 VAL A O 1
ATOM 2818 N N . ASN A 1 370 ? -14.955 -3.376 10.707 1.00 94.44 370 ASN A N 1
ATOM 2819 C CA . ASN A 1 370 ? -14.313 -4.180 9.662 1.00 94.44 370 ASN A CA 1
ATOM 2820 C C . ASN A 1 370 ? -14.079 -3.368 8.378 1.00 94.44 370 ASN A C 1
ATOM 2822 O O . ASN A 1 370 ? -14.965 -2.647 7.923 1.00 94.44 370 ASN A O 1
ATOM 2826 N N . PHE A 1 371 ? -12.919 -3.564 7.752 1.00 95.69 371 PHE A N 1
ATOM 2827 C CA . PHE A 1 371 ? -12.512 -2.944 6.496 1.00 95.69 371 PHE A CA 1
ATOM 2828 C C . PHE A 1 371 ? -12.098 -4.015 5.481 1.00 95.69 371 PHE A C 1
ATOM 2830 O O . PHE A 1 371 ? -11.324 -4.924 5.780 1.00 95.69 371 PHE A O 1
ATOM 2837 N N . HIS A 1 372 ? -12.605 -3.875 4.258 1.00 95.44 372 HIS A N 1
ATOM 2838 C CA . HIS A 1 372 ? -12.359 -4.782 3.143 1.00 95.44 372 HIS A CA 1
ATOM 2839 C C . HIS A 1 372 ? -12.137 -3.972 1.866 1.00 95.44 372 HIS A C 1
ATOM 2841 O O . HIS A 1 372 ? -12.973 -3.131 1.523 1.00 95.44 372 HIS A O 1
ATOM 2847 N N . LYS A 1 373 ? -11.059 -4.242 1.124 1.00 95.62 373 LYS A N 1
ATOM 2848 C CA . LYS A 1 373 ? -10.858 -3.650 -0.204 1.00 95.62 373 LYS A CA 1
ATOM 2849 C C . LYS A 1 373 ? -10.078 -4.573 -1.128 1.00 95.62 373 LYS A C 1
ATOM 2851 O O . LYS A 1 373 ? -9.014 -5.054 -0.765 1.00 95.62 373 LYS A O 1
ATOM 2856 N N . GLU A 1 374 ? -10.574 -4.746 -2.348 1.00 95.62 374 GLU A N 1
ATOM 2857 C CA . GLU A 1 374 ? -9.794 -5.314 -3.447 1.00 95.62 374 GLU A CA 1
ATOM 2858 C C . GLU A 1 374 ? -9.214 -4.183 -4.298 1.00 95.62 374 GLU A C 1
ATOM 2860 O O . GLU A 1 374 ? -9.924 -3.246 -4.676 1.00 95.62 374 GLU A O 1
ATOM 2865 N N . VAL A 1 375 ? -7.920 -4.271 -4.596 1.00 95.44 375 VAL A N 1
ATOM 2866 C CA . VAL A 1 375 ? -7.178 -3.290 -5.389 1.00 95.44 375 VAL A CA 1
ATOM 2867 C C . VAL A 1 375 ? -6.599 -4.001 -6.604 1.00 95.44 375 VAL A C 1
ATOM 2869 O O . VAL A 1 375 ? -5.737 -4.873 -6.487 1.00 95.44 375 VAL A O 1
ATOM 2872 N N . GLN A 1 376 ? -7.083 -3.634 -7.789 1.00 92.94 376 GLN A N 1
ATOM 2873 C CA . GLN A 1 376 ? -6.546 -4.143 -9.048 1.00 92.94 376 GLN A CA 1
ATOM 2874 C C . GLN A 1 376 ? -5.265 -3.388 -9.411 1.00 92.94 376 GLN A C 1
ATOM 2876 O O . GLN A 1 376 ? -5.247 -2.152 -9.421 1.00 92.94 376 GLN A O 1
ATOM 2881 N N . ILE A 1 377 ? -4.217 -4.134 -9.756 1.00 90.94 377 ILE A N 1
ATOM 2882 C CA . ILE A 1 377 ? -2.951 -3.590 -10.251 1.00 90.94 377 ILE A CA 1
ATOM 2883 C C . ILE A 1 377 ? -3.029 -3.523 -11.776 1.00 90.94 377 ILE A C 1
ATOM 2885 O O . ILE A 1 377 ? -3.394 -4.494 -12.445 1.00 90.94 377 ILE A O 1
ATOM 2889 N N . ARG A 1 378 ? -2.711 -2.362 -12.349 1.00 81.00 378 ARG A N 1
ATOM 2890 C CA . ARG A 1 378 ? -2.819 -2.139 -13.794 1.00 81.00 378 ARG A CA 1
ATOM 2891 C C . ARG A 1 378 ? -1.661 -2.791 -14.547 1.00 81.00 378 ARG A C 1
ATOM 2893 O O . ARG A 1 378 ? -0.563 -2.253 -14.583 1.00 81.00 378 ARG A O 1
ATOM 2900 N N . ASN A 1 379 ? -1.943 -3.886 -15.247 1.00 74.62 379 ASN A N 1
ATOM 2901 C CA . ASN A 1 379 ? -1.075 -4.433 -16.295 1.00 74.62 379 ASN A CA 1
ATOM 2902 C C . ASN A 1 379 ? -1.670 -4.138 -17.691 1.00 74.62 379 ASN A C 1
ATOM 2904 O O . ASN A 1 379 ? -1.881 -5.040 -18.495 1.00 74.62 379 ASN A O 1
ATOM 2908 N N . VAL A 1 380 ? -2.055 -2.876 -17.924 1.00 61.03 380 VAL A N 1
ATOM 2909 C CA . VAL A 1 380 ? -2.848 -2.441 -19.094 1.00 61.03 380 VAL A CA 1
ATOM 2910 C C . VAL A 1 380 ? -1.991 -2.458 -20.368 1.00 61.03 380 VAL A C 1
ATOM 2912 O O . VAL A 1 380 ? -0.929 -1.835 -20.308 1.00 61.03 380 VAL A O 1
ATOM 2915 N N . PRO A 1 381 ? -2.421 -3.123 -21.467 1.00 44.62 381 PRO A N 1
ATOM 2916 C CA . PRO A 1 381 ? -1.703 -3.224 -22.749 1.00 44.62 381 PRO A CA 1
ATOM 2917 C C . PRO A 1 381 ? -1.630 -1.913 -23.545 1.00 44.62 381 PRO A C 1
ATOM 2919 O O . PRO A 1 381 ? -2.285 -0.928 -23.153 1.00 44.62 381 PRO A O 1
#

Radius of gyration: 40.99 Å; chains: 1; bounding box: 108×116×113 Å

Foldseek 3Di:
DDDDDDDDDDDDDDDDDDDDDDDDDDDDDDDDDDDDDDDDDDDDDDDDDDDDDDDDDDDDDDDDDDDDDDDDDDDDDDDDDDDDDDDDDDDDDDDDDDDDDDDDDDDDDDDDDDDDDDDDPPPPDPDDDPDPDPPDDDPVNVVVVVVVCVVCVVVVVVVVVVVVVVVVVVVVVVVQVVLVVQLVVVCQVFQQQFDAQQWDQDDQQQKIWTWGFDVVQCVQFPQAFPDQWQAQHQKTFTPTAFGDAQWKKAFPRNHNVCQQQLQRIWGFHARPGGITGTPGGHHGGHNRRGMTTTDQWIWMWGDDPFWTWIWIWGGDHRGGTGDTDDTDTRDGQKDFDPPDRQWDWDPDDPVFAIKIKGWIWHDDPRDIHIDIDIHGHDPDD

Secondary structure (DSSP, 8-state):
----------------------------------------------PPPPPPP-----PPPP-PPP------------------PPPPPPPPPPP------PPPPPP----------------------------PPPHHHHHHHHHHHHHHHHHHHHHHHHHHHHHHHHHHHHHHHHHHHHHHHHHHHHHHTEEEEEEEEEGGGTEEEEEEB-TTTTTT--SBBSSS--TT-SEE-BSS-PPPTT-EEEES--SHHHHHTTTTEEEEEEE-SSSEEESS---SPPTT-BEEEE-SEEEEEEEETTEEEEEEEE--TTSPPPPPEEEEEEE-SEE-STT--SEEEE--BTTB--EEEEEEEEEETTEEEEEEEEEE-----

Sequence (381 aa):
MKTPPWAAARSIPPNRLAARLYRPQPSALMPAKTERPTMMWTTTTACPRKLTTSRIKTTMPSTFPATAAKWRFDTLPARQIPSTKIPRQPPEPPTPNWWLCASPRPLGKSLTLWLLPAIFRIKIQDMGRRGNKQQGFTLIELIIVVVLLGILGAMGAGFISEAFRGFFDADVRMEMYEEGKSAMVRMEREIHIAVPNAVDVAIAGDTVSFGVIDENAMAGVFGQYTEAHPSGGATITDQAAGLPLGTLVSIYNTGWPIFNNGSRTYSVTSNGTNPMTLDRNIGAPSPYQRFFAVRPDAVRFSVAGTTLSRSTATVNAGALLGAFGNPQPLAQNIVPSNGLPYFTYNPGNSTRNSVVSIHFAIARNGETVNFHKEVQIRNVP